Protein AF-A0AAD7H4D3-F1 (afdb_monomer_lite)

pLDDT: mean 75.21, std 23.38, range [33.66, 97.88]

Radius of gyration: 41.39 Å; chains: 1; bounding box: 72×100×117 Å

Foldseek 3Di:
DDDDDDDDDDDDDDDDDDDDDPDDDDPDPDPDDDDDDDDDDDDDDDDDDDDDDDDDDPDDDDDDDPPLVPPPPDDDDDDDDDDDDDDDDDDDDDDDDDDDDDDDDDDDDDPPPPDDPDPDPPDDPPDDPPPDDDDDDDDDDDPVVVVVVVVVVVVVVVVVVVVVVVVVVVVVVVVVVVVVVVVVVVVVVVVVVVVVVLQCLQCDDVVVVRPHAVHPVSVVCVQCPPPPDPVSNVVVVVCCVVCVVVVVVVVCVVPVVVVVCCCVPPVCVVVVVLQVQLLVQLLVVLFDDPPQALVNLLVPDDLVVLLVVSCVSRVPLLVVLVPVVDDPDDDPDPPPPDVVVVSSSVSSQVSLLSSCVVDVRSASQQLNVLVVCVSVVNDQVVQVVCVVVSRHPHNVVNVVSVD

Organism: NCBI:txid1033252

Structure (mmCIF, N/CA/C/O backbone):
data_AF-A0AAD7H4D3-F1
#
_entry.id   AF-A0AAD7H4D3-F1
#
loop_
_atom_site.group_PDB
_atom_site.id
_atom_site.type_symbol
_atom_site.label_atom_id
_atom_site.label_alt_id
_atom_site.label_comp_id
_atom_site.label_asym_id
_atom_site.label_entity_id
_atom_site.label_seq_id
_atom_site.pdbx_PDB_ins_code
_atom_site.Cartn_x
_atom_site.Cartn_y
_atom_site.Cartn_z
_atom_site.occupancy
_atom_site.B_iso_or_equiv
_atom_site.auth_seq_id
_atom_site.auth_comp_id
_atom_site.auth_asym_id
_atom_site.auth_atom_id
_atom_site.pdbx_PDB_model_num
ATOM 1 N N . MET A 1 1 ? 4.619 -59.952 -0.141 1.00 46.09 1 MET A N 1
ATOM 2 C CA . MET A 1 1 ? 5.752 -59.261 -0.796 1.00 46.09 1 MET A CA 1
ATOM 3 C C . MET A 1 1 ? 6.532 -58.512 0.276 1.00 46.09 1 MET A C 1
ATOM 5 O O . MET A 1 1 ? 5.890 -57.776 1.016 1.00 46.09 1 MET A O 1
ATOM 9 N N . PRO A 1 2 ? 7.845 -58.740 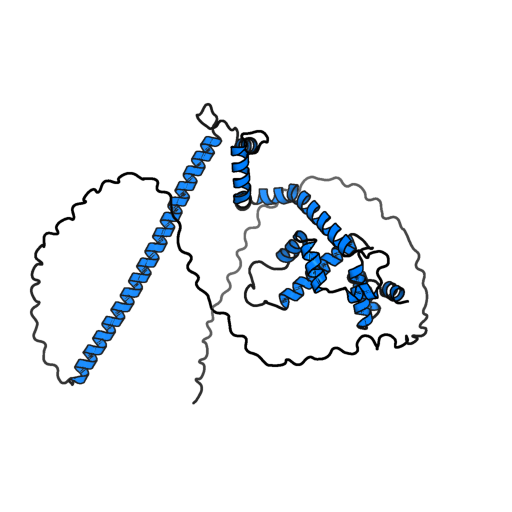0.446 1.00 44.97 2 PRO A N 1
ATOM 10 C CA . PRO A 1 2 ? 8.606 -58.115 1.522 1.00 44.97 2 PRO A CA 1
ATOM 11 C C . PRO A 1 2 ? 9.066 -56.703 1.130 1.00 44.97 2 PRO A C 1
ATOM 13 O O . PRO A 1 2 ? 9.511 -56.474 0.006 1.00 44.97 2 PRO A O 1
ATOM 16 N N . PHE A 1 3 ? 8.949 -55.763 2.068 1.00 40.12 3 PHE A N 1
ATOM 17 C CA . PHE A 1 3 ? 9.392 -54.375 1.921 1.00 40.12 3 PHE A CA 1
ATOM 18 C C . PHE A 1 3 ? 10.928 -54.279 1.824 1.00 40.12 3 PHE A C 1
ATOM 20 O O . PHE A 1 3 ? 11.631 -55.008 2.530 1.00 40.12 3 PHE A O 1
ATOM 27 N N . PRO A 1 4 ? 11.477 -53.375 0.991 1.00 53.22 4 PRO A N 1
ATOM 28 C CA . PRO A 1 4 ? 12.919 -53.212 0.870 1.00 53.22 4 PRO A CA 1
ATOM 29 C C . PRO A 1 4 ? 13.503 -52.495 2.097 1.00 53.22 4 PRO A C 1
ATOM 31 O O . PRO A 1 4 ? 13.023 -51.445 2.526 1.00 53.22 4 PRO A O 1
ATOM 34 N N . LYS A 1 5 ? 14.575 -53.077 2.645 1.00 51.31 5 LYS A N 1
ATOM 35 C CA . LYS A 1 5 ? 15.383 -52.513 3.734 1.00 51.31 5 LYS A CA 1
ATOM 36 C C . LYS A 1 5 ? 16.030 -51.197 3.281 1.00 51.31 5 LYS A C 1
ATOM 38 O O . LYS A 1 5 ? 16.724 -51.168 2.265 1.00 51.31 5 LYS A O 1
ATOM 43 N N . LYS A 1 6 ? 15.820 -50.122 4.047 1.00 51.72 6 LYS A N 1
ATOM 44 C CA . LYS A 1 6 ? 16.525 -48.841 3.881 1.00 51.72 6 LYS A CA 1
ATOM 45 C C . LYS A 1 6 ? 18.009 -49.027 4.224 1.00 51.72 6 LYS A C 1
ATOM 47 O O . LYS A 1 6 ? 18.329 -49.654 5.232 1.00 51.72 6 LYS A O 1
ATOM 52 N N . ARG A 1 7 ? 18.896 -48.507 3.369 1.00 51.78 7 ARG A N 1
ATOM 53 C CA . ARG A 1 7 ? 20.345 -48.442 3.622 1.00 51.78 7 ARG A CA 1
ATOM 54 C C . ARG A 1 7 ? 20.646 -47.352 4.665 1.00 51.78 7 ARG A C 1
ATOM 56 O O . ARG A 1 7 ? 19.935 -46.345 4.657 1.00 51.78 7 ARG A O 1
ATOM 63 N N . PRO A 1 8 ? 21.666 -47.525 5.522 1.00 48.47 8 PRO A N 1
ATOM 64 C CA . PRO A 1 8 ? 22.152 -46.455 6.385 1.00 48.47 8 PRO A CA 1
ATOM 65 C C . PRO A 1 8 ? 22.800 -45.362 5.527 1.00 48.47 8 PRO A C 1
ATOM 67 O O . PRO A 1 8 ? 23.484 -45.671 4.553 1.00 48.47 8 PRO A O 1
ATOM 70 N N . LEU A 1 9 ? 22.529 -44.105 5.870 1.00 55.72 9 LEU A N 1
ATOM 71 C CA . LEU A 1 9 ? 23.234 -42.939 5.346 1.00 55.72 9 LEU A CA 1
ATOM 72 C C . LEU A 1 9 ? 24.591 -42.856 6.043 1.00 55.72 9 LEU A C 1
ATOM 74 O O . LEU A 1 9 ? 24.642 -42.820 7.273 1.00 55.72 9 LEU A O 1
ATOM 78 N N . ASP A 1 10 ? 25.652 -42.855 5.241 1.00 48.09 10 ASP A N 1
ATOM 79 C CA . ASP A 1 10 ? 27.015 -42.612 5.691 1.00 4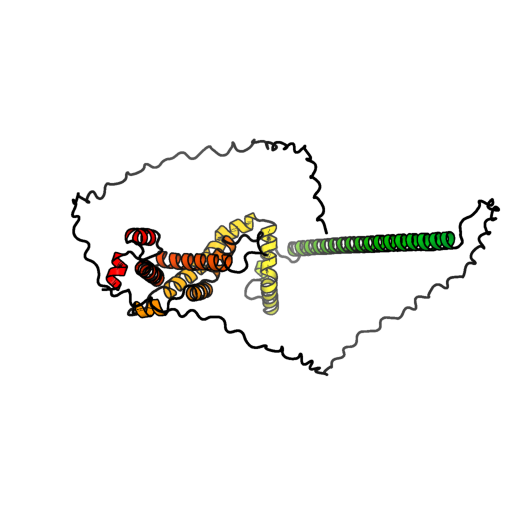8.09 10 ASP A CA 1
ATOM 80 C C . ASP A 1 10 ? 27.133 -41.199 6.276 1.00 48.09 10 ASP A C 1
ATOM 82 O O . ASP A 1 10 ? 26.600 -40.218 5.752 1.00 48.09 10 ASP A O 1
ATOM 86 N N . SER A 1 11 ? 27.799 -41.142 7.423 1.00 50.59 11 SER A N 1
ATOM 87 C CA . SER A 1 11 ? 28.120 -39.951 8.188 1.00 50.59 11 SER A CA 1
ATOM 88 C C . SER A 1 11 ? 29.309 -39.227 7.558 1.00 50.59 11 SER A C 1
ATOM 90 O O . SER A 1 11 ? 30.454 -39.595 7.821 1.00 50.59 11 SER A O 1
ATOM 92 N N . ASP A 1 12 ? 29.044 -38.187 6.772 1.00 46.34 12 ASP A N 1
ATOM 93 C CA . ASP A 1 12 ? 30.072 -37.228 6.369 1.00 46.34 12 ASP A CA 1
ATOM 94 C C . ASP A 1 12 ? 30.328 -36.241 7.516 1.00 46.34 12 ASP A C 1
ATOM 96 O O . ASP A 1 12 ? 29.601 -35.270 7.746 1.00 46.34 12 ASP A O 1
ATOM 100 N N . SER A 1 13 ? 31.383 -36.548 8.267 1.00 53.31 13 SER A N 1
ATOM 101 C CA . SER A 1 13 ? 32.166 -35.599 9.046 1.00 53.31 13 SER A CA 1
ATOM 102 C C . SER A 1 13 ? 32.952 -34.695 8.096 1.00 53.31 13 SER A C 1
ATOM 104 O O . SER A 1 13 ? 33.700 -35.218 7.279 1.00 53.31 13 SER A O 1
ATOM 106 N N . ASP A 1 14 ? 32.764 -33.375 8.201 1.00 48.94 14 ASP A N 1
ATOM 107 C CA . ASP A 1 14 ? 33.804 -32.326 8.088 1.00 48.94 14 ASP A CA 1
ATOM 108 C C . ASP A 1 14 ? 33.167 -30.942 7.858 1.00 48.94 14 ASP A C 1
ATOM 110 O O . ASP A 1 14 ? 33.430 -30.241 6.880 1.00 48.94 14 ASP A O 1
ATOM 114 N N . TYR A 1 15 ? 32.318 -30.507 8.796 1.00 55.72 15 TYR A N 1
ATOM 115 C CA . TYR A 1 15 ? 31.935 -29.099 8.897 1.00 55.72 15 TYR A CA 1
ATOM 116 C C . TYR A 1 15 ? 32.803 -28.414 9.958 1.00 55.72 15 TYR A C 1
ATOM 118 O O . TYR A 1 15 ? 32.543 -28.511 11.156 1.00 55.72 15 TYR A O 1
ATOM 126 N N . GLN A 1 16 ? 33.857 -27.731 9.511 1.00 49.66 16 GLN A N 1
ATOM 127 C CA . GLN A 1 16 ? 34.628 -26.785 10.320 1.00 49.66 16 GLN A CA 1
ATOM 128 C C . GLN A 1 16 ? 34.019 -25.384 10.136 1.00 49.66 16 GLN A C 1
ATOM 130 O O . GLN A 1 16 ? 34.103 -24.833 9.035 1.00 49.66 16 GLN A O 1
ATOM 135 N N . PRO A 1 17 ? 33.399 -24.776 11.164 1.00 51.69 17 PRO A N 1
ATOM 136 C CA . PRO A 1 17 ? 32.899 -23.415 11.053 1.00 51.69 17 PRO A CA 1
ATOM 137 C C . PRO A 1 17 ? 34.076 -22.433 11.012 1.00 51.69 17 PRO A C 1
ATOM 139 O O . PRO A 1 17 ? 34.855 -22.322 11.958 1.00 51.69 17 PRO A O 1
ATOM 142 N N . THR A 1 18 ? 34.199 -21.689 9.915 1.00 55.62 18 THR A N 1
ATOM 143 C CA . THR A 1 18 ? 35.117 -20.550 9.825 1.00 55.62 18 THR A CA 1
ATOM 144 C C . THR A 1 18 ? 34.707 -19.463 10.827 1.00 55.62 18 THR A C 1
ATOM 146 O O . THR A 1 18 ? 33.533 -19.080 10.837 1.00 55.62 18 THR A O 1
ATOM 149 N N . PRO A 1 19 ? 35.633 -18.918 11.637 1.00 54.69 19 PRO A N 1
ATOM 150 C CA . PRO A 1 19 ? 35.315 -17.845 12.569 1.00 54.69 19 PRO A CA 1
ATOM 151 C C . PRO A 1 19 ? 34.975 -16.543 11.821 1.00 54.69 19 PRO A C 1
ATOM 153 O O . PRO A 1 19 ? 35.540 -16.273 10.755 1.00 54.69 19 PRO A O 1
ATOM 156 N N . PRO A 1 20 ? 34.073 -15.707 12.365 1.00 50.69 20 PRO A N 1
ATOM 157 C CA . PRO A 1 20 ? 33.709 -14.442 11.745 1.00 50.69 20 PRO A CA 1
ATOM 158 C C . PRO A 1 20 ? 34.911 -13.494 11.719 1.00 50.69 20 PRO A C 1
ATOM 160 O O . PRO A 1 20 ? 35.592 -13.276 12.724 1.00 50.69 20 PRO A O 1
ATOM 163 N N . LYS A 1 21 ? 35.159 -12.909 10.544 1.00 46.22 21 LYS A N 1
ATOM 164 C CA . LYS A 1 21 ? 36.154 -11.855 10.344 1.00 46.22 21 LYS A CA 1
ATOM 165 C C . LYS A 1 21 ? 35.784 -10.656 11.225 1.00 46.22 21 LYS A C 1
ATOM 167 O O . LYS A 1 21 ? 34.771 -10.006 10.983 1.00 46.22 21 LYS A O 1
ATOM 172 N N . ARG A 1 22 ? 36.613 -10.365 12.235 1.00 38.56 22 ARG A N 1
ATOM 173 C CA . ARG A 1 22 ? 36.614 -9.080 12.949 1.00 38.56 22 ARG A CA 1
ATOM 174 C C . ARG A 1 22 ? 36.920 -7.984 11.930 1.00 38.56 22 ARG A C 1
ATOM 176 O O . ARG A 1 22 ? 38.059 -7.853 11.491 1.00 38.56 22 ARG A O 1
ATOM 183 N N . LEU A 1 23 ? 35.898 -7.234 11.532 1.00 46.16 23 LEU A N 1
ATOM 184 C CA . LEU A 1 23 ? 36.094 -5.957 10.861 1.00 46.16 23 LEU A CA 1
ATOM 185 C C . LEU A 1 23 ? 36.635 -4.962 11.887 1.00 46.16 23 LEU A C 1
ATOM 187 O O . LEU A 1 23 ? 36.142 -4.874 13.013 1.00 46.16 23 LEU A O 1
ATOM 191 N N . HIS A 1 24 ? 37.706 -4.291 11.478 1.00 37.09 24 HIS A N 1
ATOM 192 C CA . HIS A 1 24 ? 38.416 -3.267 12.222 1.00 37.09 24 HIS A CA 1
ATOM 193 C C . HIS A 1 24 ? 37.449 -2.202 12.744 1.00 37.09 24 HIS A C 1
ATOM 195 O O . HIS A 1 24 ? 36.672 -1.620 11.991 1.00 37.09 24 HIS A O 1
ATOM 201 N N . ARG A 1 25 ? 37.520 -1.974 14.054 1.00 38.81 25 ARG A N 1
ATOM 202 C CA . ARG A 1 25 ? 36.856 -0.894 14.775 1.00 38.81 25 ARG A CA 1
ATOM 203 C C . ARG A 1 25 ? 37.896 0.206 14.970 1.00 38.81 25 ARG A C 1
ATOM 205 O O . ARG A 1 25 ? 38.496 0.295 16.030 1.00 38.81 25 ARG A O 1
ATOM 212 N N . GLU A 1 26 ? 38.142 0.976 13.922 1.00 43.22 26 GLU A N 1
ATOM 213 C CA . GLU A 1 26 ? 38.882 2.239 13.978 1.00 43.22 26 GLU A CA 1
ATOM 214 C C . GLU A 1 26 ? 38.090 3.266 13.162 1.00 43.22 26 GLU A C 1
ATOM 216 O O . GLU A 1 26 ? 37.576 2.930 12.096 1.00 43.22 26 GLU A O 1
ATOM 221 N N . ALA A 1 27 ? 37.990 4.487 13.697 1.00 42.88 27 ALA A N 1
ATOM 222 C CA . ALA A 1 27 ? 37.221 5.643 13.215 1.00 42.88 27 ALA A CA 1
ATOM 223 C C . ALA A 1 27 ? 35.751 5.761 13.680 1.00 42.88 27 ALA A C 1
ATOM 225 O O . ALA A 1 27 ? 34.852 5.914 12.862 1.00 42.88 27 ALA A O 1
ATOM 226 N N . VAL A 1 28 ? 35.516 5.774 15.002 1.00 37.88 28 VAL A N 1
ATOM 227 C CA . VAL A 1 28 ? 34.446 6.592 15.630 1.00 37.88 28 VAL A CA 1
ATOM 228 C C . VAL A 1 28 ? 34.942 7.093 16.997 1.00 37.88 28 VAL A C 1
ATOM 230 O O . VAL A 1 28 ? 34.403 6.748 18.042 1.00 37.88 28 VAL A O 1
ATOM 233 N N . GLU A 1 29 ? 36.017 7.872 16.994 1.00 39.00 29 GLU A N 1
ATOM 234 C CA . GLU A 1 29 ? 36.420 8.725 18.118 1.00 39.00 29 GLU A CA 1
ATOM 235 C C . GLU A 1 29 ? 36.886 10.040 17.497 1.00 39.00 29 GLU A C 1
ATOM 237 O O . GLU A 1 29 ? 38.048 10.146 17.145 1.00 39.00 29 GLU A O 1
ATOM 242 N N . ASP A 1 30 ? 35.950 10.957 17.217 1.00 38.84 30 ASP A N 1
ATOM 243 C CA . ASP A 1 30 ? 36.239 12.389 16.985 1.00 38.84 30 ASP A CA 1
ATOM 244 C C . ASP A 1 30 ? 34.961 13.243 16.829 1.00 38.84 30 ASP A C 1
ATOM 246 O O . ASP A 1 30 ? 34.906 14.186 16.049 1.00 38.84 30 ASP A O 1
ATOM 250 N N . ILE A 1 31 ? 33.895 12.945 17.585 1.00 38.69 31 ILE A N 1
ATOM 251 C CA . ILE A 1 31 ? 32.776 13.890 17.783 1.00 38.69 31 ILE A CA 1
ATOM 252 C C . ILE A 1 31 ? 32.264 13.740 19.219 1.00 38.69 31 ILE A C 1
ATOM 254 O O . ILE A 1 31 ? 31.187 13.203 19.462 1.00 38.69 31 ILE A O 1
ATOM 258 N N . LEU A 1 32 ? 33.066 14.156 20.202 1.00 36.72 32 LEU A N 1
ATOM 259 C CA . LEU A 1 32 ? 32.571 14.319 21.571 1.00 36.72 32 LEU A CA 1
ATOM 260 C C . LEU A 1 32 ? 33.391 15.339 22.368 1.00 36.72 32 LEU A C 1
ATOM 262 O O . LEU A 1 32 ? 33.972 15.019 23.398 1.00 36.72 32 LEU A O 1
ATOM 266 N N . VAL A 1 33 ? 33.428 16.592 21.906 1.00 43.38 33 VAL A N 1
ATOM 267 C CA . VAL A 1 33 ? 33.818 17.731 22.750 1.00 43.38 33 VAL A CA 1
ATOM 268 C C . VAL A 1 33 ? 32.947 18.939 22.391 1.00 43.38 33 VAL A C 1
ATOM 270 O O . VAL A 1 33 ? 32.822 19.288 21.224 1.00 43.38 33 VAL A O 1
ATOM 273 N N . HIS A 1 34 ? 32.389 19.567 23.430 1.00 38.09 34 HIS A N 1
ATOM 274 C CA . HIS A 1 34 ? 31.548 20.775 23.463 1.00 38.09 34 HIS A CA 1
ATOM 275 C C . HIS A 1 34 ? 30.030 20.594 23.316 1.00 38.09 34 HIS A C 1
ATOM 277 O O . HIS A 1 34 ? 29.457 20.830 22.266 1.00 38.09 34 HIS A O 1
ATOM 283 N N . THR A 1 35 ? 29.358 20.345 24.445 1.00 34.66 35 THR A N 1
ATOM 284 C CA . THR A 1 35 ? 28.399 21.314 25.019 1.00 34.66 35 THR A CA 1
ATOM 285 C C . THR A 1 35 ? 28.274 21.073 26.527 1.00 34.66 35 THR A C 1
ATOM 287 O O . THR A 1 35 ? 27.748 20.070 26.994 1.00 34.66 35 THR A O 1
ATOM 290 N N . SER A 1 36 ? 28.837 22.004 27.296 1.00 34.41 36 SER A N 1
ATOM 291 C CA . SER A 1 36 ? 28.706 22.117 28.746 1.00 34.41 36 SER A CA 1
ATOM 292 C C . SER A 1 36 ? 27.819 23.323 29.025 1.00 34.41 36 SER A C 1
ATOM 294 O O . SER A 1 36 ? 28.241 24.448 28.767 1.00 34.41 36 SER A O 1
ATOM 296 N N . SER A 1 37 ? 26.606 23.084 29.521 1.00 33.66 37 SER A N 1
ATOM 297 C CA . SER A 1 37 ? 25.875 23.986 30.421 1.00 33.66 37 SER A CA 1
ATOM 298 C C . SER A 1 37 ? 24.579 23.310 30.879 1.00 33.66 37 SER A C 1
ATOM 300 O O . SER A 1 37 ? 23.637 23.106 30.119 1.00 33.66 37 SER A O 1
ATOM 302 N N . ALA A 1 38 ? 24.550 22.927 32.152 1.00 39.22 38 ALA A N 1
ATOM 303 C CA . ALA A 1 38 ? 23.364 22.424 32.829 1.00 39.22 38 ALA A CA 1
ATOM 304 C C . ALA A 1 38 ? 22.433 23.583 33.224 1.00 39.22 38 ALA A C 1
ATOM 306 O O . ALA A 1 38 ? 22.924 24.588 33.745 1.00 39.22 38 ALA A O 1
ATOM 307 N N . PRO A 1 39 ? 21.105 23.422 33.102 1.00 42.97 39 PRO A N 1
ATOM 308 C CA . PRO A 1 39 ? 20.164 24.112 33.959 1.00 42.97 39 PRO A CA 1
ATOM 309 C C . PRO A 1 39 ? 19.631 23.173 35.047 1.00 42.97 39 PRO A C 1
ATOM 311 O O . PRO A 1 39 ? 19.246 22.025 34.830 1.00 42.97 39 PRO A O 1
ATOM 314 N N . THR A 1 40 ? 19.653 23.725 36.247 1.00 39.44 40 THR A N 1
ATOM 315 C CA . THR A 1 40 ? 19.208 23.210 37.533 1.00 39.44 40 THR A CA 1
ATOM 316 C C . THR A 1 40 ? 17.749 22.743 37.495 1.00 39.44 40 THR A C 1
ATOM 318 O O . THR A 1 40 ? 16.857 23.486 37.093 1.00 39.44 40 THR A O 1
ATOM 321 N N . SER A 1 41 ? 17.511 21.517 37.960 1.00 36.50 41 SER A N 1
ATOM 322 C CA . SER A 1 41 ? 16.185 20.942 38.211 1.00 36.50 41 SER A CA 1
ATOM 323 C C . SER A 1 41 ? 15.490 21.634 39.398 1.00 36.50 41 SER A C 1
ATOM 325 O O . SER A 1 41 ? 16.111 21.751 40.460 1.00 36.50 41 SER A O 1
ATOM 327 N N . PRO A 1 42 ? 14.217 22.060 39.277 1.00 45.34 42 PRO A N 1
ATOM 328 C CA . PRO A 1 42 ? 13.342 22.264 40.421 1.00 45.34 42 PRO A CA 1
ATOM 329 C C . PRO A 1 42 ? 12.641 20.941 40.775 1.00 45.34 42 PRO A C 1
ATOM 331 O O . PRO A 1 42 ? 12.081 20.258 39.918 1.00 45.34 42 PRO A O 1
ATOM 334 N N . GLY A 1 43 ? 12.721 20.575 42.055 1.00 42.25 43 GLY A N 1
ATOM 335 C CA . GLY A 1 43 ? 12.296 19.279 42.578 1.00 42.25 43 GLY A CA 1
ATOM 336 C C . GLY A 1 43 ? 10.793 18.982 42.472 1.00 42.25 43 GLY A C 1
ATOM 337 O O . GLY A 1 43 ? 9.978 19.890 42.300 1.00 42.25 43 GLY A O 1
ATOM 338 N N . PRO A 1 44 ? 10.407 17.701 42.614 1.00 48.41 44 PRO A N 1
ATOM 339 C CA . PRO A 1 44 ? 9.010 17.309 42.643 1.00 48.41 44 PRO A CA 1
ATOM 340 C C . PRO A 1 44 ? 8.382 17.710 43.980 1.00 48.41 44 PRO A C 1
ATOM 342 O O . PRO A 1 44 ? 8.760 17.232 45.051 1.00 48.41 44 PRO A O 1
ATOM 345 N N . GLY A 1 45 ? 7.410 18.615 43.887 1.00 36.28 45 GLY A N 1
ATOM 346 C CA . GLY A 1 45 ? 6.481 18.926 44.957 1.00 36.28 45 GLY A CA 1
ATOM 347 C C . GLY A 1 45 ? 5.651 17.700 45.324 1.00 36.28 45 GLY A C 1
ATOM 348 O O . GLY A 1 45 ? 5.059 17.045 44.468 1.00 36.28 45 GLY A O 1
ATOM 349 N N . SER A 1 46 ? 5.639 17.430 46.624 1.00 44.00 46 SER A N 1
ATOM 350 C CA . SER A 1 46 ? 4.698 16.571 47.330 1.00 44.00 46 SER A CA 1
ATOM 351 C C . SER A 1 46 ? 3.253 16.941 46.985 1.00 44.00 46 SER A C 1
ATOM 353 O O . SER A 1 46 ? 2.868 18.105 47.107 1.00 44.00 46 SER A O 1
ATOM 355 N N . LEU A 1 47 ? 2.461 15.951 46.568 1.00 38.47 47 LEU A N 1
ATOM 356 C CA . LEU A 1 47 ? 1.006 16.032 46.508 1.00 38.47 47 LEU A CA 1
ATOM 357 C C . LEU A 1 47 ? 0.416 14.625 46.689 1.00 38.47 47 LEU A C 1
ATOM 359 O O . LEU A 1 47 ? 0.548 13.764 45.823 1.00 38.47 47 LEU A O 1
ATOM 363 N N . ASN A 1 48 ? -0.279 14.481 47.820 1.00 37.56 48 ASN A N 1
ATOM 364 C CA . ASN A 1 48 ? -1.277 13.469 48.178 1.00 37.56 48 ASN A CA 1
ATOM 365 C C . ASN A 1 48 ? -0.792 12.173 48.846 1.00 37.56 48 ASN A C 1
ATOM 367 O O . ASN A 1 48 ? -0.947 11.070 48.327 1.00 37.56 48 ASN A O 1
ATOM 371 N N . ASP A 1 49 ? -0.370 12.343 50.101 1.00 39.47 49 ASP A N 1
ATOM 372 C CA . ASP A 1 49 ? -0.904 11.555 51.217 1.00 39.47 49 ASP A CA 1
ATOM 373 C C . ASP A 1 49 ? -2.435 11.701 51.274 1.00 39.47 49 ASP A C 1
ATOM 375 O O . ASP A 1 49 ? -2.929 12.803 51.512 1.00 39.47 49 ASP A O 1
ATOM 379 N N . ALA A 1 50 ? -3.175 10.612 51.042 1.00 44.41 50 ALA A N 1
ATOM 380 C CA . ALA A 1 50 ? -4.492 10.327 51.635 1.00 44.41 50 ALA A CA 1
ATOM 381 C C . ALA A 1 50 ? -5.089 9.041 51.034 1.00 44.41 50 ALA A C 1
ATOM 383 O O . ALA A 1 50 ? -6.028 9.103 50.250 1.00 44.41 50 ALA A O 1
ATOM 384 N N . PHE A 1 51 ? -4.591 7.870 51.431 1.00 37.56 51 PHE A N 1
ATOM 385 C CA . PHE A 1 51 ? -5.442 6.681 51.542 1.00 37.56 51 PHE A CA 1
ATOM 386 C C . PHE A 1 51 ? -5.041 5.935 52.808 1.00 37.56 51 PHE A C 1
ATOM 388 O O . PHE A 1 51 ? -4.113 5.131 52.840 1.00 37.56 51 PHE A O 1
ATOM 395 N N . SER A 1 52 ? -5.732 6.326 53.874 1.00 40.44 52 SER A N 1
ATOM 396 C CA . SER A 1 52 ? -5.730 5.656 55.160 1.00 40.44 52 SER A CA 1
ATOM 397 C C . SER A 1 52 ? -6.392 4.292 55.001 1.00 40.44 52 SER A C 1
ATOM 399 O O . SER A 1 52 ? -7.517 4.198 54.516 1.00 40.44 52 SER A O 1
ATOM 401 N N . ASP A 1 53 ? -5.634 3.270 55.379 1.00 43.62 53 ASP A N 1
ATOM 402 C CA . ASP A 1 53 ? -6.021 2.168 56.259 1.00 43.62 53 ASP A CA 1
ATOM 403 C C . ASP A 1 53 ? -7.535 2.006 56.505 1.00 43.62 53 ASP A C 1
ATOM 405 O O . ASP A 1 53 ? -8.174 2.832 57.162 1.00 43.62 53 ASP A O 1
ATOM 409 N N . GLY A 1 54 ? -8.084 0.925 55.952 1.00 39.12 54 GLY A N 1
ATOM 410 C CA . GLY A 1 54 ? -9.474 0.505 56.073 1.00 39.12 54 GLY A CA 1
ATOM 411 C C . GLY A 1 54 ? -9.530 -1.016 56.054 1.00 39.12 54 GLY A C 1
ATOM 412 O O . GLY A 1 54 ? -9.552 -1.635 54.993 1.00 39.12 54 GLY A O 1
ATOM 413 N N . SER A 1 55 ? -9.477 -1.560 57.262 1.00 40.53 55 SER A N 1
ATOM 414 C CA . SER A 1 55 ? -9.619 -2.948 57.687 1.00 40.53 55 SER A CA 1
ATOM 415 C C . SER A 1 55 ? -10.724 -3.748 56.993 1.00 40.53 55 SER A C 1
ATOM 417 O O . SER A 1 55 ? -11.835 -3.257 56.810 1.00 40.53 55 SER A O 1
ATOM 419 N N . ASP A 1 56 ? -10.380 -5.003 56.699 1.00 48.16 56 ASP A N 1
ATOM 420 C CA . ASP A 1 56 ? -11.172 -6.228 56.848 1.00 48.16 56 ASP A CA 1
ATOM 421 C C . ASP A 1 56 ? -12.671 -6.063 57.146 1.00 48.16 56 ASP A C 1
ATOM 423 O O . ASP A 1 56 ? -13.059 -5.844 58.288 1.00 48.16 56 ASP A O 1
ATOM 427 N N . ASP A 1 57 ? -13.495 -6.318 56.128 1.00 43.06 57 ASP A N 1
ATOM 428 C CA . ASP A 1 57 ? -14.832 -6.894 56.286 1.00 43.06 57 ASP A CA 1
ATOM 429 C C . ASP A 1 57 ? -15.037 -7.927 55.164 1.00 43.06 57 ASP A C 1
ATOM 431 O O . ASP A 1 57 ? -15.514 -7.651 54.059 1.00 43.06 57 ASP A O 1
ATOM 435 N N . GLU A 1 58 ? -14.593 -9.150 55.457 1.00 49.81 58 GLU A N 1
ATOM 436 C CA . GLU A 1 58 ? -15.108 -10.385 54.869 1.00 49.81 58 GLU A CA 1
ATOM 437 C C . GLU A 1 58 ? -16.584 -10.497 55.265 1.00 49.81 58 GLU A C 1
ATOM 439 O O . GLU A 1 58 ? -16.908 -10.991 56.344 1.00 49.81 58 GLU A O 1
ATOM 444 N N . ASP A 1 59 ? -17.489 -10.021 54.407 1.00 41.56 59 ASP A N 1
ATOM 445 C CA . ASP A 1 59 ? -18.911 -10.249 54.624 1.00 41.56 59 ASP A CA 1
ATOM 446 C C . ASP A 1 59 ? -19.670 -10.594 53.332 1.00 41.56 59 ASP A C 1
ATOM 448 O O . ASP A 1 59 ? -19.911 -9.780 52.439 1.00 41.56 59 ASP A O 1
ATOM 452 N N . SER A 1 60 ? -20.098 -11.857 53.293 1.00 40.75 60 SER A N 1
ATOM 453 C CA . SER A 1 60 ? -21.346 -12.312 52.683 1.00 40.75 60 SER A CA 1
ATOM 454 C C . SER A 1 60 ? -21.498 -12.179 51.157 1.00 40.75 60 SER A C 1
ATOM 456 O O . SER A 1 60 ? -22.269 -11.371 50.632 1.00 40.75 60 SER A O 1
ATOM 458 N N . LEU A 1 61 ? -20.892 -13.133 50.438 1.00 39.03 61 LEU A N 1
ATOM 459 C CA . LEU A 1 61 ? -21.331 -13.557 49.102 1.00 39.03 61 LEU A CA 1
ATOM 460 C C . LEU A 1 61 ? -22.792 -14.040 49.153 1.00 39.03 61 LEU A C 1
ATOM 462 O O . LEU A 1 61 ? -23.082 -15.195 49.465 1.00 39.03 61 LEU A O 1
ATOM 466 N N . ARG A 1 62 ? -23.732 -13.154 48.821 1.00 41.75 62 ARG A N 1
ATOM 467 C CA . ARG A 1 62 ? -25.104 -13.547 48.478 1.00 41.75 62 ARG A CA 1
ATOM 468 C C . ARG A 1 62 ? -25.117 -14.106 47.050 1.00 41.75 62 ARG A C 1
ATOM 470 O O . ARG A 1 62 ? -24.581 -13.446 46.158 1.00 41.75 62 ARG A O 1
ATOM 477 N N . PRO A 1 63 ? -25.741 -15.267 46.791 1.00 42.59 63 PRO A N 1
ATOM 478 C CA . PRO A 1 63 ? -25.912 -15.755 45.430 1.00 42.59 63 PRO A CA 1
ATOM 479 C C . PRO A 1 63 ? -26.862 -14.819 44.670 1.00 42.59 63 PRO A C 1
ATOM 481 O O . PRO A 1 63 ? -27.996 -14.581 45.091 1.00 42.59 63 PRO A O 1
ATOM 484 N N . LEU A 1 64 ? -26.372 -14.253 43.564 1.00 40.12 64 LEU A N 1
ATOM 485 C CA . LEU A 1 64 ? -27.196 -13.554 42.578 1.00 40.12 64 LEU A CA 1
ATOM 486 C C . LEU A 1 64 ? -28.244 -14.530 42.007 1.00 40.12 64 LEU A C 1
ATOM 488 O O . LEU A 1 64 ? -27.921 -15.699 41.787 1.00 40.12 64 LEU A O 1
ATOM 492 N N . PRO A 1 65 ? -29.488 -14.084 41.767 1.00 41.56 65 PRO A N 1
ATOM 493 C CA . PRO A 1 65 ? -30.534 -14.941 41.232 1.00 41.56 65 PRO A CA 1
ATOM 494 C C . PRO A 1 65 ? -30.249 -15.364 39.782 1.00 41.56 65 PRO A C 1
ATOM 496 O O . PRO A 1 65 ? -29.729 -14.597 38.975 1.00 41.56 65 PRO A O 1
ATOM 499 N N . ASP A 1 66 ? -30.667 -16.598 39.505 1.00 42.38 66 ASP A N 1
ATOM 500 C CA . ASP A 1 66 ? -30.566 -17.485 38.332 1.00 42.38 66 ASP A CA 1
ATOM 501 C C . ASP A 1 66 ? -31.095 -16.927 36.978 1.00 42.38 66 ASP A C 1
ATOM 503 O O . ASP A 1 66 ? -31.732 -17.622 36.187 1.00 42.38 66 ASP A O 1
ATOM 507 N N . LEU A 1 67 ? -30.892 -15.637 36.693 1.00 40.38 67 LEU A N 1
ATOM 508 C CA . LEU A 1 67 ? -31.513 -14.943 35.554 1.00 40.38 67 LEU A CA 1
ATOM 509 C C . LEU A 1 67 ? -30.713 -15.028 34.240 1.00 40.38 67 LEU A C 1
ATOM 511 O O . LEU A 1 67 ? -31.263 -14.729 33.183 1.00 40.38 67 LEU A O 1
ATOM 515 N N . LEU A 1 68 ? -29.455 -15.483 34.271 1.00 41.84 68 LEU A N 1
ATOM 516 C CA . LEU A 1 68 ? -28.600 -15.596 33.074 1.00 41.84 68 LEU A CA 1
ATOM 517 C C . LEU A 1 68 ? -28.548 -17.006 32.465 1.00 41.84 68 LEU A C 1
ATOM 519 O O . LEU A 1 68 ? -28.129 -17.175 31.322 1.00 41.84 68 LEU A O 1
ATOM 523 N N . THR A 1 69 ? -29.083 -18.011 33.153 1.00 46.41 69 THR A N 1
ATOM 524 C CA . THR A 1 69 ? -29.111 -19.415 32.706 1.00 46.41 69 THR A CA 1
ATOM 525 C C . THR A 1 69 ? -30.149 -19.678 31.603 1.00 46.41 69 THR A C 1
ATOM 527 O O . THR A 1 69 ? -30.227 -20.782 31.072 1.00 46.41 69 THR A O 1
ATOM 530 N N . ARG A 1 70 ? -30.938 -18.664 31.208 1.00 43.28 70 ARG A N 1
ATOM 531 C CA . ARG A 1 70 ? -31.978 -18.772 30.166 1.00 43.28 70 ARG A CA 1
ATOM 532 C C . ARG A 1 70 ? -31.585 -18.251 28.780 1.00 43.28 70 ARG A C 1
ATOM 534 O O . ARG A 1 70 ? -32.344 -18.483 27.846 1.00 43.28 70 ARG A O 1
ATOM 541 N N . ILE A 1 71 ? -30.439 -17.583 28.625 1.00 44.62 71 ILE A N 1
ATOM 542 C CA . ILE A 1 71 ? -30.055 -16.948 27.345 1.00 44.62 71 ILE A CA 1
ATOM 543 C C . ILE A 1 71 ? -29.074 -17.810 26.521 1.00 44.62 71 ILE A C 1
ATOM 545 O O . ILE A 1 71 ? -28.970 -17.632 25.314 1.00 44.62 71 ILE A O 1
ATOM 549 N N . VAL A 1 72 ? -28.433 -18.831 27.107 1.00 42.03 72 VAL A N 1
ATOM 550 C CA . VAL A 1 72 ? -27.417 -19.668 26.418 1.00 42.03 72 VAL A CA 1
ATOM 551 C C . VAL A 1 72 ? -27.902 -21.110 26.178 1.00 42.03 72 VAL A C 1
ATOM 553 O O . VAL A 1 72 ? -27.143 -22.071 26.238 1.00 42.03 72 VAL A O 1
ATOM 556 N N . GLY A 1 73 ? -29.198 -21.294 25.916 1.00 34.88 73 GLY A N 1
ATOM 557 C CA . GLY A 1 73 ? -29.812 -22.620 25.814 1.00 34.88 73 GLY A CA 1
ATOM 558 C C . GLY A 1 73 ? -30.555 -22.875 24.510 1.00 34.88 73 GLY A C 1
ATOM 559 O O . GLY A 1 73 ? -31.768 -22.992 24.574 1.00 34.88 73 GLY A O 1
ATOM 560 N N . SER A 1 74 ? -29.846 -22.975 23.373 1.00 36.25 74 SER A N 1
ATOM 561 C CA . SER A 1 74 ? -30.147 -23.877 22.233 1.00 36.25 74 SER A CA 1
ATOM 562 C C . SER A 1 74 ? -29.492 -23.391 20.929 1.00 36.25 74 SER A C 1
ATOM 564 O O . SER A 1 74 ? -30.123 -22.701 20.129 1.00 36.25 74 SER A O 1
ATOM 566 N N . LEU A 1 75 ? -28.245 -23.789 20.669 1.00 37.09 75 LEU A N 1
ATOM 567 C CA . LEU A 1 75 ? -27.734 -23.863 19.296 1.00 37.09 75 LEU A CA 1
ATOM 568 C C . LEU A 1 75 ? -28.047 -25.271 18.761 1.00 37.09 75 LEU A C 1
ATOM 570 O O . LEU A 1 75 ? -27.510 -26.240 19.303 1.00 37.09 75 LEU A O 1
ATOM 574 N N . PRO A 1 76 ? -28.912 -25.433 17.745 1.00 39.75 76 PRO A N 1
ATOM 575 C CA . PRO A 1 76 ? -29.105 -26.727 17.114 1.00 39.75 76 PRO A CA 1
ATOM 576 C C . PRO A 1 76 ? -27.864 -27.093 16.292 1.00 39.75 76 PRO A C 1
ATOM 578 O O . PRO A 1 76 ? -27.464 -26.384 15.369 1.00 39.75 76 PRO A O 1
ATOM 581 N N . THR A 1 77 ? -27.269 -28.238 16.615 1.00 38.25 77 THR A N 1
ATOM 582 C CA . THR A 1 77 ? -26.335 -28.956 15.746 1.00 38.25 77 THR A CA 1
ATOM 583 C C . THR A 1 77 ? -27.067 -29.377 14.474 1.00 38.25 77 THR A C 1
ATOM 585 O O . THR A 1 77 ? -27.804 -30.362 14.473 1.00 38.25 77 THR A O 1
ATOM 588 N N . HIS A 1 78 ? -26.884 -28.623 13.392 1.00 36.06 78 HIS A N 1
ATOM 589 C CA . HIS A 1 78 ? -27.267 -29.062 12.055 1.00 36.06 78 HIS A CA 1
ATOM 590 C C . HIS A 1 78 ? -26.229 -30.062 11.531 1.00 36.06 78 HIS A C 1
ATOM 592 O O . HIS A 1 78 ? -25.086 -29.704 11.250 1.00 36.06 78 HIS A O 1
ATOM 598 N N . GLU A 1 79 ? -26.643 -31.322 11.397 1.00 37.47 79 GLU A N 1
ATOM 599 C CA . GLU A 1 79 ? -25.936 -32.319 10.595 1.00 37.47 79 GLU A CA 1
ATOM 600 C C . GLU A 1 79 ? -25.946 -31.933 9.102 1.00 37.47 79 GLU A C 1
ATOM 602 O O . GLU A 1 79 ? -26.917 -31.339 8.616 1.00 37.47 79 GLU A O 1
ATOM 607 N N . PRO A 1 80 ? -24.891 -32.279 8.341 1.00 41.84 80 PRO A N 1
ATOM 608 C CA . PRO A 1 80 ? -24.824 -31.980 6.922 1.00 41.84 80 PRO A CA 1
ATOM 609 C C . PRO A 1 80 ? -25.654 -32.985 6.113 1.00 41.84 80 PRO A C 1
ATOM 611 O O . PRO A 1 80 ? -25.252 -34.127 5.883 1.00 41.84 80 PRO A O 1
ATOM 614 N N . SER A 1 81 ? -26.797 -32.523 5.609 1.00 37.97 81 SER A N 1
ATOM 615 C CA . SER A 1 81 ? -27.557 -33.216 4.571 1.00 37.97 81 SER A CA 1
ATOM 616 C C . SER A 1 81 ? -26.733 -33.314 3.287 1.00 37.97 81 SER A C 1
ATOM 618 O O . SER A 1 81 ? -26.450 -32.329 2.606 1.00 37.97 81 SER A O 1
ATOM 620 N N . THR A 1 82 ? -26.374 -34.543 2.939 1.00 41.69 82 THR A N 1
ATOM 621 C CA . THR A 1 82 ? -25.932 -34.941 1.606 1.00 41.69 82 THR A CA 1
ATOM 622 C C . THR A 1 82 ? -27.132 -34.934 0.660 1.00 41.69 82 THR A C 1
ATOM 624 O O . THR A 1 82 ? -28.106 -35.630 0.918 1.00 41.69 82 THR A O 1
ATOM 627 N N . SER A 1 83 ? -27.073 -34.161 -0.432 1.00 36.03 83 SER A N 1
ATOM 628 C CA . SER A 1 83 ? -27.681 -34.466 -1.745 1.00 36.03 83 SER A CA 1
ATOM 629 C C . SER A 1 83 ? -27.827 -33.197 -2.591 1.00 36.03 83 SER A C 1
ATOM 631 O O . SER A 1 83 ? -28.563 -32.286 -2.228 1.00 36.03 83 SER A O 1
ATOM 633 N N . ALA A 1 84 ? -27.139 -33.171 -3.734 1.00 34.91 84 ALA A N 1
ATOM 634 C CA . ALA A 1 84 ? -27.719 -32.978 -5.070 1.00 34.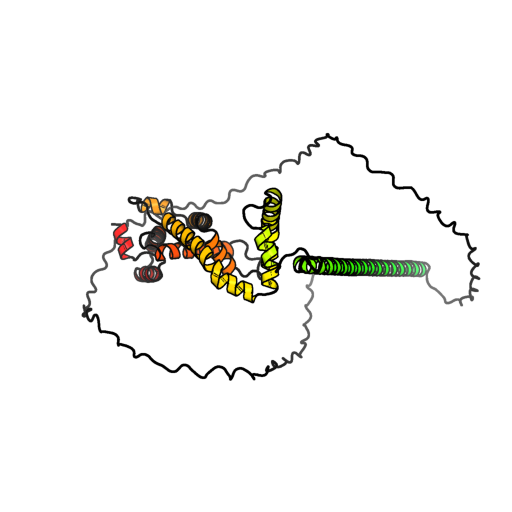91 84 ALA A CA 1
ATOM 635 C C . ALA A 1 84 ? -26.699 -32.314 -6.005 1.00 34.91 84 ALA A C 1
ATOM 637 O O . ALA A 1 84 ? -26.247 -31.188 -5.809 1.00 34.91 84 ALA A O 1
ATOM 638 N N . ALA A 1 85 ? -26.340 -33.065 -7.042 1.00 43.22 85 ALA A N 1
ATOM 639 C CA . ALA A 1 85 ? -25.482 -32.653 -8.135 1.00 43.22 85 ALA A CA 1
ATOM 640 C C . ALA A 1 85 ? -26.040 -31.419 -8.862 1.00 43.22 85 ALA A C 1
ATOM 642 O O . ALA A 1 85 ? -27.201 -31.410 -9.269 1.00 43.22 85 ALA A O 1
ATOM 643 N N . CYS A 1 86 ? -25.185 -30.420 -9.095 1.00 34.38 86 CYS A N 1
ATOM 644 C CA . CYS A 1 86 ? -25.475 -29.308 -9.992 1.00 34.38 86 CYS A CA 1
ATOM 645 C C . CYS A 1 86 ? -24.475 -29.316 -11.156 1.00 34.38 86 CYS A C 1
ATOM 647 O O . CYS A 1 86 ? -23.267 -29.142 -10.996 1.00 34.38 86 CYS A O 1
ATOM 649 N N . THR A 1 87 ? -25.015 -29.603 -12.332 1.00 50.62 87 THR A N 1
ATOM 650 C CA . THR A 1 87 ? -24.374 -29.648 -13.646 1.00 50.62 87 THR A CA 1
ATOM 651 C C . THR A 1 87 ? -23.835 -28.263 -14.043 1.00 50.62 87 THR A C 1
ATOM 653 O O . THR A 1 87 ? -24.540 -27.273 -13.847 1.00 50.62 87 THR A O 1
ATOM 656 N N . PRO A 1 88 ? -22.642 -28.134 -14.655 1.00 57.44 88 PRO A N 1
ATOM 657 C CA . PRO A 1 88 ? -22.153 -26.834 -15.111 1.00 57.44 88 PRO A CA 1
ATOM 658 C C . PRO A 1 88 ? -22.881 -26.368 -16.386 1.00 57.44 88 PRO A C 1
ATOM 660 O O . PRO A 1 88 ? -23.114 -27.179 -17.292 1.00 57.44 88 PRO A O 1
ATOM 663 N N . PRO A 1 89 ? -23.201 -25.067 -16.524 1.00 49.31 89 PRO A N 1
ATOM 664 C CA . PRO A 1 89 ? -23.787 -24.552 -17.744 1.00 49.31 89 PRO A CA 1
ATOM 665 C C . PRO A 1 89 ? -22.769 -24.518 -18.890 1.00 49.31 89 PRO A C 1
ATOM 667 O O . PRO A 1 89 ? -21.595 -24.165 -18.778 1.00 49.31 89 PRO A O 1
ATOM 670 N N . ARG A 1 90 ? -23.307 -24.930 -20.029 1.00 41.12 90 ARG A N 1
ATOM 671 C CA . ARG A 1 90 ? -22.717 -25.124 -21.345 1.00 41.12 90 ARG A CA 1
ATOM 672 C C . ARG A 1 90 ? -22.212 -23.795 -21.924 1.00 41.12 90 ARG A C 1
ATOM 674 O O . ARG A 1 90 ? -22.981 -22.859 -22.110 1.00 41.12 90 ARG A O 1
ATOM 681 N N . ARG A 1 91 ? -20.923 -23.748 -22.279 1.00 40.88 91 ARG A N 1
ATOM 682 C CA . ARG A 1 91 ? -20.268 -22.674 -23.051 1.00 40.88 91 ARG A CA 1
ATOM 683 C C . ARG A 1 91 ? -20.987 -22.457 -24.393 1.00 40.88 91 ARG A C 1
ATOM 685 O O . ARG A 1 91 ? -20.769 -23.210 -25.344 1.00 40.88 91 ARG A O 1
ATOM 692 N N . SER A 1 92 ? -21.801 -21.413 -24.500 1.00 41.38 92 SER A N 1
ATOM 693 C CA . SER A 1 92 ? -22.295 -20.905 -25.780 1.00 41.38 92 SER A CA 1
ATOM 694 C C . SER A 1 92 ? -21.238 -19.999 -26.411 1.00 41.38 92 SER A C 1
ATOM 696 O O . SER A 1 92 ? -21.063 -18.843 -26.036 1.00 41.38 92 SER A O 1
ATOM 698 N N . ARG A 1 93 ? -20.517 -20.546 -27.395 1.00 46.28 93 ARG A N 1
ATOM 699 C CA . ARG A 1 93 ? -19.803 -19.766 -28.412 1.00 46.28 93 ARG A CA 1
ATOM 700 C C . ARG A 1 93 ? -20.844 -19.028 -29.257 1.00 46.28 93 ARG A C 1
ATOM 702 O O . ARG A 1 93 ? -21.465 -19.652 -30.112 1.00 46.28 93 ARG A O 1
ATOM 709 N N . GLN A 1 94 ? -20.996 -17.724 -29.064 1.00 42.75 94 GLN A N 1
ATOM 710 C CA . GLN A 1 94 ? -21.583 -16.859 -30.083 1.00 42.75 94 GLN A CA 1
ATOM 711 C C . GLN A 1 94 ? -20.455 -16.142 -30.824 1.00 42.75 94 GLN A C 1
ATOM 713 O O . GLN A 1 94 ? -19.736 -15.309 -30.281 1.00 42.75 94 GLN A O 1
ATOM 718 N N . ARG A 1 95 ? -20.281 -16.563 -32.080 1.00 42.91 95 ARG A N 1
ATOM 719 C CA . ARG A 1 95 ? -19.647 -15.786 -33.142 1.00 42.91 95 ARG A CA 1
ATOM 720 C C . ARG A 1 95 ? -20.534 -14.567 -33.393 1.00 42.91 95 ARG A C 1
ATOM 722 O O . ARG A 1 95 ? -21.680 -14.754 -33.788 1.00 42.91 95 ARG A O 1
ATOM 729 N N . ALA A 1 96 ? -19.991 -13.369 -33.235 1.00 36.78 96 ALA A N 1
ATOM 730 C CA . ALA A 1 96 ? -20.497 -12.191 -33.923 1.00 36.78 96 ALA A CA 1
ATOM 731 C C . ALA A 1 96 ? -19.529 -11.882 -35.068 1.00 36.78 96 ALA A C 1
ATOM 733 O O . ALA A 1 96 ? -18.314 -11.802 -34.876 1.00 36.78 96 ALA A O 1
ATOM 734 N N . ALA A 1 97 ? -20.090 -11.847 -36.270 1.00 39.53 97 ALA A N 1
ATOM 735 C CA . ALA A 1 97 ? -19.440 -11.423 -37.491 1.00 39.53 97 ALA A CA 1
ATOM 736 C C . ALA A 1 97 ? -19.497 -9.893 -37.619 1.00 39.53 97 ALA A C 1
ATOM 738 O O . ALA A 1 97 ? -20.311 -9.255 -36.959 1.00 39.53 97 ALA A O 1
ATOM 739 N N . SER A 1 98 ? -18.657 -9.397 -38.534 1.00 40.28 98 SER A N 1
ATOM 740 C CA . SER A 1 98 ? -18.753 -8.134 -39.281 1.00 40.28 98 SER A CA 1
ATOM 741 C C . SER A 1 98 ? -18.752 -6.826 -38.489 1.00 40.28 98 SER A C 1
ATOM 743 O O . SER A 1 98 ? -19.736 -6.484 -37.855 1.00 40.28 98 SER A O 1
ATOM 745 N N . GLU A 1 99 ? -17.696 -6.029 -38.662 1.00 34.53 99 GLU A N 1
ATOM 746 C CA . GLU A 1 99 ? -17.743 -4.860 -39.557 1.00 34.53 99 GLU A CA 1
ATOM 747 C C . GLU A 1 99 ? -16.349 -4.215 -39.685 1.00 34.53 99 GLU A C 1
ATOM 749 O O . GLU A 1 99 ? -15.683 -3.879 -38.711 1.00 34.53 99 GLU A O 1
ATOM 754 N N . SER A 1 100 ? -15.882 -4.102 -40.929 1.00 41.09 100 SER A N 1
ATOM 755 C CA . SER A 1 100 ? -14.875 -3.130 -41.389 1.00 41.09 100 SER A CA 1
ATOM 756 C C . SER A 1 100 ? -15.660 -1.950 -41.983 1.00 41.09 100 SER A C 1
ATOM 758 O O . SER A 1 100 ? -16.742 -2.222 -42.510 1.00 41.09 100 SER A O 1
ATOM 760 N N . PRO A 1 101 ? -15.178 -0.686 -41.980 1.00 50.94 101 PRO A N 1
ATOM 761 C CA . PRO A 1 101 ? -14.080 -0.300 -42.883 1.00 50.94 101 PRO A CA 1
ATOM 762 C C . PRO A 1 101 ? -13.211 0.898 -42.425 1.00 50.94 101 PRO A C 1
ATOM 764 O O . PRO A 1 101 ? -13.682 1.806 -41.756 1.00 50.94 101 PRO A O 1
ATOM 767 N N . ALA A 1 102 ? -11.958 0.955 -42.886 1.00 37.66 102 ALA A N 1
ATOM 768 C CA . ALA A 1 102 ? -11.318 2.187 -43.376 1.00 37.66 102 ALA A CA 1
ATOM 769 C C . ALA A 1 102 ? -9.919 1.853 -43.911 1.00 37.66 102 ALA A C 1
ATOM 771 O O . ALA A 1 102 ? -9.012 1.479 -43.171 1.00 37.66 102 ALA A O 1
ATOM 772 N N . GLN A 1 103 ? -9.779 1.964 -45.228 1.00 44.66 103 GLN A N 1
ATOM 773 C CA . GLN A 1 103 ? -8.527 1.855 -45.963 1.00 44.66 103 GLN A CA 1
ATOM 774 C C . GLN A 1 103 ? -7.797 3.202 -45.916 1.00 44.66 103 GLN A C 1
ATOM 776 O O . GLN A 1 103 ? -8.387 4.228 -46.246 1.00 44.66 103 GLN A O 1
ATOM 781 N N . ILE A 1 104 ? -6.508 3.187 -45.577 1.00 45.84 104 ILE A N 1
ATOM 782 C CA . ILE A 1 104 ? -5.558 4.256 -45.913 1.00 45.84 104 ILE A CA 1
ATOM 783 C C . ILE A 1 104 ? -4.364 3.582 -46.609 1.00 45.84 104 ILE A C 1
ATOM 785 O O . ILE A 1 104 ? -3.885 2.554 -46.118 1.00 45.84 104 ILE A O 1
ATOM 789 N N . PRO A 1 105 ? -3.909 4.096 -47.766 1.00 55.06 105 PRO A N 1
ATOM 790 C CA . PRO A 1 105 ? -2.894 3.448 -48.584 1.00 55.06 105 PRO A CA 1
ATOM 791 C C . PRO A 1 105 ? -1.493 3.737 -48.040 1.00 55.06 105 PRO A C 1
ATOM 793 O O . PRO A 1 105 ? -1.169 4.877 -47.716 1.00 55.06 105 PRO A O 1
ATOM 796 N N . SER A 1 106 ? -0.646 2.708 -47.988 1.00 39.28 106 SER A N 1
ATOM 797 C CA . SER A 1 106 ? 0.789 2.858 -47.731 1.00 39.28 106 SER A CA 1
ATOM 798 C C . SER A 1 106 ? 1.579 2.460 -48.985 1.00 39.28 106 SER A C 1
ATOM 800 O O . SER A 1 106 ? 1.156 1.540 -49.694 1.00 39.28 106 SER A O 1
ATOM 802 N N . PRO A 1 107 ? 2.671 3.175 -49.310 1.00 53.81 107 PRO A N 1
ATOM 803 C CA . PRO A 1 107 ? 3.256 3.181 -50.642 1.00 53.81 107 PRO A CA 1
ATOM 804 C C . PRO A 1 107 ? 4.186 1.996 -50.910 1.00 53.81 107 PRO A C 1
ATOM 806 O O . PRO A 1 107 ? 4.743 1.368 -50.011 1.00 53.81 107 PRO A O 1
ATOM 809 N N . ALA A 1 108 ? 4.336 1.741 -52.207 1.00 50.53 108 ALA A N 1
ATOM 810 C CA . ALA A 1 108 ? 5.134 0.709 -52.841 1.00 50.53 108 ALA A CA 1
ATOM 811 C C . ALA A 1 108 ? 6.536 0.536 -52.233 1.00 50.53 108 ALA A C 1
ATOM 813 O O . ALA A 1 108 ? 7.405 1.395 -52.377 1.00 50.53 108 ALA A O 1
ATOM 814 N N . THR A 1 109 ? 6.783 -0.636 -51.649 1.00 45.41 109 THR A N 1
ATOM 815 C CA . THR A 1 109 ? 8.131 -1.178 -51.494 1.00 45.41 109 THR A CA 1
ATOM 816 C C . THR A 1 109 ? 8.462 -2.030 -52.712 1.00 45.41 109 THR A C 1
ATOM 818 O O . THR A 1 109 ? 7.823 -3.032 -53.029 1.00 45.41 109 THR A O 1
ATOM 821 N N . SER A 1 110 ? 9.472 -1.553 -53.425 1.00 45.06 110 SER A N 1
ATOM 822 C CA . SER A 1 110 ? 10.144 -2.166 -54.555 1.00 45.06 110 SER A CA 1
ATOM 823 C C . SER A 1 110 ? 10.588 -3.597 -54.245 1.00 45.06 110 SER A C 1
ATOM 825 O O . SER A 1 110 ? 11.442 -3.855 -53.400 1.00 45.06 110 SER A O 1
ATOM 827 N N . THR A 1 111 ? 10.040 -4.545 -54.998 1.00 44.44 111 THR A N 1
ATOM 828 C CA . THR A 1 111 ? 10.574 -5.899 -55.136 1.00 44.44 111 THR A CA 1
ATOM 829 C C . THR A 1 111 ? 11.906 -5.838 -55.879 1.00 44.44 111 THR A C 1
ATOM 831 O O . THR A 1 111 ? 11.948 -5.884 -57.109 1.00 44.44 111 THR A O 1
ATOM 834 N N . ILE A 1 112 ? 13.003 -5.728 -55.133 1.00 52.72 112 ILE A N 1
ATOM 835 C CA . ILE A 1 112 ? 14.331 -6.078 -55.633 1.00 52.72 112 ILE A CA 1
ATOM 836 C C . ILE A 1 112 ? 14.381 -7.606 -55.666 1.00 52.72 112 ILE A C 1
ATOM 838 O O . ILE A 1 112 ? 14.427 -8.269 -54.632 1.00 52.72 112 ILE A O 1
ATOM 842 N N . PHE A 1 113 ? 14.301 -8.158 -56.876 1.00 45.53 113 PHE A N 1
ATOM 843 C CA . PHE A 1 113 ? 14.604 -9.555 -57.165 1.00 45.53 113 PHE A CA 1
ATOM 844 C C . PHE A 1 113 ? 16.061 -9.825 -56.776 1.00 45.53 113 PHE A C 1
ATOM 846 O O . PHE A 1 113 ? 16.988 -9.563 -57.542 1.00 45.53 113 PHE A O 1
ATOM 853 N N . GLU A 1 114 ? 16.267 -10.341 -55.570 1.00 43.75 114 GLU A N 1
ATOM 854 C CA . GLU A 1 114 ? 17.556 -10.864 -55.150 1.00 43.75 114 GLU A CA 1
ATOM 855 C C . GLU A 1 114 ? 17.756 -12.215 -55.850 1.00 43.75 114 GLU A C 1
ATOM 857 O O . GLU A 1 114 ? 17.122 -13.228 -55.536 1.00 43.75 114 GLU A O 1
ATOM 862 N N . ALA A 1 115 ? 18.573 -12.185 -56.903 1.00 49.84 115 ALA A N 1
ATOM 863 C CA . ALA A 1 115 ? 18.923 -13.339 -57.709 1.00 49.84 115 ALA A CA 1
ATOM 864 C C . ALA A 1 115 ? 19.483 -14.448 -56.811 1.00 49.84 115 ALA A C 1
ATOM 866 O O . ALA A 1 115 ? 20.533 -14.317 -56.182 1.00 49.84 115 ALA A O 1
ATOM 867 N N . THR A 1 116 ? 18.771 -15.569 -56.767 1.00 53.62 116 THR A N 1
ATOM 868 C CA . THR A 1 116 ? 19.210 -16.779 -56.082 1.00 53.62 116 THR A CA 1
ATOM 869 C C . THR A 1 116 ? 20.498 -17.260 -56.760 1.00 53.62 116 THR A C 1
ATOM 871 O O . THR A 1 116 ? 20.474 -17.516 -57.968 1.00 53.62 116 THR A O 1
ATOM 874 N N . PRO A 1 117 ? 21.631 -17.406 -56.049 1.00 60.03 117 PRO A N 1
ATOM 875 C CA . PRO A 1 117 ? 22.843 -17.903 -56.674 1.00 60.03 117 PRO A CA 1
ATOM 876 C C . PRO A 1 117 ? 22.617 -19.358 -57.087 1.00 60.03 117 PRO A C 1
ATOM 878 O O . PRO A 1 117 ? 22.438 -20.253 -56.254 1.00 60.03 117 PRO A O 1
ATOM 881 N N . VAL A 1 118 ? 22.613 -19.584 -58.402 1.00 55.88 118 VAL A N 1
ATOM 882 C CA . VAL A 1 118 ? 22.637 -20.906 -59.024 1.00 55.88 118 VAL A CA 1
ATOM 883 C C . VAL A 1 118 ? 23.855 -21.642 -58.476 1.00 55.88 118 VAL A C 1
ATOM 885 O O . VAL A 1 118 ? 24.994 -21.379 -58.855 1.00 55.88 118 VAL A O 1
ATOM 888 N N . ARG A 1 119 ? 23.617 -22.570 -57.545 1.00 48.28 119 ARG A N 1
ATOM 889 C CA . ARG A 1 119 ? 24.628 -23.525 -57.096 1.00 48.28 119 ARG A CA 1
ATOM 890 C C . ARG A 1 119 ? 25.026 -24.376 -58.293 1.00 48.28 119 ARG A C 1
ATOM 892 O O . ARG A 1 119 ? 24.329 -25.325 -58.654 1.00 48.28 119 ARG A O 1
ATOM 899 N N . THR A 1 120 ? 26.173 -24.055 -58.877 1.00 53.91 120 THR A N 1
ATOM 900 C CA . THR A 1 120 ? 26.925 -24.976 -59.718 1.00 53.91 120 THR A CA 1
ATOM 901 C C . THR A 1 120 ? 27.085 -26.280 -58.936 1.00 53.91 120 THR A C 1
ATOM 903 O O . THR A 1 120 ? 27.675 -26.329 -57.854 1.00 53.91 120 THR A O 1
ATOM 906 N N . ARG A 1 121 ? 26.466 -27.353 -59.442 1.00 48.72 121 ARG A N 1
ATOM 907 C CA . ARG A 1 121 ? 26.665 -28.721 -58.956 1.00 48.72 121 ARG A CA 1
ATOM 908 C C . ARG A 1 121 ? 28.119 -29.103 -59.238 1.00 48.72 121 ARG A C 1
ATOM 910 O O . ARG A 1 121 ? 28.412 -29.752 -60.235 1.00 48.72 121 ARG A O 1
ATOM 917 N N . GLY A 1 122 ? 29.024 -28.686 -58.357 1.00 50.09 122 GLY A N 1
ATOM 918 C CA . GLY A 1 122 ? 30.370 -29.229 -58.273 1.00 50.09 122 GLY A CA 1
ATOM 919 C C . GLY A 1 122 ? 30.251 -30.725 -58.016 1.00 50.09 122 GLY A C 1
ATOM 920 O O . GLY A 1 122 ? 29.719 -31.148 -56.986 1.00 50.09 122 GLY A O 1
ATOM 921 N N . GLY A 1 123 ? 30.662 -31.519 -59.003 1.00 53.97 123 GLY A N 1
ATOM 922 C CA . GLY A 1 123 ? 30.673 -32.970 -58.923 1.00 53.97 123 GLY A CA 1
ATOM 923 C C . GLY A 1 123 ? 31.392 -33.406 -57.654 1.00 53.97 123 GLY A C 1
ATOM 924 O O . GLY A 1 123 ? 32.545 -33.047 -57.424 1.00 53.97 123 GLY A O 1
ATOM 925 N N . ARG A 1 124 ? 30.696 -34.171 -56.808 1.00 54.34 124 ARG A N 1
ATOM 926 C CA . ARG A 1 124 ? 31.328 -34.810 -55.658 1.00 54.34 124 ARG A CA 1
ATOM 927 C C . ARG A 1 124 ? 32.464 -35.692 -56.187 1.00 54.34 124 ARG A C 1
ATOM 929 O O . ARG A 1 124 ? 32.177 -36.572 -57.004 1.00 54.34 124 ARG A O 1
ATOM 936 N N . PRO A 1 125 ? 33.715 -35.514 -55.735 1.00 55.81 125 PRO A N 1
ATOM 937 C CA . PRO A 1 125 ? 34.761 -36.476 -56.034 1.00 55.81 125 PRO A CA 1
ATOM 938 C C . PRO A 1 125 ? 34.294 -37.842 -55.523 1.00 55.81 125 PRO A C 1
ATOM 940 O O . PRO A 1 125 ? 33.904 -37.984 -54.362 1.00 55.81 125 PRO A O 1
ATOM 943 N N . ARG A 1 126 ? 34.260 -38.840 -56.416 1.00 56.56 126 ARG A N 1
ATOM 944 C CA . ARG A 1 126 ? 34.001 -40.238 -56.053 1.00 56.56 126 ARG A CA 1
ATOM 945 C C . ARG A 1 126 ? 35.044 -40.632 -55.010 1.00 56.56 126 ARG A C 1
ATOM 947 O O . ARG A 1 126 ? 36.203 -40.860 -55.349 1.00 56.56 126 ARG A O 1
ATOM 954 N N . ALA A 1 127 ? 34.632 -40.684 -53.746 1.00 53.66 127 ALA A N 1
ATOM 955 C CA . ALA A 1 127 ? 35.447 -41.232 -52.679 1.00 53.66 127 ALA A CA 1
ATOM 956 C C . ALA A 1 127 ? 35.819 -42.666 -53.074 1.00 53.66 127 ALA A C 1
ATOM 958 O O . ALA A 1 127 ? 34.942 -43.505 -53.299 1.00 53.66 127 ALA A O 1
ATOM 959 N N . LYS A 1 128 ? 37.123 -42.911 -53.230 1.00 62.22 128 LYS A N 1
ATOM 960 C CA . LYS A 1 128 ? 37.678 -44.237 -53.493 1.00 62.22 128 LYS A CA 1
ATOM 961 C C . LYS A 1 128 ? 37.174 -45.165 -52.392 1.00 62.22 128 LYS A C 1
ATOM 963 O O . LYS A 1 128 ? 37.353 -44.874 -51.211 1.00 62.22 128 LYS A O 1
ATOM 968 N N . GLN A 1 129 ? 36.489 -46.237 -52.783 1.00 57.03 129 GLN A N 1
ATOM 969 C CA . GLN A 1 129 ? 36.018 -47.228 -51.828 1.00 57.03 129 GLN A CA 1
ATOM 970 C C . GLN A 1 129 ? 37.235 -47.805 -51.093 1.00 57.03 129 GLN A C 1
ATOM 972 O O . GLN A 1 129 ? 38.170 -48.254 -51.760 1.00 57.03 129 GLN A O 1
ATOM 977 N N . PRO A 1 130 ? 37.265 -47.778 -49.751 1.00 61.19 130 PRO A N 1
ATOM 978 C CA . PRO A 1 130 ? 38.331 -48.430 -49.013 1.00 61.19 130 PRO A CA 1
ATOM 979 C C . PRO A 1 130 ? 38.290 -49.931 -49.315 1.00 61.19 130 PRO A C 1
ATOM 981 O O . PRO A 1 130 ? 37.245 -50.577 -49.187 1.00 61.19 130 PRO A O 1
ATOM 984 N N . LEU A 1 131 ? 39.435 -50.462 -49.748 1.00 59.06 131 LEU A N 1
ATOM 985 C CA . LEU A 1 131 ? 39.675 -51.887 -49.944 1.00 59.06 131 LEU A CA 1
ATOM 986 C C . LEU A 1 131 ? 39.305 -52.632 -48.658 1.00 59.06 131 LEU A C 1
ATOM 988 O O . LEU A 1 131 ? 39.896 -52.429 -47.598 1.00 59.06 131 LEU A O 1
ATOM 992 N N . ARG A 1 132 ? 38.275 -53.476 -48.751 1.00 48.59 132 ARG A N 1
ATOM 993 C CA . ARG A 1 132 ? 37.860 -54.360 -47.665 1.00 48.59 132 ARG A CA 1
ATOM 994 C C . ARG A 1 132 ? 38.924 -55.437 -47.494 1.00 48.59 132 ARG A C 1
ATOM 996 O O . ARG A 1 132 ? 38.960 -56.390 -48.265 1.00 48.59 132 ARG A O 1
ATOM 1003 N N . HIS A 1 1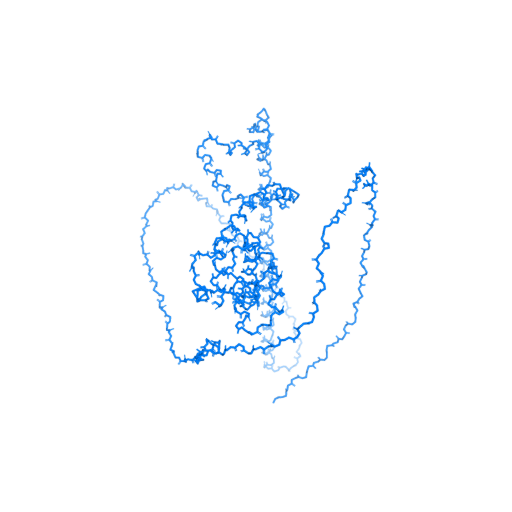33 ? 39.757 -55.302 -46.469 1.00 53.47 133 HIS A N 1
ATOM 1004 C CA . HIS A 1 133 ? 40.565 -56.415 -45.985 1.00 53.47 133 HIS A CA 1
ATOM 1005 C C . HIS A 1 133 ? 39.641 -57.576 -45.589 1.00 53.47 133 HIS A C 1
ATOM 1007 O O . HIS A 1 133 ? 38.676 -57.393 -44.838 1.00 53.47 133 HIS A O 1
ATOM 1013 N N . SER A 1 134 ? 39.915 -58.759 -46.145 1.00 49.09 134 SER A N 1
ATOM 1014 C CA . SER A 1 134 ? 39.202 -60.003 -45.867 1.00 49.09 134 SER A CA 1
ATOM 1015 C C . SER A 1 134 ? 39.321 -60.327 -44.384 1.00 49.09 134 SER A C 1
ATOM 1017 O O . SER A 1 134 ? 40.392 -60.662 -43.879 1.00 49.09 134 SER A O 1
ATOM 1019 N N . ARG A 1 135 ? 38.203 -60.182 -43.680 1.00 46.50 135 ARG A N 1
ATOM 1020 C CA . ARG A 1 135 ? 38.089 -60.476 -42.259 1.00 46.50 135 ARG A CA 1
ATOM 1021 C C . ARG A 1 135 ? 38.241 -61.981 -42.068 1.00 46.50 135 ARG A C 1
ATOM 1023 O O . ARG A 1 135 ? 37.457 -62.756 -42.613 1.00 46.50 135 ARG A O 1
ATOM 1030 N N . THR A 1 136 ? 39.260 -62.359 -41.312 1.00 49.16 136 THR A N 1
ATOM 1031 C CA . THR A 1 136 ? 39.499 -63.720 -40.848 1.00 49.16 136 THR A CA 1
ATOM 1032 C C . THR A 1 136 ? 38.260 -64.269 -40.141 1.00 49.16 136 THR A C 1
ATOM 1034 O O . THR A 1 136 ? 37.543 -63.575 -39.412 1.00 49.16 136 THR A O 1
ATOM 1037 N N . PHE A 1 137 ? 37.978 -65.523 -40.468 1.00 52.78 137 PHE A N 1
ATOM 1038 C CA . PHE A 1 137 ? 36.770 -66.266 -40.158 1.00 52.78 137 PHE A CA 1
ATOM 1039 C C . PHE A 1 137 ? 36.836 -66.734 -38.699 1.00 52.78 137 PHE A C 1
ATOM 1041 O O . PHE A 1 137 ? 37.300 -67.831 -38.418 1.00 52.78 137 PHE A O 1
ATOM 1048 N N . ASN A 1 138 ? 36.398 -65.886 -37.766 1.00 49.75 138 ASN A N 1
ATOM 1049 C CA . ASN A 1 138 ? 36.105 -66.338 -36.407 1.00 49.75 138 ASN A CA 1
ATOM 1050 C C . ASN A 1 138 ? 34.656 -66.827 -36.309 1.00 49.75 138 ASN A C 1
ATOM 1052 O O . ASN A 1 138 ? 33.712 -66.205 -36.805 1.00 49.75 138 ASN A O 1
ATOM 1056 N N . SER A 1 139 ? 34.560 -67.999 -35.702 1.00 56.16 139 SER A N 1
ATOM 1057 C CA . SER A 1 139 ? 33.491 -68.981 -35.686 1.00 56.16 139 SER A CA 1
ATOM 1058 C C . SER A 1 139 ? 32.225 -68.584 -34.909 1.00 56.16 139 SER A C 1
ATOM 1060 O O . SER A 1 139 ? 32.232 -67.717 -34.040 1.00 56.16 139 SER A O 1
ATOM 1062 N N . SER A 1 140 ? 31.130 -69.259 -35.291 1.00 62.91 140 SER A N 1
ATOM 1063 C CA . SER A 1 140 ? 29.917 -69.597 -34.520 1.00 62.91 140 SER A CA 1
ATOM 1064 C C . SER A 1 140 ? 29.274 -68.522 -33.629 1.00 62.91 140 SER A C 1
ATOM 1066 O O . SER A 1 140 ? 29.209 -68.670 -32.413 1.00 62.91 140 SER A O 1
ATOM 1068 N N . LEU A 1 141 ? 28.687 -67.499 -34.252 1.00 63.88 141 LEU A N 1
ATOM 1069 C CA . LEU A 1 141 ? 27.536 -66.796 -33.671 1.00 63.88 141 LEU A CA 1
ATOM 1070 C C . LEU A 1 141 ? 26.289 -67.236 -34.431 1.00 63.88 141 LEU A C 1
ATOM 1072 O O . LEU A 1 141 ? 26.299 -67.249 -35.668 1.00 63.88 141 LEU A O 1
ATOM 1076 N N . THR A 1 142 ? 25.240 -67.586 -33.697 1.00 79.75 142 THR A N 1
ATOM 1077 C CA . THR A 1 142 ? 23.937 -67.958 -34.261 1.00 79.75 142 THR A CA 1
ATOM 1078 C C . THR A 1 142 ? 23.314 -66.769 -35.008 1.00 79.75 142 THR A C 1
ATOM 1080 O O . THR A 1 142 ? 23.675 -65.608 -34.784 1.00 79.75 142 THR A O 1
ATOM 1083 N N . SER A 1 143 ? 22.398 -67.029 -35.949 1.00 80.81 143 SER A N 1
ATOM 1084 C CA . SER A 1 143 ? 21.735 -65.955 -36.712 1.00 80.81 143 SER A CA 1
ATOM 1085 C C . SER A 1 143 ? 21.014 -64.962 -35.789 1.00 80.81 143 SER A C 1
ATOM 1087 O O . SER A 1 143 ? 21.101 -63.753 -35.997 1.00 80.81 143 SER A O 1
ATOM 1089 N N . GLU A 1 144 ? 20.397 -65.464 -34.717 1.00 85.25 144 GLU A N 1
ATOM 1090 C CA . GLU A 1 144 ? 19.691 -64.657 -33.718 1.00 85.25 144 GLU A CA 1
ATOM 1091 C C . GLU A 1 144 ? 20.624 -63.708 -32.954 1.00 85.25 144 GLU A C 1
ATOM 1093 O O . GLU A 1 144 ? 20.305 -62.534 -32.772 1.00 85.25 144 GLU A O 1
ATOM 1098 N N . GLU A 1 145 ? 21.828 -64.146 -32.573 1.00 85.38 145 GLU A N 1
ATOM 1099 C CA . GLU A 1 145 ? 22.806 -63.272 -31.910 1.00 85.38 145 GLU A CA 1
ATOM 1100 C C . GLU A 1 145 ? 23.291 -62.138 -32.820 1.00 85.38 145 GLU A C 1
ATOM 1102 O O . GLU A 1 145 ? 23.588 -61.035 -32.348 1.00 85.38 145 GLU A O 1
ATOM 1107 N N . ARG A 1 146 ? 23.364 -62.370 -34.138 1.00 84.06 146 ARG A N 1
ATOM 1108 C CA . ARG A 1 146 ? 23.717 -61.319 -35.105 1.00 84.06 146 ARG A CA 1
ATOM 1109 C C . ARG A 1 146 ? 22.611 -60.279 -35.222 1.00 84.06 146 ARG A C 1
ATOM 1111 O O . ARG A 1 146 ? 22.925 -59.087 -35.268 1.00 84.06 146 ARG A O 1
ATOM 1118 N N . ASP A 1 147 ? 21.354 -60.704 -35.238 1.00 87.62 147 ASP A N 1
ATOM 1119 C CA . ASP A 1 147 ? 20.216 -59.788 -35.300 1.00 87.62 147 ASP A CA 1
ATOM 1120 C C . ASP A 1 147 ? 20.027 -59.028 -33.985 1.00 87.62 147 ASP A C 1
ATOM 1122 O O . ASP A 1 147 ? 19.842 -57.810 -34.020 1.00 87.62 147 ASP A O 1
ATOM 1126 N N . ASN A 1 148 ? 20.252 -59.675 -32.838 1.00 88.62 148 ASN A N 1
ATOM 1127 C CA . ASN A 1 148 ? 20.284 -59.017 -31.529 1.00 88.62 148 ASN A CA 1
ATOM 1128 C C . ASN A 1 148 ? 21.436 -58.007 -31.402 1.00 88.62 148 ASN A C 1
ATOM 1130 O O . ASN A 1 148 ? 21.259 -56.912 -30.863 1.00 88.62 148 ASN A O 1
ATOM 1134 N N . ARG A 1 149 ? 22.622 -58.301 -31.951 1.00 86.81 149 ARG A N 1
ATOM 1135 C CA . ARG A 1 149 ? 23.729 -57.325 -32.007 1.00 86.81 149 ARG A CA 1
ATOM 1136 C C . ARG A 1 149 ? 23.419 -56.153 -32.936 1.00 86.81 149 ARG A C 1
ATOM 1138 O O . ARG A 1 149 ? 23.790 -55.020 -32.644 1.00 86.81 149 ARG A O 1
ATOM 1145 N N . ARG A 1 150 ? 22.729 -56.393 -34.053 1.00 89.44 150 ARG A N 1
ATOM 1146 C CA . ARG A 1 150 ? 22.316 -55.329 -34.982 1.00 89.44 150 ARG A CA 1
ATOM 1147 C C . ARG A 1 150 ? 21.218 -54.453 -34.388 1.00 89.44 150 ARG A C 1
ATOM 1149 O O . ARG A 1 150 ? 21.288 -53.235 -34.547 1.00 89.44 150 ARG A O 1
ATOM 1156 N N . SER A 1 151 ? 20.229 -55.037 -33.715 1.00 88.75 151 SER A N 1
ATOM 1157 C CA . SER A 1 151 ? 19.135 -54.301 -33.077 1.00 88.75 151 SER A CA 1
ATOM 1158 C C . SER A 1 151 ? 19.638 -53.475 -31.890 1.00 88.75 151 SER A C 1
ATOM 1160 O O . SER A 1 151 ? 19.338 -52.284 -31.824 1.00 88.75 151 SER A O 1
ATOM 1162 N N . SER A 1 152 ? 20.495 -54.041 -31.033 1.00 89.38 152 SER A N 1
ATOM 1163 C CA . SER A 1 152 ? 21.130 -53.315 -29.921 1.00 89.38 152 SER A CA 1
ATOM 1164 C C . SER A 1 152 ? 22.066 -52.202 -30.401 1.00 89.38 152 SER A C 1
ATOM 1166 O O . SER A 1 152 ? 21.984 -51.086 -29.891 1.00 89.38 152 SER A O 1
ATOM 1168 N N . ALA A 1 153 ? 22.876 -52.432 -31.442 1.00 91.50 153 ALA A N 1
ATOM 1169 C CA . ALA A 1 153 ? 23.697 -51.377 -32.040 1.00 91.50 153 ALA A CA 1
ATOM 1170 C C . ALA A 1 153 ? 22.836 -50.246 -32.632 1.00 91.50 153 ALA A C 1
ATOM 1172 O O . ALA A 1 153 ? 23.128 -49.068 -32.423 1.00 91.50 153 ALA A O 1
ATOM 1173 N N . ARG A 1 154 ? 21.734 -50.576 -33.321 1.00 92.94 154 ARG A N 1
ATOM 1174 C CA . ARG A 1 154 ? 20.783 -49.572 -33.829 1.00 92.94 154 ARG A CA 1
ATOM 1175 C C . ARG A 1 154 ? 20.136 -48.789 -32.690 1.00 92.94 154 ARG A C 1
ATOM 1177 O O . ARG A 1 154 ? 20.121 -47.564 -32.755 1.00 92.94 154 ARG A O 1
ATOM 1184 N N . ALA A 1 155 ? 19.680 -49.463 -31.636 1.00 92.00 155 ALA A N 1
ATOM 1185 C CA . ALA A 1 155 ? 19.089 -48.820 -30.466 1.00 92.00 155 ALA A CA 1
ATOM 1186 C C . ALA A 1 155 ? 20.081 -47.874 -29.768 1.00 92.00 155 ALA A C 1
ATOM 1188 O O . ALA A 1 155 ? 19.727 -46.737 -29.467 1.00 92.00 155 ALA A O 1
ATOM 1189 N N . GLN A 1 156 ? 21.343 -48.285 -29.601 1.00 92.62 156 GLN A N 1
ATOM 1190 C CA . GLN A 1 156 ? 22.394 -47.433 -29.035 1.00 92.62 156 GLN A CA 1
ATOM 1191 C C . GLN A 1 156 ? 22.695 -46.221 -29.921 1.00 92.62 156 GLN A C 1
ATOM 1193 O O . GLN A 1 156 ? 22.784 -45.100 -29.423 1.00 92.62 156 GLN A O 1
ATOM 1198 N N . THR A 1 157 ? 22.798 -46.404 -31.242 1.00 93.12 157 THR A N 1
ATOM 1199 C CA . THR A 1 157 ? 22.987 -45.263 -32.153 1.00 93.12 157 THR A CA 1
ATOM 1200 C C . THR A 1 157 ? 21.793 -44.310 -32.125 1.00 93.12 157 THR A C 1
ATOM 1202 O O . THR A 1 157 ? 21.993 -43.101 -32.062 1.00 93.12 157 THR A O 1
ATOM 1205 N N . ALA A 1 158 ? 20.560 -44.824 -32.080 1.00 93.69 158 ALA A N 1
ATOM 1206 C CA . ALA A 1 158 ? 19.355 -44.009 -31.971 1.00 93.69 158 ALA A CA 1
ATOM 1207 C C . ALA A 1 158 ? 19.332 -43.218 -30.653 1.00 93.69 158 ALA A C 1
ATOM 1209 O O . ALA A 1 158 ? 19.155 -42.000 -30.686 1.00 93.69 158 ALA A O 1
ATOM 1210 N N . ALA A 1 159 ? 19.618 -43.868 -29.521 1.00 94.94 159 ALA A N 1
ATOM 1211 C CA . ALA A 1 159 ? 19.715 -43.219 -28.216 1.00 94.94 159 ALA A CA 1
ATOM 1212 C C . ALA A 1 159 ? 20.787 -42.116 -28.207 1.00 94.94 159 ALA A C 1
ATOM 1214 O O . ALA A 1 159 ? 20.500 -40.986 -27.820 1.00 94.94 159 ALA A O 1
ATOM 1215 N N . ASN A 1 160 ? 21.983 -42.393 -28.733 1.00 95.06 160 ASN A N 1
ATOM 1216 C CA . ASN A 1 160 ? 23.068 -41.412 -28.820 1.00 95.06 160 ASN A CA 1
ATOM 1217 C C . ASN A 1 160 ? 22.730 -40.242 -29.757 1.00 95.06 160 ASN A C 1
ATOM 1219 O O . ASN A 1 160 ? 23.085 -39.094 -29.494 1.00 95.06 160 ASN A O 1
ATOM 1223 N N . THR A 1 161 ? 22.016 -40.495 -30.857 1.00 94.31 161 THR A N 1
ATOM 1224 C CA . THR A 1 161 ? 21.555 -39.406 -31.730 1.00 94.31 161 THR A CA 1
ATOM 1225 C C . THR A 1 161 ? 20.463 -38.567 -31.072 1.00 94.31 161 THR A C 1
ATOM 1227 O O . THR A 1 161 ? 20.465 -37.351 -31.247 1.00 94.31 161 THR A O 1
ATOM 1230 N N . ALA A 1 162 ? 19.569 -39.173 -30.286 1.00 94.25 162 ALA A N 1
ATOM 1231 C CA . ALA A 1 162 ? 18.531 -38.460 -29.549 1.00 94.25 162 ALA A CA 1
ATOM 1232 C C . ALA A 1 162 ? 19.128 -37.585 -28.436 1.00 94.25 162 ALA A C 1
ATOM 1234 O O . ALA A 1 162 ? 18.767 -36.414 -28.328 1.00 94.25 162 ALA A O 1
ATOM 1235 N N . THR A 1 163 ? 20.097 -38.099 -27.670 1.00 95.56 163 THR A N 1
ATOM 1236 C CA . THR A 1 163 ? 20.789 -37.317 -26.632 1.00 95.56 163 THR A CA 1
ATOM 1237 C C . THR A 1 163 ? 21.592 -36.168 -27.234 1.00 95.56 163 THR A C 1
ATOM 1239 O O . THR A 1 163 ? 21.504 -35.046 -26.742 1.00 95.56 163 THR A O 1
ATOM 1242 N N . ASN A 1 164 ? 22.297 -36.393 -28.347 1.00 95.19 164 ASN A N 1
ATOM 1243 C CA . ASN A 1 164 ? 23.015 -35.329 -29.050 1.00 95.19 164 ASN A CA 1
ATOM 1244 C C . ASN A 1 164 ? 22.072 -34.279 -29.653 1.00 95.19 164 ASN A C 1
ATOM 1246 O O . ASN A 1 164 ? 22.404 -33.096 -29.656 1.00 95.19 164 ASN A O 1
ATOM 1250 N N . ARG A 1 165 ? 20.893 -34.678 -30.149 1.00 95.06 165 ARG A N 1
ATOM 1251 C CA . ARG A 1 165 ? 19.867 -33.734 -30.621 1.00 95.06 165 ARG A CA 1
ATOM 1252 C C . ARG A 1 165 ? 19.316 -32.889 -29.482 1.00 95.06 165 ARG A C 1
ATOM 1254 O O . ARG A 1 165 ? 19.192 -31.685 -29.662 1.00 95.06 165 ARG A O 1
ATOM 1261 N N . LYS A 1 166 ? 19.037 -33.499 -28.326 1.00 95.94 166 LYS A N 1
ATOM 1262 C CA . LYS A 1 166 ? 18.576 -32.776 -27.138 1.00 95.94 166 LYS A CA 1
ATOM 1263 C C . LYS A 1 166 ? 19.628 -31.775 -26.658 1.00 95.94 166 LYS A C 1
ATOM 1265 O O . LYS A 1 166 ? 19.329 -30.596 -26.594 1.00 95.94 166 LYS A O 1
ATOM 1270 N N . LYS A 1 167 ? 20.881 -32.210 -26.472 1.00 96.31 167 LYS A N 1
ATOM 1271 C CA . LYS A 1 167 ? 21.989 -31.317 -26.085 1.00 96.31 167 LYS A CA 1
ATOM 1272 C C . LYS A 1 167 ? 22.164 -30.143 -27.051 1.00 96.31 167 LYS A C 1
ATOM 1274 O O . LYS A 1 167 ? 22.295 -29.015 -26.604 1.00 96.31 167 LYS A O 1
ATOM 1279 N N . LYS A 1 168 ? 22.106 -30.390 -28.367 1.00 96.50 168 LYS A N 1
ATOM 1280 C CA . LYS A 1 168 ? 22.181 -29.321 -29.380 1.00 96.50 168 LYS A CA 1
ATOM 1281 C C . LYS A 1 168 ? 20.978 -28.379 -29.350 1.00 96.50 168 LYS A C 1
ATOM 1283 O O . LYS A 1 168 ? 21.139 -27.199 -29.640 1.00 96.50 168 LYS A O 1
ATOM 1288 N N . ALA A 1 169 ? 19.781 -28.887 -29.057 1.00 97.06 169 ALA A N 1
ATOM 1289 C CA . ALA A 1 169 ? 18.595 -28.053 -28.899 1.00 97.06 169 ALA A CA 1
ATOM 1290 C C . ALA A 1 169 ? 18.721 -27.169 -27.652 1.00 97.06 169 ALA A C 1
ATOM 1292 O O . ALA A 1 169 ? 18.526 -25.963 -27.764 1.00 97.06 169 ALA A O 1
ATOM 1293 N N . ASP A 1 170 ? 19.135 -27.749 -26.525 1.00 96.44 170 ASP A N 1
ATOM 1294 C CA . ASP A 1 170 ? 19.347 -27.041 -25.261 1.00 96.44 170 ASP A CA 1
ATOM 1295 C C . ASP A 1 170 ? 20.437 -25.958 -25.419 1.00 96.44 170 ASP A C 1
ATOM 1297 O O . ASP A 1 170 ? 20.220 -24.798 -25.071 1.00 96.44 170 ASP A O 1
ATOM 1301 N N . GLU A 1 171 ? 21.566 -26.284 -26.057 1.00 97.44 171 GLU A N 1
ATOM 1302 C CA . GLU A 1 171 ? 22.648 -25.337 -26.373 1.00 97.44 171 GLU A CA 1
ATOM 1303 C C . GLU A 1 171 ? 22.174 -24.198 -27.291 1.00 97.44 171 GLU A C 1
ATOM 1305 O O . GLU A 1 171 ? 22.476 -23.029 -27.054 1.00 97.44 171 GLU A O 1
ATOM 1310 N N . LEU A 1 172 ? 21.373 -24.510 -28.315 1.00 97.12 172 LEU A N 1
ATOM 1311 C CA . LEU A 1 172 ? 20.807 -23.499 -29.208 1.00 97.12 172 LEU A CA 1
ATOM 1312 C C . LEU A 1 172 ? 19.800 -22.597 -28.483 1.00 97.12 172 LEU A C 1
ATOM 1314 O O . LEU A 1 172 ? 19.740 -21.404 -28.778 1.00 97.12 172 LEU A O 1
ATOM 1318 N N . THR A 1 173 ? 19.019 -23.133 -27.541 1.00 96.62 173 THR A N 1
ATOM 1319 C CA . THR A 1 173 ? 18.117 -22.319 -26.715 1.00 96.62 173 THR A CA 1
ATOM 1320 C C . THR A 1 173 ? 18.876 -21.427 -25.740 1.00 96.62 173 THR A C 1
ATOM 1322 O O . THR A 1 173 ? 18.540 -20.251 -25.641 1.00 96.62 173 THR A O 1
ATOM 1325 N N . ALA A 1 174 ? 19.937 -21.935 -25.106 1.00 97.12 174 ALA A N 1
ATOM 1326 C CA . ALA A 1 174 ? 20.794 -21.151 -24.221 1.00 97.12 174 ALA A CA 1
ATOM 1327 C C . ALA A 1 174 ? 21.471 -20.003 -24.983 1.00 97.12 174 ALA A C 1
ATOM 1329 O O . ALA A 1 174 ? 21.383 -18.852 -24.568 1.00 97.12 174 ALA A O 1
ATOM 1330 N N . LYS A 1 175 ? 22.026 -20.287 -26.169 1.00 97.31 175 LYS A N 1
ATOM 1331 C CA . LYS A 1 175 ? 22.648 -19.267 -27.023 1.00 97.31 175 LYS A CA 1
ATOM 1332 C C . LYS A 1 175 ? 21.662 -18.184 -27.474 1.00 97.31 175 LYS A C 1
ATOM 1334 O O . LYS A 1 175 ? 22.017 -17.013 -27.534 1.00 97.31 175 LYS A O 1
ATOM 1339 N N . LYS A 1 176 ? 20.418 -18.558 -27.793 1.00 97.25 176 LYS A N 1
ATOM 1340 C CA . LYS A 1 176 ? 19.368 -17.586 -28.146 1.00 97.25 176 LYS A CA 1
ATOM 1341 C C . LYS A 1 176 ? 18.960 -16.709 -26.965 1.00 97.25 176 LYS A C 1
ATOM 1343 O O . LYS A 1 176 ? 18.651 -15.542 -27.180 1.00 97.25 176 LYS A O 1
ATOM 1348 N N . LEU A 1 177 ? 18.929 -17.269 -25.757 1.00 97.31 177 LEU A N 1
ATOM 1349 C CA . LEU A 1 177 ? 18.616 -16.524 -24.540 1.00 97.31 177 LEU A CA 1
ATOM 1350 C C . LEU A 1 177 ? 19.724 -15.512 -24.225 1.00 97.31 177 LEU A C 1
ATOM 1352 O O . LEU A 1 177 ? 19.430 -14.334 -24.062 1.00 97.31 177 LEU A O 1
ATOM 1356 N N . GLU A 1 178 ? 20.986 -15.939 -24.277 1.00 97.44 178 GLU A N 1
ATOM 1357 C CA . GLU A 1 178 ? 22.149 -15.064 -24.089 1.00 97.44 178 GLU A CA 1
ATOM 1358 C C . GLU A 1 178 ? 22.195 -13.933 -25.133 1.00 97.44 178 GLU A C 1
ATOM 1360 O O . GLU A 1 178 ? 22.382 -12.765 -24.793 1.00 97.44 178 GLU A O 1
ATOM 1365 N N . GLU A 1 179 ? 21.948 -14.241 -26.413 1.00 97.62 179 GLU A N 1
ATOM 1366 C CA . GLU A 1 179 ? 21.896 -13.223 -27.468 1.00 97.62 179 GLU A CA 1
ATOM 1367 C C . GLU A 1 179 ? 20.736 -12.230 -27.263 1.00 97.62 179 GLU A C 1
ATOM 1369 O O . GLU A 1 179 ? 20.891 -11.033 -27.517 1.00 97.62 179 GLU A O 1
ATOM 1374 N N . ALA A 1 180 ? 19.576 -12.696 -26.790 1.00 97.56 180 ALA A N 1
ATOM 1375 C CA . ALA A 1 180 ? 18.439 -11.832 -26.484 1.00 97.56 180 ALA A CA 1
ATOM 1376 C C . ALA A 1 180 ? 18.723 -10.907 -25.288 1.00 97.56 180 ALA A C 1
ATOM 1378 O O . ALA A 1 180 ? 18.403 -9.719 -25.350 1.00 97.56 180 ALA A O 1
ATOM 1379 N N . GLU A 1 181 ? 19.367 -11.417 -24.237 1.00 96.88 181 GLU A N 1
ATOM 1380 C CA . GLU A 1 181 ? 19.789 -10.628 -23.076 1.00 96.88 181 GLU A CA 1
ATOM 1381 C C . GLU A 1 181 ? 20.844 -9.584 -23.456 1.00 96.88 181 GLU A C 1
ATOM 1383 O O . GLU A 1 181 ? 20.699 -8.410 -23.109 1.00 96.88 181 GLU A O 1
ATOM 1388 N N . ALA A 1 182 ? 21.848 -9.965 -24.252 1.00 97.62 182 ALA A N 1
ATOM 1389 C CA . ALA A 1 182 ? 22.870 -9.045 -24.747 1.00 97.62 182 ALA A CA 1
ATOM 1390 C C . ALA A 1 182 ? 22.263 -7.919 -25.602 1.00 97.62 182 ALA A C 1
ATOM 1392 O O . ALA A 1 182 ? 22.602 -6.746 -25.424 1.00 97.62 182 ALA A O 1
ATOM 1393 N N . ARG A 1 183 ? 21.312 -8.245 -26.490 1.00 97.00 183 ARG A N 1
ATOM 1394 C CA . ARG A 1 183 ? 20.578 -7.243 -27.283 1.00 97.00 183 ARG A CA 1
ATOM 1395 C C . ARG A 1 183 ? 19.737 -6.320 -26.400 1.00 97.00 183 ARG A C 1
ATOM 1397 O O . ARG A 1 183 ? 19.753 -5.111 -26.617 1.00 97.00 183 ARG A O 1
ATOM 1404 N N . ALA A 1 184 ? 19.050 -6.858 -25.391 1.00 97.06 184 ALA A N 1
ATOM 1405 C CA . ALA A 1 184 ? 18.255 -6.061 -24.458 1.00 97.06 184 ALA A CA 1
ATOM 1406 C C . ALA A 1 184 ? 19.127 -5.111 -23.617 1.00 97.06 184 ALA A C 1
ATOM 1408 O O . ALA A 1 184 ? 18.746 -3.962 -23.391 1.00 97.06 184 ALA A O 1
ATOM 1409 N N . LEU A 1 185 ? 20.312 -5.555 -23.184 1.00 96.50 185 LEU A N 1
ATOM 1410 C CA . LEU A 1 185 ? 21.283 -4.713 -22.479 1.00 96.50 185 LEU A CA 1
ATOM 1411 C C . LEU A 1 185 ? 21.847 -3.612 -23.385 1.00 96.50 185 LEU A C 1
ATOM 1413 O O . LEU A 1 185 ? 21.883 -2.453 -22.971 1.00 96.50 185 LEU A O 1
ATOM 1417 N N . ALA A 1 186 ? 22.215 -3.938 -24.627 1.00 97.31 186 ALA A N 1
ATOM 1418 C CA . ALA A 1 186 ? 22.694 -2.956 -25.600 1.00 97.31 186 ALA A CA 1
ATOM 1419 C C . ALA A 1 186 ? 21.620 -1.906 -25.938 1.00 97.31 186 ALA A C 1
ATOM 1421 O O . ALA A 1 186 ? 21.908 -0.711 -26.016 1.00 97.31 186 ALA A O 1
ATOM 1422 N N . GLU A 1 187 ? 20.360 -2.324 -26.081 1.00 97.38 187 GLU A N 1
ATOM 1423 C CA . GLU A 1 187 ? 19.246 -1.402 -26.305 1.00 97.38 187 GLU A CA 1
ATOM 1424 C C . GLU A 1 187 ? 19.014 -0.484 -25.096 1.00 97.38 187 GLU A C 1
ATOM 1426 O O . GLU A 1 187 ? 18.829 0.723 -25.267 1.00 97.38 187 GLU A O 1
ATOM 1431 N N . LYS A 1 188 ? 19.071 -1.022 -23.869 1.00 95.00 188 LYS A N 1
ATOM 1432 C CA . LYS A 1 188 ? 18.989 -0.222 -22.636 1.00 95.00 188 LYS A CA 1
ATOM 1433 C C . LYS A 1 188 ? 20.136 0.787 -22.537 1.00 95.00 188 LYS A C 1
ATOM 1435 O O . LYS A 1 188 ? 19.882 1.938 -22.191 1.00 95.00 188 LYS A O 1
ATOM 1440 N N . ALA A 1 189 ? 21.362 0.391 -22.881 1.00 96.31 189 ALA A N 1
ATOM 1441 C CA . ALA A 1 189 ? 22.519 1.286 -22.900 1.00 96.31 189 ALA A CA 1
ATOM 1442 C C . ALA A 1 189 ? 22.326 2.436 -23.901 1.00 96.31 189 ALA A C 1
ATOM 1444 O O . ALA A 1 189 ? 22.470 3.598 -23.531 1.00 96.31 189 ALA A O 1
ATOM 1445 N N . ARG A 1 190 ? 21.868 2.134 -25.123 1.00 97.38 190 ARG A N 1
ATOM 1446 C CA . ARG A 1 190 ? 21.563 3.154 -26.138 1.00 97.38 190 ARG A CA 1
ATOM 1447 C C . ARG A 1 190 ? 20.449 4.107 -25.696 1.00 97.38 190 ARG A C 1
ATOM 1449 O O . ARG A 1 190 ? 20.509 5.301 -25.972 1.00 97.38 190 ARG A O 1
ATOM 1456 N N . LYS A 1 191 ? 19.405 3.598 -25.033 1.00 96.56 191 LYS A N 1
ATOM 1457 C CA . LYS A 1 191 ? 18.335 4.443 -24.471 1.00 96.56 191 LYS A CA 1
ATOM 1458 C C . LYS A 1 191 ? 18.865 5.352 -23.362 1.00 96.56 191 LYS A C 1
ATOM 1460 O O . LYS A 1 191 ? 18.464 6.508 -23.303 1.00 96.56 191 LYS A O 1
ATOM 1465 N N . ARG A 1 192 ? 19.775 4.850 -22.522 1.00 94.50 192 ARG A N 1
ATOM 1466 C CA . ARG A 1 192 ? 20.419 5.623 -21.453 1.00 94.50 192 ARG A CA 1
ATOM 1467 C C . ARG A 1 192 ? 21.301 6.745 -22.000 1.00 94.50 192 ARG A C 1
ATOM 1469 O O . ARG A 1 192 ? 21.217 7.850 -21.485 1.00 94.50 192 ARG A O 1
ATOM 1476 N N . GLU A 1 193 ? 22.095 6.475 -23.032 1.00 97.06 193 GLU A N 1
ATOM 1477 C CA . GLU A 1 193 ? 22.933 7.481 -23.702 1.00 97.06 193 GLU A CA 1
ATOM 1478 C C . GLU A 1 193 ? 22.077 8.609 -24.290 1.00 97.06 193 GLU A C 1
ATOM 1480 O O . GLU A 1 193 ? 22.257 9.767 -23.935 1.00 97.06 193 GLU A O 1
ATOM 1485 N N . LYS A 1 194 ? 21.034 8.265 -25.057 1.00 97.12 194 LYS A N 1
ATOM 1486 C CA . LYS A 1 194 ? 20.081 9.257 -25.581 1.00 97.12 194 LYS A CA 1
ATOM 1487 C C . LYS A 1 194 ? 19.385 10.064 -24.485 1.00 97.12 194 LYS A C 1
ATOM 1489 O O . LYS A 1 194 ? 19.133 11.248 -24.664 1.00 97.12 194 LYS A O 1
ATOM 1494 N N . ALA A 1 195 ? 19.024 9.426 -23.371 1.00 94.50 195 ALA A N 1
ATOM 1495 C CA . ALA A 1 195 ? 18.418 10.127 -22.243 1.00 94.50 195 ALA A CA 1
ATOM 1496 C C . ALA A 1 195 ? 19.408 11.104 -21.588 1.00 94.50 195 ALA A C 1
ATOM 1498 O O . ALA A 1 195 ? 18.997 12.190 -21.197 1.00 94.50 195 ALA A O 1
ATOM 1499 N N . ALA A 1 196 ? 20.694 10.747 -21.507 1.00 94.94 196 ALA A N 1
ATOM 1500 C CA . ALA A 1 196 ? 21.740 11.637 -21.012 1.00 94.94 196 ALA A CA 1
ATOM 1501 C C . ALA A 1 196 ? 21.952 12.837 -21.947 1.00 94.94 196 ALA A C 1
ATOM 1503 O O . ALA A 1 196 ? 21.951 13.961 -21.465 1.00 94.94 196 ALA A O 1
ATOM 1504 N N . GLU A 1 197 ? 22.015 12.618 -23.265 1.00 96.44 197 GLU A N 1
ATOM 1505 C CA . GLU A 1 197 ? 22.101 13.702 -24.257 1.00 96.44 197 GLU A CA 1
ATOM 1506 C C . GLU A 1 197 ? 20.898 14.657 -24.181 1.00 96.44 197 GLU A C 1
ATOM 1508 O O . GLU A 1 197 ? 21.042 15.868 -24.331 1.00 96.44 197 GLU A O 1
ATOM 1513 N N . LEU A 1 198 ? 19.687 14.127 -23.970 1.00 95.75 198 LEU A N 1
ATOM 1514 C CA . LEU A 1 198 ? 18.489 14.954 -23.804 1.00 95.75 198 LEU A CA 1
ATOM 1515 C C . LEU A 1 198 ? 18.523 15.751 -22.502 1.00 95.75 198 LEU A C 1
ATOM 1517 O O . LEU A 1 198 ? 18.160 16.922 -22.512 1.00 95.75 198 LEU A O 1
ATOM 1521 N N . LEU A 1 199 ? 18.955 15.135 -21.400 1.00 94.50 199 LEU A N 1
ATOM 1522 C CA . LEU A 1 199 ? 19.112 15.831 -20.125 1.00 94.50 199 LEU A CA 1
ATOM 1523 C C . LEU A 1 199 ? 20.151 16.946 -20.229 1.00 94.50 199 LEU A C 1
ATOM 1525 O O . LEU A 1 199 ? 19.870 18.052 -19.786 1.00 94.50 199 LEU A O 1
ATOM 1529 N N . GLU A 1 200 ? 21.291 16.675 -20.867 1.00 94.94 200 GLU A N 1
ATOM 1530 C CA . GLU A 1 200 ? 22.329 17.671 -21.129 1.00 94.94 200 GLU A CA 1
ATOM 1531 C C . GLU A 1 200 ? 21.740 18.856 -21.894 1.00 94.94 200 GLU A C 1
ATOM 1533 O O . GLU A 1 200 ? 21.750 19.966 -21.373 1.00 94.94 200 GLU A O 1
ATOM 1538 N N . LYS A 1 201 ? 21.076 18.606 -23.031 1.00 96.06 201 LYS A N 1
ATOM 1539 C CA . LYS A 1 201 ? 20.405 19.650 -23.826 1.00 96.06 201 LYS A CA 1
ATOM 1540 C C . LYS A 1 201 ? 19.374 20.461 -23.046 1.00 96.06 201 LYS A C 1
ATOM 1542 O O . LYS A 1 201 ? 19.231 21.651 -23.311 1.00 96.06 201 LYS A O 1
ATOM 1547 N N . ILE A 1 202 ? 18.632 19.831 -22.132 1.00 95.62 202 ILE A N 1
ATOM 1548 C CA . ILE A 1 202 ? 17.659 20.533 -21.284 1.00 95.62 202 ILE A CA 1
ATOM 1549 C C . ILE A 1 202 ? 18.381 21.483 -20.324 1.00 95.62 202 ILE A C 1
ATOM 1551 O O . ILE A 1 202 ? 17.917 22.599 -20.135 1.00 95.62 202 ILE A O 1
ATOM 1555 N N . THR A 1 203 ? 19.506 21.053 -19.748 1.00 93.75 203 THR A N 1
ATOM 1556 C CA . THR A 1 203 ? 20.276 21.827 -18.759 1.00 93.75 203 THR A CA 1
ATOM 1557 C C . THR A 1 203 ? 21.288 22.811 -19.352 1.00 93.75 203 THR A C 1
ATOM 1559 O O . THR A 1 203 ? 21.850 23.618 -18.618 1.00 93.75 203 THR A O 1
ATOM 1562 N N . THR A 1 204 ? 21.569 22.736 -20.653 1.00 95.38 204 THR A N 1
ATOM 1563 C CA . THR A 1 204 ? 22.471 23.666 -21.341 1.00 95.38 204 THR A CA 1
ATOM 1564 C C . THR A 1 204 ? 21.771 25.008 -21.590 1.00 95.38 204 THR A C 1
ATOM 1566 O O . THR A 1 204 ? 20.588 25.055 -21.943 1.00 95.38 204 THR A O 1
ATOM 1569 N N . ALA A 1 205 ? 22.511 26.108 -21.424 1.00 95.06 205 ALA A N 1
ATOM 1570 C CA . ALA A 1 205 ? 22.015 27.458 -21.673 1.00 95.06 205 ALA A CA 1
ATOM 1571 C C . ALA A 1 205 ? 21.618 27.660 -23.148 1.00 95.06 205 ALA A C 1
ATOM 1573 O O . ALA A 1 205 ? 22.141 27.001 -24.048 1.00 95.06 205 ALA A O 1
ATOM 1574 N N . GLU A 1 206 ? 20.701 28.595 -23.405 1.00 95.88 206 GLU A N 1
ATOM 1575 C CA . GLU A 1 206 ? 20.217 28.887 -24.763 1.00 95.88 206 GLU A CA 1
ATOM 1576 C C . GLU A 1 206 ? 21.341 29.407 -25.678 1.00 95.88 206 GLU A C 1
ATOM 1578 O O . GLU A 1 206 ? 21.401 29.043 -26.852 1.00 95.88 206 GLU A O 1
ATOM 1583 N N . GLU A 1 207 ? 22.286 30.180 -25.127 1.00 96.12 207 GLU A N 1
ATOM 1584 C CA . GLU A 1 207 ? 23.458 30.705 -25.850 1.00 96.12 207 GLU A CA 1
ATOM 1585 C C . GLU A 1 207 ? 24.353 29.590 -26.419 1.00 96.12 207 GLU A C 1
ATOM 1587 O O . GLU A 1 207 ? 24.923 29.736 -27.501 1.00 96.12 207 GLU A O 1
ATOM 1592 N N . ASP A 1 208 ? 24.401 28.447 -25.732 1.00 95.88 208 ASP A N 1
ATOM 1593 C CA . ASP A 1 208 ? 25.163 27.257 -26.120 1.00 95.88 208 ASP A CA 1
ATOM 1594 C C . ASP A 1 208 ? 24.327 26.272 -26.967 1.00 95.88 208 ASP A C 1
ATOM 1596 O O . ASP A 1 208 ? 24.746 25.143 -27.237 1.00 95.88 208 ASP A O 1
ATOM 1600 N N . GLY A 1 209 ? 23.127 26.677 -27.400 1.00 94.69 209 GLY A N 1
ATOM 1601 C CA . GLY A 1 209 ? 22.216 25.853 -28.199 1.00 94.69 209 GLY A CA 1
ATOM 1602 C C . GLY A 1 209 ? 21.399 24.838 -27.391 1.00 94.69 209 GLY A C 1
ATOM 1603 O O . GLY A 1 209 ? 20.873 23.879 -27.967 1.00 94.69 209 GLY A O 1
ATOM 1604 N N . GLY A 1 210 ? 21.305 25.019 -26.072 1.00 95.12 210 GLY A N 1
ATOM 1605 C CA . GLY A 1 210 ? 20.424 24.254 -25.195 1.00 95.12 210 GLY A CA 1
ATOM 1606 C C . GLY A 1 210 ? 18.982 24.769 -25.174 1.00 95.12 210 GLY A C 1
ATOM 1607 O O . GLY A 1 210 ? 18.602 25.660 -25.930 1.00 95.12 210 GLY A O 1
ATOM 1608 N N . ALA A 1 211 ? 18.154 24.187 -24.306 1.00 94.31 211 ALA A N 1
ATOM 1609 C CA . ALA A 1 211 ? 16.741 24.552 -24.174 1.00 94.31 211 ALA A CA 1
ATOM 1610 C C . ALA A 1 211 ? 16.493 25.783 -23.279 1.00 94.31 211 ALA A C 1
ATOM 1612 O O . ALA A 1 211 ? 15.346 26.203 -23.146 1.00 94.31 211 ALA A O 1
ATOM 1613 N N . GLY A 1 212 ? 17.543 26.343 -22.666 1.00 93.44 212 GLY A N 1
ATOM 1614 C CA . GLY A 1 212 ? 17.462 27.580 -21.886 1.00 93.44 212 GLY A CA 1
ATOM 1615 C C . GLY A 1 212 ? 16.993 27.417 -20.438 1.00 93.44 212 GLY A C 1
ATOM 1616 O O . GLY A 1 212 ? 16.805 28.423 -19.760 1.00 93.44 212 GLY A O 1
ATOM 1617 N N . PHE A 1 213 ? 16.831 26.187 -19.936 1.00 96.62 213 PHE A N 1
ATOM 1618 C CA . PHE A 1 213 ? 16.492 25.953 -18.528 1.00 96.62 213 PHE A CA 1
ATOM 1619 C C . PHE A 1 213 ? 17.750 25.958 -17.662 1.00 96.62 213 PHE A C 1
ATOM 1621 O O . PHE A 1 213 ? 18.751 25.323 -17.991 1.00 96.62 213 PHE A O 1
ATOM 1628 N N . SER A 1 214 ? 17.683 26.635 -16.516 1.00 94.25 214 SER A N 1
ATOM 1629 C CA . SER A 1 214 ? 18.815 26.747 -15.582 1.00 94.25 214 SER A CA 1
ATOM 1630 C C . SER A 1 214 ? 19.138 25.426 -14.877 1.00 94.25 214 SER A C 1
ATOM 1632 O O . SER A 1 214 ? 20.269 25.177 -14.458 1.00 94.25 214 SER A O 1
ATOM 1634 N N . SER A 1 215 ? 18.131 24.567 -14.725 1.00 95.44 215 SER A N 1
ATOM 1635 C CA . SER A 1 215 ? 18.248 23.253 -14.109 1.00 95.44 215 SER A CA 1
ATOM 1636 C C . SER A 1 215 ? 17.118 22.334 -14.567 1.00 95.44 215 SER A C 1
ATOM 1638 O O . SER A 1 215 ? 16.106 22.769 -15.117 1.00 95.44 215 SER A O 1
ATOM 1640 N N . LEU A 1 216 ? 17.251 21.036 -14.285 1.00 93.62 216 LEU A N 1
ATOM 1641 C CA . LEU A 1 216 ? 16.159 20.089 -14.513 1.00 93.62 216 LEU A CA 1
ATOM 1642 C C . LEU A 1 216 ? 14.924 20.418 -13.654 1.00 93.62 216 LEU A C 1
ATOM 1644 O O . LEU A 1 216 ? 13.801 20.171 -14.085 1.00 93.62 216 LEU A O 1
ATOM 1648 N N . MET A 1 217 ? 15.123 20.982 -12.458 1.00 93.81 217 MET A N 1
ATOM 1649 C CA . MET A 1 217 ? 14.020 21.408 -11.593 1.00 93.81 217 MET A CA 1
ATOM 1650 C C . MET A 1 217 ? 13.267 22.591 -12.191 1.00 93.81 217 MET A C 1
ATOM 1652 O O . MET A 1 217 ? 12.049 22.537 -12.259 1.00 93.81 217 MET A O 1
ATOM 1656 N N . ASP A 1 218 ? 13.980 23.584 -12.719 1.00 95.38 218 ASP A N 1
ATOM 1657 C CA . ASP A 1 218 ? 13.402 24.740 -13.418 1.00 95.38 218 ASP A CA 1
ATOM 1658 C C . ASP A 1 218 ? 12.559 24.310 -14.634 1.00 95.38 218 ASP A C 1
ATOM 1660 O O . ASP A 1 218 ? 11.432 24.767 -14.837 1.00 95.38 218 ASP A O 1
ATOM 1664 N N . PHE A 1 219 ? 13.039 23.313 -15.386 1.00 95.62 219 PHE A N 1
ATOM 1665 C CA . PHE A 1 219 ? 12.247 22.672 -16.437 1.00 95.62 219 PHE A CA 1
ATOM 1666 C C . PHE A 1 219 ? 10.951 22.040 -15.897 1.00 95.62 219 PHE A C 1
ATOM 1668 O O . PHE A 1 219 ? 9.873 22.252 -16.461 1.00 95.62 219 PHE A O 1
ATOM 1675 N N . PHE A 1 220 ? 11.029 21.267 -14.807 1.00 94.19 220 PHE A N 1
ATOM 1676 C CA . PHE A 1 220 ? 9.851 20.635 -14.206 1.00 94.19 220 PHE A CA 1
ATOM 1677 C C . PHE A 1 220 ? 8.877 21.650 -13.601 1.00 94.19 220 PHE A C 1
ATOM 1679 O O . PHE A 1 220 ? 7.667 21.490 -13.753 1.00 94.19 220 PHE A O 1
ATOM 1686 N N . GLU A 1 221 ? 9.367 22.699 -12.951 1.00 94.69 221 GLU A N 1
ATOM 1687 C CA . GLU A 1 221 ? 8.546 23.785 -12.418 1.00 94.69 221 GLU A CA 1
ATOM 1688 C C . GLU A 1 221 ? 7.833 24.512 -13.555 1.00 94.69 221 GLU A C 1
ATOM 1690 O O . GLU A 1 221 ? 6.615 24.659 -13.514 1.00 94.69 221 GLU A O 1
ATOM 1695 N N . THR A 1 222 ? 8.543 24.839 -14.634 1.00 95.12 222 THR A N 1
ATOM 1696 C CA . THR A 1 222 ? 7.959 25.510 -15.801 1.00 95.12 222 THR A CA 1
ATOM 1697 C C . THR A 1 222 ? 6.890 24.655 -16.486 1.00 95.12 222 THR A C 1
ATOM 1699 O O . THR A 1 222 ? 5.821 25.158 -16.832 1.00 95.12 222 THR A O 1
ATOM 1702 N N . ILE A 1 223 ? 7.131 23.351 -16.667 1.00 94.88 223 ILE A N 1
ATOM 1703 C CA . ILE A 1 223 ? 6.177 22.467 -17.357 1.00 94.88 223 ILE A CA 1
ATOM 1704 C C . ILE A 1 223 ? 4.962 22.097 -16.486 1.00 94.88 223 ILE A C 1
ATOM 1706 O O . ILE A 1 223 ? 3.927 21.676 -17.010 1.00 94.88 223 ILE A O 1
ATOM 1710 N N . THR A 1 224 ? 5.078 22.235 -15.163 1.00 94.12 224 THR A N 1
ATOM 1711 C CA . THR A 1 224 ? 3.987 21.974 -14.209 1.00 94.12 224 THR A CA 1
ATOM 1712 C C . THR A 1 224 ? 3.306 23.244 -13.701 1.00 94.12 224 THR A C 1
ATOM 1714 O O . THR A 1 224 ? 2.251 23.145 -13.068 1.00 94.12 224 THR A O 1
ATOM 1717 N N . ALA A 1 225 ? 3.850 24.423 -14.012 1.00 94.56 225 ALA A N 1
ATOM 1718 C CA . ALA A 1 225 ? 3.293 25.702 -13.608 1.00 94.56 225 ALA A CA 1
ATOM 1719 C C . ALA A 1 225 ? 1.857 25.893 -14.137 1.00 94.56 225 ALA A C 1
ATOM 1721 O O . ALA A 1 225 ? 1.547 25.558 -15.290 1.00 94.56 225 ALA A O 1
ATOM 1722 N N . PRO A 1 226 ? 0.951 26.458 -13.319 1.00 92.44 226 PRO A N 1
ATOM 1723 C CA . PRO A 1 226 ? -0.386 26.801 -13.778 1.00 92.44 226 PRO A CA 1
ATOM 1724 C C . PRO A 1 226 ? -0.323 27.926 -14.827 1.00 92.44 226 PRO A C 1
ATOM 1726 O O . PRO A 1 226 ? 0.424 28.887 -14.669 1.00 92.44 226 PRO A O 1
ATOM 1729 N N . GLY A 1 227 ? -1.144 27.837 -15.880 1.00 88.56 227 GLY A N 1
ATOM 1730 C CA . GLY A 1 227 ? -1.302 28.908 -16.880 1.00 88.56 227 GLY A CA 1
ATOM 1731 C C . GLY A 1 227 ? -0.553 28.727 -18.207 1.00 88.56 227 GLY A C 1
ATOM 1732 O O . GLY A 1 227 ? -0.602 29.624 -19.044 1.00 88.56 227 GLY A O 1
ATOM 1733 N N . GLY A 1 228 ? 0.103 27.583 -18.427 1.00 90.38 228 GLY A N 1
ATOM 1734 C CA . GLY A 1 228 ? 0.678 27.218 -19.727 1.00 90.38 228 GLY A CA 1
ATOM 1735 C C . GLY A 1 228 ? -0.349 26.721 -20.755 1.00 90.38 228 GLY A C 1
ATOM 1736 O O . GLY A 1 228 ? -1.562 26.766 -20.538 1.00 90.38 228 GLY A O 1
ATOM 1737 N N . ASP A 1 229 ? 0.147 26.193 -21.878 1.00 94.50 229 ASP A N 1
ATOM 1738 C CA . ASP A 1 229 ? -0.685 25.497 -22.864 1.00 94.50 229 ASP A CA 1
ATOM 1739 C C . ASP A 1 229 ? -1.476 24.359 -22.191 1.00 94.50 229 ASP A C 1
ATOM 1741 O O . ASP A 1 229 ? -0.911 23.426 -21.609 1.00 94.50 229 ASP A O 1
ATOM 1745 N N . ALA A 1 230 ? -2.805 24.437 -22.280 1.00 93.62 230 ALA A N 1
ATOM 1746 C CA . ALA A 1 230 ? -3.711 23.475 -21.666 1.00 93.62 230 ALA A CA 1
ATOM 1747 C C . ALA A 1 230 ? -3.458 22.048 -22.172 1.00 93.62 230 ALA A C 1
ATOM 1749 O O . ALA A 1 230 ? -3.601 21.086 -21.411 1.00 93.62 230 ALA A O 1
ATOM 1750 N N . GLN A 1 231 ? -3.048 21.894 -23.436 1.00 95.38 231 GLN A N 1
ATOM 1751 C CA . GLN A 1 231 ? -2.744 20.583 -23.996 1.00 95.38 231 GLN A CA 1
ATOM 1752 C C . GLN A 1 231 ? -1.442 20.012 -23.423 1.00 95.38 231 GLN A C 1
ATOM 1754 O O . GLN A 1 231 ? -1.421 18.848 -23.008 1.00 95.38 231 GLN A O 1
ATOM 1759 N N . ALA A 1 232 ? -0.378 20.814 -23.345 1.00 92.12 232 ALA A N 1
ATOM 1760 C CA . ALA A 1 232 ? 0.866 20.422 -22.687 1.00 92.12 232 ALA A CA 1
ATOM 1761 C C . ALA A 1 232 ? 0.633 20.036 -21.215 1.00 92.12 232 ALA A C 1
ATOM 1763 O O . ALA A 1 232 ? 1.017 18.941 -20.797 1.00 92.12 232 ALA A O 1
ATOM 1764 N N . SER A 1 233 ? -0.093 20.865 -20.459 1.00 93.56 233 SER A N 1
ATOM 1765 C CA . SER A 1 233 ? -0.419 20.603 -19.050 1.00 93.56 233 SER A CA 1
ATOM 1766 C C . SER A 1 233 ? -1.217 19.302 -18.861 1.00 93.56 233 SER A C 1
ATOM 1768 O O . SER A 1 233 ? -0.905 18.479 -17.991 1.00 93.56 233 SER A O 1
ATOM 1770 N N . ALA A 1 234 ? -2.203 19.039 -19.727 1.00 94.44 234 ALA A N 1
ATOM 1771 C CA . ALA A 1 234 ? -2.966 17.792 -19.700 1.00 94.44 234 ALA A CA 1
ATOM 1772 C C . ALA A 1 234 ? -2.087 16.562 -19.990 1.00 94.44 234 ALA A C 1
ATOM 1774 O O . ALA A 1 234 ? -2.250 15.520 -19.346 1.00 94.44 234 ALA A O 1
ATOM 1775 N N . ASN A 1 235 ? -1.142 16.672 -20.929 1.00 95.81 235 ASN A N 1
ATOM 1776 C CA . ASN A 1 235 ? -0.204 15.596 -21.254 1.00 95.81 235 ASN A CA 1
ATOM 1777 C C . ASN A 1 235 ? 0.743 15.294 -20.089 1.00 95.81 235 ASN A C 1
ATOM 1779 O O . ASN A 1 235 ? 0.899 14.129 -19.724 1.00 95.81 235 ASN A O 1
ATOM 1783 N N . VAL A 1 236 ? 1.308 16.327 -19.460 1.00 95.31 236 VAL A N 1
ATOM 1784 C CA . VAL A 1 236 ? 2.173 16.199 -18.275 1.00 95.31 236 VAL A CA 1
ATOM 1785 C C . VAL A 1 236 ? 1.406 15.561 -17.125 1.00 95.31 236 VAL A C 1
ATOM 1787 O O . VAL A 1 236 ? 1.868 14.591 -16.531 1.00 95.31 236 VAL A O 1
ATOM 1790 N N . THR A 1 237 ? 0.180 16.018 -16.872 1.00 94.94 237 THR A N 1
ATOM 1791 C CA . THR A 1 237 ? -0.683 15.443 -15.833 1.00 94.94 237 THR A CA 1
ATOM 1792 C C . THR A 1 237 ? -0.956 13.959 -16.084 1.00 94.94 237 THR A C 1
ATOM 1794 O O . THR A 1 237 ? -0.860 13.145 -15.166 1.00 94.94 237 THR A O 1
ATOM 1797 N N . ARG A 1 238 ? -1.282 13.564 -17.323 1.00 96.69 238 ARG A N 1
ATOM 1798 C CA . ARG A 1 238 ? -1.487 12.146 -17.681 1.00 96.69 238 ARG A CA 1
ATOM 1799 C C . ARG A 1 238 ? -0.208 11.328 -17.523 1.00 96.69 238 ARG A C 1
ATOM 1801 O O . ARG A 1 238 ? -0.268 10.198 -17.033 1.00 96.69 238 ARG A O 1
ATOM 1808 N N . PHE A 1 239 ? 0.930 11.897 -17.912 1.00 95.81 239 PHE A N 1
ATOM 1809 C CA . PHE A 1 239 ? 2.235 11.271 -17.758 1.00 95.81 239 PHE A CA 1
ATOM 1810 C C . PHE A 1 239 ? 2.568 11.027 -16.282 1.00 95.81 239 PHE A C 1
ATOM 1812 O O . PHE A 1 239 ? 2.869 9.889 -15.927 1.00 95.81 239 PHE A O 1
ATOM 1819 N N . LEU A 1 240 ? 2.427 12.039 -15.419 1.00 95.56 240 LEU A N 1
ATOM 1820 C CA . LEU A 1 240 ? 2.666 11.931 -13.977 1.00 95.56 240 LEU A CA 1
ATOM 1821 C C . LEU A 1 240 ? 1.678 10.978 -13.296 1.00 95.56 240 LEU A C 1
ATOM 1823 O O . LEU A 1 240 ? 2.081 10.188 -12.452 1.00 95.56 240 LEU A O 1
ATOM 1827 N N . LYS A 1 241 ? 0.404 10.958 -13.705 1.00 95.06 241 LYS A N 1
ATOM 1828 C CA . LYS A 1 241 ? -0.564 9.966 -13.200 1.00 95.06 241 LYS A CA 1
ATOM 1829 C C . LYS A 1 241 ? -0.175 8.527 -13.544 1.00 95.06 241 LYS A C 1
ATOM 1831 O O . LYS A 1 241 ? -0.423 7.631 -12.748 1.00 95.06 241 LYS A O 1
ATOM 1836 N N . SER A 1 242 ? 0.409 8.308 -14.721 1.00 96.75 242 SER A N 1
ATOM 1837 C CA . SER A 1 242 ? 0.739 6.960 -15.206 1.00 96.75 242 SER A CA 1
ATOM 1838 C C . SER A 1 242 ? 2.122 6.483 -14.750 1.00 96.75 242 SER A C 1
ATOM 1840 O O . SER A 1 242 ? 2.312 5.289 -14.548 1.00 96.75 242 SER A O 1
ATOM 1842 N N . ASN A 1 243 ? 3.084 7.400 -14.596 1.00 95.75 243 ASN A N 1
ATOM 1843 C CA . ASN A 1 243 ? 4.498 7.076 -14.370 1.00 95.75 243 ASN A CA 1
ATOM 1844 C C . ASN A 1 243 ? 5.087 7.713 -13.102 1.00 95.75 243 ASN A C 1
ATOM 1846 O O . ASN A 1 243 ? 6.210 7.385 -12.736 1.00 95.75 243 ASN A O 1
ATOM 1850 N N . GLY A 1 244 ? 4.367 8.610 -12.424 1.00 94.25 244 GLY A N 1
ATOM 1851 C CA . GLY A 1 244 ? 4.887 9.369 -11.283 1.00 94.25 244 GLY A CA 1
ATOM 1852 C C . GLY A 1 244 ? 5.383 8.478 -10.148 1.00 94.25 244 GLY A C 1
ATOM 1853 O O . GLY A 1 244 ? 6.465 8.723 -9.627 1.00 94.25 244 GLY A O 1
ATOM 1854 N N . LEU A 1 245 ? 4.659 7.396 -9.836 1.00 93.19 245 LEU A N 1
ATOM 1855 C CA . LEU A 1 245 ? 5.092 6.429 -8.822 1.00 93.19 245 LEU A CA 1
ATOM 1856 C C . LEU A 1 245 ? 6.442 5.794 -9.185 1.00 93.19 245 LEU A C 1
ATOM 1858 O O . LEU A 1 245 ? 7.350 5.808 -8.368 1.00 93.19 245 LEU A O 1
ATOM 1862 N N . GLN A 1 246 ? 6.607 5.327 -10.427 1.00 95.12 246 GLN A N 1
ATOM 1863 C CA . GLN A 1 246 ? 7.860 4.713 -10.885 1.00 95.12 246 GLN A CA 1
ATOM 1864 C C . GLN A 1 246 ? 9.029 5.705 -10.875 1.00 95.12 246 GLN A C 1
ATOM 1866 O O . GLN A 1 246 ? 10.164 5.321 -10.599 1.00 95.12 246 GLN A O 1
ATOM 1871 N N . ILE A 1 247 ? 8.764 6.980 -11.182 1.00 94.25 247 ILE A N 1
ATOM 1872 C CA . ILE A 1 247 ? 9.770 8.047 -11.113 1.00 94.25 247 ILE A CA 1
ATOM 1873 C C . ILE A 1 247 ? 10.227 8.227 -9.664 1.00 94.25 247 ILE A C 1
ATOM 1875 O O . ILE A 1 247 ? 11.428 8.197 -9.408 1.00 94.25 247 ILE A O 1
ATOM 1879 N N . VAL A 1 248 ? 9.286 8.361 -8.726 1.00 93.38 248 VAL A N 1
ATOM 1880 C CA . VAL A 1 248 ? 9.584 8.519 -7.295 1.00 93.38 248 VAL A CA 1
ATOM 1881 C C . VAL A 1 248 ? 10.318 7.294 -6.744 1.00 93.38 248 VAL A C 1
ATOM 1883 O O . VAL A 1 248 ? 11.356 7.456 -6.111 1.00 93.38 248 VAL A O 1
ATOM 1886 N N . GLU A 1 249 ? 9.855 6.080 -7.052 1.00 93.94 249 GLU A N 1
ATOM 1887 C CA . GLU A 1 249 ? 10.528 4.826 -6.678 1.00 93.94 249 GLU A CA 1
ATOM 1888 C C . GLU A 1 249 ? 11.969 4.792 -7.196 1.00 93.94 249 GLU A C 1
ATOM 1890 O O . GLU A 1 249 ? 12.897 4.567 -6.428 1.00 93.94 249 GLU A O 1
ATOM 1895 N N . THR A 1 250 ? 12.187 5.114 -8.476 1.00 94.94 250 THR A N 1
ATOM 1896 C CA . THR A 1 250 ? 13.535 5.130 -9.068 1.00 94.94 250 THR A CA 1
ATOM 1897 C C . THR A 1 250 ? 14.441 6.178 -8.412 1.00 94.94 250 THR A C 1
ATOM 1899 O O . THR A 1 250 ? 15.647 5.955 -8.274 1.00 94.94 250 THR A O 1
ATOM 1902 N N . ILE A 1 251 ? 13.890 7.334 -8.022 1.00 94.44 251 ILE A N 1
ATOM 1903 C CA . ILE A 1 251 ? 14.630 8.379 -7.304 1.00 94.44 251 ILE A CA 1
ATOM 1904 C C . ILE A 1 251 ? 15.029 7.873 -5.915 1.00 94.44 251 ILE A C 1
ATOM 1906 O O . ILE A 1 251 ? 16.204 7.968 -5.559 1.00 94.44 251 ILE A O 1
ATOM 1910 N N . PHE A 1 252 ? 14.092 7.298 -5.160 1.00 94.50 252 PHE A N 1
ATOM 1911 C CA . PHE A 1 252 ? 14.340 6.794 -3.808 1.00 94.50 252 PHE A CA 1
ATOM 1912 C C . PHE A 1 252 ? 15.276 5.583 -3.790 1.00 94.50 252 PHE A C 1
ATOM 1914 O O . PHE A 1 252 ? 16.171 5.529 -2.951 1.00 94.50 252 PHE A O 1
ATOM 1921 N N . ASP A 1 253 ? 15.162 4.670 -4.755 1.00 94.62 253 ASP A N 1
ATOM 1922 C CA . ASP A 1 253 ? 16.088 3.543 -4.913 1.00 94.62 253 ASP A CA 1
ATOM 1923 C C . ASP A 1 253 ? 17.521 4.021 -5.173 1.00 94.62 253 ASP A C 1
ATOM 1925 O O . ASP A 1 253 ? 18.495 3.397 -4.744 1.00 94.62 253 ASP A O 1
ATOM 1929 N N . ARG A 1 254 ? 17.667 5.137 -5.896 1.00 95.19 254 ARG A N 1
ATOM 1930 C CA . ARG A 1 254 ? 18.974 5.690 -6.252 1.00 95.19 254 ARG A CA 1
ATOM 1931 C C . ARG A 1 254 ? 19.575 6.554 -5.150 1.00 95.19 254 ARG A C 1
ATOM 1933 O O . ARG A 1 254 ? 20.794 6.544 -4.990 1.00 95.19 254 ARG A O 1
ATOM 1940 N N . VAL A 1 255 ? 18.751 7.307 -4.426 1.00 95.50 255 VAL A N 1
ATOM 1941 C CA . VAL A 1 255 ? 19.178 8.180 -3.327 1.00 95.50 255 VAL A CA 1
ATOM 1942 C C . VAL A 1 255 ? 18.249 7.976 -2.120 1.00 95.50 255 VAL A C 1
ATOM 1944 O O . VAL A 1 255 ? 17.352 8.788 -1.884 1.00 95.50 255 VAL A O 1
ATOM 1947 N N . PRO A 1 256 ? 18.467 6.917 -1.315 1.00 93.31 256 PRO A N 1
ATOM 1948 C CA . PRO A 1 256 ? 17.576 6.571 -0.203 1.00 93.31 256 PRO A CA 1
ATOM 1949 C C . PRO A 1 256 ? 17.447 7.662 0.865 1.00 93.31 256 PRO A C 1
ATOM 1951 O O . PRO A 1 256 ? 16.400 7.780 1.496 1.00 93.31 256 PRO A O 1
ATOM 1954 N N . ALA A 1 257 ? 18.490 8.480 1.041 1.00 94.69 257 ALA A N 1
ATOM 1955 C CA . ALA A 1 257 ? 18.492 9.600 1.980 1.00 94.69 257 ALA A CA 1
ATOM 1956 C C . ALA A 1 257 ? 17.385 10.624 1.671 1.00 94.69 257 ALA A C 1
ATOM 1958 O O . ALA A 1 257 ? 16.699 11.062 2.586 1.00 94.69 257 ALA A O 1
ATOM 1959 N N . ILE A 1 258 ? 17.144 10.918 0.385 1.00 91.38 258 ILE A N 1
ATOM 1960 C CA . ILE A 1 258 ? 16.066 11.829 -0.037 1.00 91.38 258 ILE A CA 1
ATOM 1961 C C . ILE A 1 258 ? 14.705 11.241 0.326 1.00 91.38 258 ILE A C 1
ATOM 1963 O O . ILE A 1 258 ? 13.813 11.972 0.736 1.00 91.38 258 ILE A O 1
ATOM 1967 N N . GLY A 1 259 ? 14.539 9.921 0.195 1.00 88.69 259 GLY A N 1
ATOM 1968 C CA . GLY A 1 259 ? 13.327 9.247 0.648 1.00 88.69 259 GLY A CA 1
ATOM 1969 C C . GLY A 1 259 ? 13.108 9.464 2.142 1.00 88.69 259 GLY A C 1
ATOM 1970 O O . GLY A 1 259 ? 12.031 9.886 2.538 1.00 88.69 259 GLY A O 1
ATOM 1971 N N . GLN A 1 260 ? 14.134 9.240 2.965 1.00 88.50 260 GLN A N 1
ATOM 1972 C CA . GLN A 1 260 ? 14.044 9.417 4.418 1.00 88.50 260 GLN A CA 1
ATOM 1973 C C . GLN A 1 260 ? 13.718 10.860 4.822 1.00 88.50 260 GLN A C 1
ATOM 1975 O O . GLN A 1 260 ? 12.814 11.048 5.629 1.00 88.50 260 GLN A O 1
ATOM 1980 N N . GLU A 1 261 ? 14.387 11.860 4.238 1.00 90.19 261 GLU A N 1
ATOM 1981 C CA . GLU A 1 261 ? 14.063 13.279 4.464 1.00 90.19 261 GLU A CA 1
ATOM 1982 C C . GLU A 1 261 ? 12.646 13.615 4.000 1.00 90.19 261 GLU A C 1
ATOM 1984 O O . GLU A 1 261 ? 11.876 14.210 4.745 1.00 90.19 261 GLU A O 1
ATOM 1989 N N . TYR A 1 262 ? 12.258 13.183 2.796 1.00 88.00 262 TYR A N 1
ATOM 1990 C CA . TYR A 1 262 ? 10.915 13.426 2.273 1.00 88.00 262 TYR A CA 1
ATOM 1991 C C . TYR A 1 262 ? 9.836 12.814 3.172 1.00 88.00 262 TYR A C 1
ATOM 1993 O O . TYR A 1 262 ? 8.802 13.444 3.419 1.00 88.00 262 TYR A O 1
ATOM 2001 N N . PHE A 1 263 ? 10.073 11.591 3.657 1.00 85.94 263 PHE A N 1
ATOM 2002 C CA . PHE A 1 263 ? 9.157 10.915 4.561 1.00 85.94 263 PHE A CA 1
ATOM 2003 C C . PHE A 1 263 ? 9.067 11.643 5.907 1.00 85.94 263 PHE A C 1
ATOM 2005 O O . PHE A 1 263 ? 7.959 11.932 6.342 1.00 85.94 263 PHE A O 1
ATOM 2012 N N . ALA A 1 264 ? 10.205 12.025 6.490 1.00 84.69 264 ALA A N 1
ATOM 2013 C CA . ALA A 1 264 ? 10.260 12.709 7.779 1.00 84.69 264 ALA A CA 1
ATOM 2014 C C . ALA A 1 264 ? 9.698 14.142 7.758 1.00 84.69 264 ALA A C 1
ATOM 2016 O O . ALA A 1 264 ? 9.123 14.587 8.743 1.00 84.69 264 ALA A O 1
ATOM 2017 N N . GLU A 1 265 ? 9.881 14.893 6.668 1.00 86.31 265 GLU A N 1
ATOM 2018 C CA . GLU A 1 265 ? 9.495 16.311 6.637 1.00 86.31 265 GLU A CA 1
ATOM 2019 C C . GLU A 1 265 ? 8.096 16.557 6.073 1.00 86.31 265 GLU A C 1
ATOM 2021 O O . GLU A 1 265 ? 7.402 17.455 6.535 1.00 86.31 265 GLU A O 1
ATOM 2026 N N . LYS A 1 266 ? 7.687 15.822 5.029 1.00 80.56 266 LYS A N 1
ATOM 2027 C CA . LYS A 1 266 ? 6.492 16.181 4.235 1.00 80.56 266 LYS A CA 1
ATOM 2028 C C . LYS A 1 266 ? 5.452 15.086 4.142 1.00 80.56 266 LYS A C 1
ATOM 2030 O O . LYS A 1 266 ? 4.265 15.372 3.976 1.00 80.56 266 LYS A O 1
ATOM 2035 N N . PHE A 1 267 ? 5.878 13.829 4.167 1.00 80.31 267 PHE A N 1
ATOM 2036 C CA . PHE A 1 267 ? 4.924 12.729 4.149 1.00 80.31 267 PHE A CA 1
ATOM 2037 C C . PHE A 1 267 ? 4.200 12.605 5.485 1.00 80.31 267 PHE A C 1
ATOM 2039 O O . PHE A 1 267 ? 3.005 12.308 5.476 1.00 80.31 267 PHE A O 1
ATOM 2046 N N . ASP A 1 268 ? 4.900 12.885 6.586 1.00 81.94 268 ASP A N 1
ATOM 2047 C CA . ASP A 1 268 ? 4.344 12.817 7.933 1.00 81.94 268 ASP A CA 1
ATOM 2048 C C . ASP A 1 268 ? 3.111 13.715 8.084 1.00 81.94 268 ASP A C 1
ATOM 2050 O O . ASP A 1 268 ? 2.084 13.215 8.524 1.00 81.94 268 ASP A O 1
ATOM 2054 N N . GLU A 1 269 ? 3.121 14.961 7.594 1.00 89.00 269 GLU A N 1
ATOM 2055 C CA . GLU A 1 269 ? 1.958 15.862 7.706 1.00 89.00 269 GLU A CA 1
ATOM 2056 C C . GLU A 1 269 ? 0.711 15.307 6.998 1.00 89.00 269 GLU A C 1
ATOM 2058 O O . GLU A 1 269 ? -0.372 15.210 7.576 1.00 89.00 269 GLU A O 1
ATOM 2063 N N . ARG A 1 270 ? 0.849 14.885 5.735 1.00 89.31 270 ARG A N 1
ATOM 2064 C CA . ARG A 1 270 ? -0.297 14.385 4.962 1.00 89.31 270 ARG A CA 1
ATOM 2065 C C . ARG A 1 270 ? -0.777 13.027 5.466 1.00 89.31 270 ARG A C 1
ATOM 2067 O O . ARG A 1 270 ? -1.980 12.763 5.458 1.00 89.31 270 ARG A O 1
ATOM 2074 N N . LEU A 1 271 ? 0.145 12.138 5.839 1.00 91.50 271 LEU A N 1
ATOM 2075 C CA . LEU A 1 271 ? -0.222 10.853 6.423 1.00 91.50 271 LEU A CA 1
ATOM 2076 C C . LEU A 1 271 ? -0.916 11.071 7.768 1.00 91.50 271 LEU A C 1
ATOM 2078 O O . LEU A 1 271 ? -1.932 10.429 8.025 1.00 91.50 271 LEU A O 1
ATOM 2082 N N . GLU A 1 272 ? -0.418 11.991 8.590 1.00 92.56 272 GLU A N 1
ATOM 2083 C CA . GLU A 1 272 ? -1.030 12.363 9.858 1.00 92.56 272 GLU A CA 1
ATOM 2084 C C . GLU A 1 272 ? -2.456 12.874 9.648 1.00 92.56 272 GLU A C 1
ATOM 2086 O O . GLU A 1 272 ? -3.367 12.370 10.299 1.00 92.56 272 GLU A O 1
ATOM 2091 N N . GLU A 1 273 ? -2.696 13.784 8.699 1.00 94.69 273 GLU A N 1
ATOM 2092 C CA . GLU A 1 273 ? -4.049 14.258 8.377 1.00 94.69 273 GLU A CA 1
ATOM 2093 C C . GLU A 1 273 ? -4.995 13.107 8.010 1.00 94.69 273 GLU A C 1
ATOM 2095 O O . GLU A 1 273 ? -6.117 13.033 8.521 1.00 94.69 273 GLU A O 1
ATOM 2100 N N . VAL A 1 274 ? -4.545 12.179 7.158 1.00 95.75 274 VAL A N 1
ATOM 2101 C CA . VAL A 1 274 ? -5.337 11.002 6.765 1.00 95.75 274 VAL A CA 1
ATOM 2102 C C . VAL A 1 274 ? -5.611 10.108 7.974 1.00 95.75 274 VAL A C 1
ATOM 2104 O O . VAL A 1 274 ? -6.756 9.725 8.200 1.00 95.75 274 VAL A O 1
ATOM 2107 N N . LEU A 1 275 ? -4.601 9.811 8.794 1.00 95.75 275 LEU A N 1
ATOM 2108 C CA . LEU A 1 275 ? -4.759 8.975 9.987 1.00 95.75 275 LEU A CA 1
ATOM 2109 C C . LEU A 1 275 ? -5.627 9.647 11.058 1.00 95.75 275 LEU A C 1
ATOM 2111 O O . LEU A 1 275 ? -6.381 8.968 11.756 1.00 95.75 275 LEU A O 1
ATOM 2115 N N . GLN A 1 276 ? -5.577 10.973 11.184 1.00 95.31 276 GLN A N 1
ATOM 2116 C CA . GLN A 1 276 ? -6.459 11.727 12.069 1.00 95.31 276 GLN A CA 1
ATOM 2117 C C . GLN A 1 276 ? -7.914 11.678 11.585 1.00 95.31 276 GLN A C 1
ATOM 2119 O O . GLN A 1 276 ? -8.814 11.515 12.415 1.00 95.31 276 GLN A O 1
ATOM 2124 N N . GLN A 1 277 ? -8.148 11.793 10.273 1.00 97.12 277 GLN A N 1
ATOM 2125 C CA . GLN A 1 277 ? -9.476 11.669 9.664 1.00 97.12 277 GLN A CA 1
ATOM 2126 C C . GLN A 1 277 ? -10.038 10.255 9.832 1.00 97.12 277 GLN A C 1
ATOM 2128 O O . GLN A 1 277 ? -11.148 10.101 10.340 1.00 97.12 277 GLN A O 1
ATOM 2133 N N . GLU A 1 278 ? -9.256 9.229 9.493 1.00 97.44 278 GLU A N 1
ATOM 2134 C CA . GLU A 1 278 ? -9.634 7.826 9.681 1.00 97.44 278 GLU A CA 1
ATOM 2135 C C . GLU A 1 278 ? -9.877 7.515 11.166 1.00 97.44 278 GLU A C 1
ATOM 2137 O O . GLU A 1 278 ? -10.888 6.915 11.522 1.00 97.44 278 GLU A O 1
ATOM 2142 N N . GLY A 1 279 ? -9.020 8.004 12.068 1.00 96.00 279 GLY A N 1
ATOM 2143 C CA . GLY A 1 279 ? -9.194 7.849 13.512 1.00 96.00 279 GLY A CA 1
ATOM 2144 C C . GLY A 1 279 ? -10.466 8.517 14.045 1.00 96.00 279 GLY A C 1
ATOM 2145 O O . GLY A 1 279 ? -11.131 7.963 14.922 1.00 96.00 279 GLY A O 1
ATOM 2146 N N . LYS A 1 280 ? -10.839 9.689 13.513 1.00 96.06 280 LYS A N 1
ATOM 2147 C CA . LYS A 1 280 ? -12.111 10.350 13.839 1.00 96.06 280 LYS A CA 1
ATOM 2148 C C . LYS A 1 280 ? -13.301 9.538 13.329 1.00 96.06 280 LYS A C 1
ATOM 2150 O O . LYS A 1 280 ? -14.272 9.372 14.058 1.00 96.06 280 LYS A O 1
ATOM 2155 N N . ALA A 1 281 ? -13.215 9.002 12.119 1.00 97.00 281 ALA A N 1
ATOM 2156 C CA . ALA A 1 281 ? -14.292 8.215 11.542 1.00 97.00 281 ALA A CA 1
ATOM 2157 C C . ALA A 1 281 ? -14.471 6.864 12.271 1.00 97.00 281 ALA A C 1
ATOM 2159 O O . ALA A 1 281 ? -15.600 6.463 12.546 1.00 97.00 281 ALA A O 1
ATOM 2160 N N . ILE A 1 282 ? -13.380 6.216 12.706 1.00 96.12 282 ILE A N 1
ATOM 2161 C CA . ILE A 1 282 ? -13.437 5.054 13.613 1.00 96.12 282 ILE A CA 1
ATOM 2162 C C . ILE A 1 282 ? -14.121 5.432 14.935 1.00 96.12 282 ILE A C 1
ATOM 2164 O O . ILE A 1 282 ? -14.957 4.687 15.444 1.00 96.12 282 ILE A O 1
ATOM 2168 N N . GLN A 1 283 ? -13.753 6.577 15.517 1.00 94.94 283 GLN A N 1
ATOM 2169 C CA . GLN A 1 283 ? -14.363 7.059 16.754 1.00 94.94 283 GLN A CA 1
ATOM 2170 C C . GLN A 1 283 ? -15.872 7.259 16.582 1.00 94.94 283 GLN A C 1
ATOM 2172 O O . GLN A 1 283 ? -16.630 6.828 17.445 1.00 94.94 283 GLN A O 1
ATOM 2177 N N . GLU A 1 284 ? -16.310 7.888 15.492 1.00 94.75 284 GLU A N 1
ATOM 2178 C CA . GLU A 1 284 ? -17.729 8.078 15.175 1.00 94.75 284 GLU A CA 1
ATOM 2179 C C . GLU A 1 284 ? -18.449 6.730 15.021 1.00 94.75 284 GLU A C 1
ATOM 2181 O O . GLU A 1 284 ? -19.476 6.530 15.664 1.00 94.75 284 GLU A O 1
ATOM 2186 N N . LEU A 1 285 ? -17.860 5.776 14.289 1.00 94.81 285 LEU A N 1
ATOM 2187 C CA . LEU A 1 285 ? -18.389 4.417 14.120 1.00 94.81 285 LEU A CA 1
ATOM 2188 C C . LEU A 1 285 ? -18.582 3.678 15.459 1.00 94.81 285 LEU A C 1
ATOM 2190 O O . LEU A 1 285 ? -19.562 2.961 15.645 1.00 94.81 285 LEU A O 1
ATOM 2194 N N . LEU A 1 286 ? -17.645 3.837 16.399 1.00 93.94 286 LEU A N 1
ATOM 2195 C CA . LEU A 1 286 ? -17.652 3.143 17.694 1.00 93.94 286 LEU A CA 1
ATOM 2196 C C . LEU A 1 286 ? -18.323 3.934 18.828 1.00 93.94 286 LEU A C 1
ATOM 2198 O O . LEU A 1 286 ? -18.405 3.446 19.962 1.00 93.94 286 LEU A O 1
ATOM 2202 N N . THR A 1 287 ? -18.809 5.143 18.546 1.00 92.06 287 THR A N 1
ATOM 2203 C CA . THR A 1 287 ? -19.563 5.955 19.503 1.00 92.06 287 THR A CA 1
ATOM 2204 C C . THR A 1 287 ? -21.026 5.543 19.496 1.00 92.06 287 THR A C 1
ATOM 2206 O O . THR A 1 287 ? -21.668 5.450 18.456 1.00 92.06 287 THR A O 1
ATOM 2209 N N . ARG A 1 288 ? -21.583 5.313 20.686 1.00 85.62 288 ARG A N 1
ATOM 2210 C CA . ARG A 1 288 ? -22.998 4.971 20.850 1.00 85.62 288 ARG A CA 1
ATOM 2211 C C . ARG A 1 288 ? -23.891 6.162 20.544 1.00 85.62 288 ARG A C 1
ATOM 2213 O O . ARG A 1 288 ? -23.709 7.236 21.124 1.00 85.62 288 ARG A O 1
ATOM 2220 N N . GLU A 1 289 ? -24.938 5.940 19.757 1.00 89.19 289 GLU A N 1
ATOM 2221 C CA . GLU A 1 289 ? -26.042 6.890 19.694 1.00 89.19 289 GLU A CA 1
ATOM 2222 C C . GLU A 1 289 ? -26.742 6.967 21.054 1.00 89.19 289 GLU A C 1
ATOM 2224 O O . GLU A 1 289 ? -26.991 5.957 21.729 1.00 89.19 289 GLU A O 1
ATOM 2229 N N . ARG A 1 290 ? -27.059 8.190 21.490 1.00 86.75 290 ARG A N 1
ATOM 2230 C CA . ARG A 1 290 ? -27.712 8.413 22.782 1.00 86.75 290 ARG A CA 1
ATOM 2231 C C . ARG A 1 290 ? -29.067 7.708 22.796 1.00 86.75 290 ARG A C 1
ATOM 2233 O O . ARG A 1 290 ? -29.954 8.069 22.034 1.00 86.75 290 ARG A O 1
ATOM 2240 N N . GLY A 1 291 ? -29.232 6.754 23.709 1.00 88.31 291 GLY A N 1
ATOM 2241 C CA . GLY A 1 291 ? -30.495 6.037 23.905 1.00 88.31 291 GLY A CA 1
ATOM 2242 C C . GLY A 1 291 ? -30.551 4.625 23.318 1.00 88.31 291 GLY A C 1
ATOM 2243 O O . GLY A 1 291 ? -31.481 3.906 23.671 1.00 88.31 291 GLY A O 1
ATOM 2244 N N . THR A 1 292 ? -29.556 4.202 22.523 1.00 89.88 292 THR A N 1
ATOM 2245 C CA . THR A 1 292 ? -29.419 2.797 22.068 1.00 89.88 292 THR A CA 1
ATOM 2246 C C . THR A 1 292 ? -29.504 1.875 23.276 1.00 89.88 292 THR A C 1
ATOM 2248 O O . THR A 1 292 ? -28.855 2.186 24.273 1.00 89.88 292 THR A O 1
ATOM 2251 N N . ARG A 1 293 ? -30.261 0.778 23.263 1.00 92.06 293 ARG A N 1
ATOM 2252 C CA . ARG A 1 293 ? -30.300 -0.164 24.400 1.00 92.06 293 ARG A CA 1
ATOM 2253 C C . ARG A 1 293 ? -29.101 -1.114 24.357 1.00 92.06 293 ARG A C 1
ATOM 2255 O O . ARG A 1 293 ? -28.528 -1.368 23.309 1.00 92.06 293 ARG A O 1
ATOM 2262 N N . ILE A 1 294 ? -28.708 -1.663 25.507 1.00 90.31 294 ILE A N 1
ATOM 2263 C CA . ILE A 1 294 ? -27.588 -2.627 25.568 1.00 90.31 294 ILE A CA 1
ATOM 2264 C C . ILE A 1 294 ? -27.917 -3.923 24.821 1.00 90.31 294 ILE A C 1
ATOM 2266 O O . ILE A 1 294 ? -27.035 -4.505 24.206 1.00 90.31 294 ILE A O 1
ATOM 2270 N N . LEU A 1 295 ? -29.179 -4.360 24.862 1.00 91.62 295 LEU A N 1
ATOM 2271 C CA . LEU A 1 295 ? -29.627 -5.551 24.136 1.00 91.62 295 LEU A CA 1
ATOM 2272 C C . LEU A 1 295 ? -29.516 -5.361 22.620 1.00 91.62 295 LEU A C 1
ATOM 2274 O O . LEU A 1 295 ? -28.953 -6.222 21.962 1.00 91.62 295 LEU A O 1
ATOM 2278 N N . GLU A 1 296 ? -29.950 -4.207 22.100 1.00 92.75 296 GLU A N 1
ATOM 2279 C CA . GLU A 1 296 ? -29.795 -3.844 20.681 1.00 92.75 296 GLU A CA 1
ATOM 2280 C C . GLU A 1 296 ? -28.313 -3.863 20.282 1.00 92.75 296 GLU A C 1
ATOM 2282 O O . GLU A 1 296 ? -27.938 -4.490 19.298 1.00 92.75 296 GLU A O 1
ATOM 2287 N N . LEU A 1 297 ? -27.449 -3.280 21.123 1.00 90.81 297 LEU A N 1
ATOM 2288 C CA . LEU A 1 297 ? -26.004 -3.298 20.901 1.00 90.81 297 LEU A CA 1
ATOM 2289 C C . LEU A 1 297 ? -25.434 -4.727 20.837 1.00 90.81 297 LEU A C 1
ATOM 2291 O O . LEU A 1 297 ? -24.574 -4.994 20.007 1.00 90.81 297 LEU A O 1
ATOM 2295 N N . LEU A 1 298 ? -25.878 -5.640 21.707 1.00 92.12 298 LEU A N 1
ATOM 2296 C CA . LEU A 1 298 ? -25.417 -7.033 21.703 1.00 92.12 298 LEU A CA 1
ATOM 2297 C C . LEU A 1 298 ? -25.960 -7.840 20.516 1.00 92.12 298 LEU A C 1
ATOM 2299 O O . LEU A 1 298 ? -25.254 -8.713 20.020 1.00 92.12 298 LEU A O 1
ATOM 2303 N N . GLU A 1 299 ? -27.193 -7.573 20.083 1.00 93.31 299 GLU A N 1
ATOM 2304 C CA . GLU A 1 299 ? -27.824 -8.247 18.941 1.00 93.31 299 GLU A CA 1
ATOM 2305 C C . GLU A 1 299 ? -27.173 -7.849 17.610 1.00 93.31 299 GLU A C 1
ATOM 2307 O O . GLU A 1 299 ? -26.997 -8.694 16.732 1.00 93.31 299 GLU A O 1
ATOM 2312 N N . GLU A 1 300 ? -26.788 -6.580 17.469 1.00 92.44 300 GLU A N 1
ATOM 2313 C CA . GLU A 1 300 ? -26.191 -6.044 16.243 1.00 92.44 300 GLU A CA 1
ATOM 2314 C C . GLU A 1 300 ? -24.673 -6.261 16.163 1.00 92.44 300 GLU A C 1
ATOM 2316 O O . GLU A 1 300 ? -24.096 -6.248 15.073 1.00 92.44 300 GLU A O 1
ATOM 2321 N N . PHE A 1 301 ? -23.995 -6.462 17.295 1.00 93.56 301 PHE A N 1
ATOM 2322 C CA . PHE A 1 301 ? -22.539 -6.536 17.308 1.00 93.56 301 PHE A CA 1
ATOM 2323 C C . PHE A 1 301 ? -22.005 -7.837 16.697 1.00 93.56 301 PHE A C 1
ATOM 2325 O O . PHE A 1 301 ? -22.237 -8.942 17.188 1.00 93.56 301 PHE A O 1
ATOM 2332 N N . SER A 1 302 ? -21.163 -7.695 15.675 1.00 94.12 302 SER A N 1
ATOM 2333 C CA . SER A 1 302 ? -20.395 -8.788 15.082 1.00 94.12 302 SER A CA 1
ATOM 2334 C C . SER A 1 302 ? -18.953 -8.357 14.846 1.00 94.12 302 SER A C 1
ATOM 2336 O O . SER A 1 302 ? -18.695 -7.365 14.170 1.00 94.12 302 SER A O 1
ATOM 2338 N N . MET A 1 303 ? -17.994 -9.135 15.356 1.00 91.81 303 MET A N 1
ATOM 2339 C CA . MET A 1 303 ? -16.563 -8.868 15.149 1.00 91.81 303 MET A CA 1
ATOM 2340 C C . MET A 1 303 ? -16.156 -8.928 13.675 1.00 91.81 303 MET A C 1
ATOM 2342 O O . MET A 1 303 ? -15.272 -8.184 13.255 1.00 91.81 303 MET A O 1
ATOM 2346 N N . GLU A 1 304 ? -16.778 -9.809 12.886 1.00 93.31 304 GLU A N 1
ATOM 2347 C CA . GLU A 1 304 ? -16.479 -9.913 11.454 1.00 93.31 304 GLU A CA 1
ATOM 2348 C C . GLU A 1 304 ? -16.971 -8.664 10.710 1.00 93.31 304 GLU A C 1
ATOM 2350 O O . GLU A 1 304 ? -16.196 -8.059 9.970 1.00 93.31 304 GLU A O 1
ATOM 2355 N N . GLN A 1 305 ? -18.207 -8.229 10.986 1.00 95.44 305 GLN A N 1
ATOM 2356 C CA . GLN A 1 305 ? -18.785 -7.020 10.388 1.00 95.44 305 GLN A CA 1
ATOM 2357 C C . GLN A 1 305 ? -18.054 -5.757 10.841 1.00 95.44 305 GLN A C 1
ATOM 2359 O O . GLN A 1 305 ? -17.770 -4.891 10.020 1.00 95.44 305 GLN A O 1
ATOM 2364 N N . LEU A 1 306 ? -17.689 -5.669 12.123 1.00 95.12 306 LEU A N 1
ATOM 2365 C CA . LEU A 1 306 ? -16.903 -4.555 12.640 1.00 95.1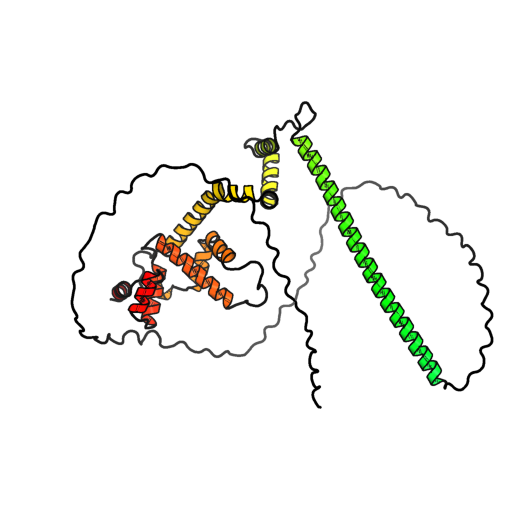2 306 LEU A CA 1
ATOM 2366 C C . LEU A 1 306 ? -15.541 -4.475 11.940 1.00 95.12 306 LEU A C 1
ATOM 2368 O O . LEU A 1 306 ? -15.093 -3.388 11.592 1.00 95.12 306 LEU A O 1
ATOM 2372 N N . GLY A 1 307 ? -14.892 -5.614 11.686 1.00 95.75 307 GLY A N 1
ATOM 2373 C CA . GLY A 1 307 ? -13.654 -5.659 10.910 1.00 95.75 307 GLY A CA 1
ATOM 2374 C C . GLY A 1 307 ? -13.829 -5.164 9.470 1.00 95.75 307 GLY A C 1
ATOM 2375 O O . GLY A 1 307 ? -12.962 -4.451 8.968 1.00 95.75 307 GLY A O 1
ATOM 2376 N N . ASP A 1 308 ? -14.942 -5.506 8.811 1.00 96.81 308 ASP A N 1
ATOM 2377 C CA . ASP A 1 308 ? -15.278 -4.987 7.476 1.00 96.81 308 ASP A CA 1
ATOM 2378 C C . ASP A 1 308 ? -15.511 -3.463 7.508 1.00 96.81 308 ASP A C 1
ATOM 2380 O O . ASP A 1 308 ? -14.916 -2.737 6.712 1.00 96.81 308 ASP A O 1
ATOM 2384 N N . GLN A 1 309 ? -16.301 -2.968 8.467 1.00 96.81 309 GLN A N 1
ATOM 2385 C CA . GLN A 1 309 ? -16.598 -1.539 8.633 1.00 96.81 309 GLN A CA 1
ATOM 2386 C C . GLN A 1 309 ? -15.346 -0.719 8.963 1.00 96.81 309 GLN A C 1
ATOM 2388 O O . GLN A 1 309 ? -15.128 0.344 8.387 1.00 96.81 309 GLN A O 1
ATOM 2393 N N . LEU A 1 310 ? -14.482 -1.210 9.856 1.00 97.00 310 LEU A N 1
ATOM 2394 C CA . LEU A 1 310 ? -13.225 -0.536 10.194 1.00 97.00 310 LEU A CA 1
ATOM 2395 C C . LEU A 1 310 ? -12.273 -0.479 9.000 1.00 97.00 310 LEU A C 1
ATOM 2397 O O . LEU A 1 310 ? -11.606 0.532 8.804 1.00 97.00 310 LEU A O 1
ATOM 2401 N N . GLN A 1 311 ? -12.222 -1.532 8.184 1.00 97.19 311 GLN A N 1
ATOM 2402 C CA . GLN A 1 311 ? -11.419 -1.532 6.965 1.00 97.19 311 GLN A CA 1
ATOM 2403 C C . GLN A 1 311 ? -11.953 -0.540 5.918 1.00 97.19 311 GLN A C 1
ATOM 2405 O O . GLN A 1 311 ? -11.160 0.053 5.186 1.00 97.19 311 GLN A O 1
ATOM 2410 N N . GLU A 1 312 ? -13.272 -0.361 5.837 1.00 97.81 312 GLU A N 1
ATOM 2411 C CA . GLU A 1 312 ? -13.908 0.620 4.952 1.00 97.81 312 GLU A CA 1
ATOM 2412 C C . GLU A 1 312 ? -13.658 2.061 5.416 1.00 97.81 312 GLU A C 1
ATOM 2414 O O . GLU A 1 312 ? -13.325 2.923 4.604 1.00 97.81 312 GLU A O 1
ATOM 2419 N N . VAL A 1 313 ? -13.778 2.310 6.722 1.00 97.88 313 VAL A N 1
ATOM 2420 C CA . VAL A 1 313 ? -13.668 3.645 7.325 1.00 97.88 313 VAL A CA 1
ATOM 2421 C C . VAL A 1 313 ? -12.212 4.091 7.519 1.00 97.88 313 VAL A C 1
ATOM 2423 O O . VAL A 1 313 ? -11.926 5.287 7.473 1.00 97.88 313 VAL A O 1
ATOM 2426 N N . ALA A 1 314 ? -11.285 3.150 7.711 1.00 97.75 314 ALA A N 1
ATOM 2427 C CA . ALA A 1 314 ? -9.865 3.417 7.938 1.00 97.75 314 ALA A CA 1
ATOM 2428 C C . ALA A 1 314 ? -8.936 2.546 7.066 1.00 97.75 314 ALA A C 1
ATOM 2430 O O . ALA A 1 314 ? -8.132 1.757 7.582 1.00 97.75 314 ALA A O 1
ATOM 2431 N N . PRO A 1 315 ? -9.034 2.651 5.728 1.00 97.56 315 PRO A N 1
ATOM 2432 C CA . PRO A 1 315 ? -8.303 1.783 4.811 1.00 97.56 315 PRO A CA 1
ATOM 2433 C C . PRO A 1 315 ? -6.782 1.966 4.883 1.00 97.56 315 PRO A C 1
ATOM 2435 O O . PRO A 1 315 ? -6.040 1.008 4.642 1.00 97.56 315 PRO A O 1
ATOM 2438 N N . THR A 1 316 ? -6.294 3.170 5.193 1.00 96.25 316 THR A N 1
ATOM 2439 C CA . THR A 1 316 ? -4.857 3.471 5.255 1.00 96.25 316 THR A CA 1
ATOM 2440 C C . THR A 1 316 ? -4.243 2.877 6.511 1.00 96.25 316 THR A C 1
ATOM 2442 O O . THR A 1 316 ? -3.274 2.122 6.410 1.00 96.25 316 THR A O 1
ATOM 2445 N N . LEU A 1 317 ? -4.840 3.137 7.676 1.00 96.75 317 LEU A N 1
ATOM 2446 C CA . LEU A 1 317 ? -4.430 2.539 8.944 1.00 96.75 317 LEU A CA 1
ATOM 2447 C C . LEU A 1 317 ? -4.465 1.010 8.863 1.00 96.75 317 LEU A C 1
ATOM 2449 O O . LEU A 1 317 ? -3.505 0.343 9.250 1.00 96.75 317 LEU A O 1
ATOM 2453 N N . TRP A 1 318 ? -5.538 0.451 8.296 1.00 96.62 318 TRP A N 1
ATOM 2454 C CA . TRP A 1 318 ? -5.669 -0.990 8.111 1.00 96.62 318 TRP A CA 1
ATOM 2455 C C . TRP A 1 318 ? -4.544 -1.565 7.243 1.00 96.62 318 TRP A C 1
ATOM 2457 O O . TRP A 1 318 ? -3.939 -2.578 7.593 1.00 96.62 318 TRP A O 1
ATOM 2467 N N . ARG A 1 319 ? -4.211 -0.900 6.128 1.00 95.25 319 ARG A N 1
ATOM 2468 C CA . ARG A 1 319 ? -3.099 -1.303 5.255 1.00 95.25 319 ARG A CA 1
ATOM 2469 C C . ARG A 1 319 ? -1.749 -1.219 5.970 1.00 95.25 319 ARG A C 1
ATOM 2471 O O . ARG A 1 319 ? -0.912 -2.095 5.763 1.00 95.25 319 ARG A O 1
ATOM 2478 N N . ILE A 1 320 ? -1.522 -0.208 6.808 1.00 94.31 320 ILE A N 1
ATOM 2479 C CA . ILE A 1 320 ? -0.297 -0.104 7.618 1.00 94.31 320 ILE A CA 1
ATOM 2480 C C . ILE A 1 320 ? -0.201 -1.298 8.576 1.00 94.31 320 ILE A C 1
ATOM 2482 O O . ILE A 1 320 ? 0.829 -1.966 8.618 1.00 94.31 320 ILE A O 1
ATOM 2486 N N . LEU A 1 321 ? -1.280 -1.641 9.284 1.00 94.62 321 LEU A N 1
ATOM 2487 C CA . LEU A 1 321 ? -1.301 -2.821 10.158 1.00 94.62 321 LEU A CA 1
ATOM 2488 C C . LEU A 1 321 ? -1.054 -4.120 9.375 1.00 94.62 321 LEU A C 1
ATOM 2490 O O . LEU A 1 321 ? -0.271 -4.964 9.806 1.00 94.62 321 LEU A O 1
ATOM 2494 N N . GLU A 1 322 ? -1.666 -4.267 8.198 1.00 92.31 322 GLU A N 1
ATOM 2495 C CA . GLU A 1 322 ? -1.502 -5.453 7.353 1.00 92.31 322 GLU A CA 1
ATOM 2496 C C . GLU A 1 322 ? -0.061 -5.603 6.840 1.00 92.31 322 GLU A C 1
ATOM 2498 O O . GLU A 1 322 ? 0.523 -6.681 6.947 1.00 92.31 322 GLU A O 1
ATOM 2503 N N . THR A 1 323 ? 0.532 -4.521 6.331 1.00 90.50 323 THR A N 1
ATOM 2504 C CA . THR A 1 323 ? 1.906 -4.514 5.795 1.00 90.50 323 THR A CA 1
ATOM 2505 C C . THR A 1 323 ? 2.974 -4.668 6.877 1.00 90.50 323 THR A C 1
ATOM 2507 O O . THR A 1 323 ? 3.993 -5.309 6.637 1.00 90.50 323 THR A O 1
ATOM 2510 N N . THR A 1 324 ? 2.752 -4.131 8.080 1.00 89.94 324 THR A N 1
ATOM 2511 C CA . THR A 1 324 ? 3.710 -4.256 9.194 1.00 89.94 324 THR A CA 1
ATOM 2512 C C . THR A 1 324 ? 3.639 -5.608 9.900 1.00 89.94 324 THR A C 1
ATOM 2514 O O . THR A 1 324 ? 4.670 -6.135 10.316 1.00 89.94 324 THR A O 1
ATOM 2517 N N . ALA A 1 325 ? 2.450 -6.202 10.024 1.00 87.62 325 ALA A N 1
ATOM 2518 C CA . ALA A 1 325 ? 2.277 -7.481 10.709 1.00 87.62 325 ALA A CA 1
ATOM 2519 C C . ALA A 1 325 ? 2.534 -8.706 9.811 1.00 87.62 325 ALA A C 1
ATOM 2521 O O . ALA A 1 325 ? 2.771 -9.801 10.330 1.00 87.62 325 ALA A O 1
ATOM 2522 N N . ILE A 1 326 ? 2.464 -8.565 8.480 1.00 80.94 326 ILE A N 1
ATOM 2523 C CA . ILE A 1 326 ? 2.651 -9.671 7.530 1.00 80.94 326 ILE A CA 1
ATOM 2524 C C . ILE A 1 326 ? 3.982 -9.488 6.784 1.00 80.94 326 ILE A C 1
ATOM 2526 O O . ILE A 1 326 ? 4.058 -8.670 5.873 1.00 80.94 326 ILE A O 1
ATOM 2530 N N . PRO A 1 327 ? 5.035 -10.264 7.102 1.00 76.75 327 PRO A N 1
ATOM 2531 C CA . PRO A 1 327 ? 6.305 -10.154 6.392 1.00 76.75 327 PRO A CA 1
ATOM 2532 C C . PRO A 1 327 ? 6.159 -10.575 4.919 1.00 76.75 327 PRO A C 1
ATOM 2534 O O . PRO A 1 327 ? 5.708 -11.681 4.616 1.00 76.75 327 PRO A O 1
ATOM 2537 N N . ASP A 1 328 ? 6.618 -9.715 4.005 1.00 68.56 328 ASP A N 1
ATOM 2538 C CA . ASP A 1 328 ? 6.430 -9.802 2.543 1.00 68.56 328 ASP A CA 1
ATOM 2539 C C . ASP A 1 328 ? 6.917 -11.097 1.858 1.00 68.56 328 ASP A C 1
ATOM 2541 O O . ASP A 1 328 ? 6.619 -11.329 0.683 1.00 68.56 328 ASP A O 1
ATOM 2545 N N . LYS A 1 329 ? 7.714 -11.942 2.528 1.00 57.56 329 LYS A N 1
ATOM 2546 C CA . LYS A 1 329 ? 8.563 -12.923 1.825 1.00 57.56 329 LYS A CA 1
ATOM 2547 C C . LYS A 1 329 ? 8.418 -14.391 2.217 1.00 57.56 329 LYS A C 1
ATOM 2549 O O . LYS A 1 329 ? 8.971 -15.215 1.492 1.00 57.56 329 LYS A O 1
ATOM 2554 N N . THR A 1 330 ? 7.699 -14.774 3.274 1.00 51.38 330 THR A N 1
ATOM 2555 C CA . THR A 1 330 ? 7.933 -16.119 3.852 1.00 51.38 330 THR A CA 1
ATOM 2556 C C . THR A 1 330 ? 6.835 -17.178 3.750 1.00 51.38 330 THR A C 1
ATOM 2558 O O . THR A 1 330 ? 7.206 -18.345 3.708 1.00 51.38 330 THR A O 1
ATOM 2561 N N . THR A 1 331 ? 5.537 -16.896 3.603 1.00 54.62 331 THR A N 1
ATOM 2562 C CA . THR A 1 331 ? 4.539 -18.000 3.665 1.00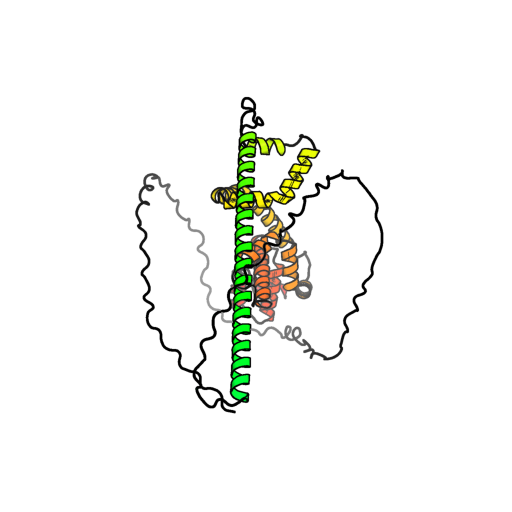 54.62 331 THR A CA 1
ATOM 2563 C C . THR A 1 331 ? 3.297 -17.783 2.799 1.00 54.62 331 THR A C 1
ATOM 2565 O O . THR A 1 331 ? 2.157 -17.882 3.240 1.00 54.62 331 THR A O 1
ATOM 2568 N N . ARG A 1 332 ? 3.480 -17.565 1.491 1.00 54.38 332 ARG A N 1
ATOM 2569 C CA . ARG A 1 332 ? 2.347 -17.447 0.547 1.00 54.38 332 ARG A CA 1
ATOM 2570 C C . ARG A 1 332 ? 1.609 -18.767 0.262 1.00 54.38 332 ARG A C 1
ATOM 2572 O O . ARG A 1 332 ? 0.613 -18.741 -0.459 1.00 54.38 332 ARG A O 1
ATOM 2579 N N . ARG A 1 333 ? 2.093 -19.916 0.758 1.00 56.25 333 ARG A N 1
ATOM 2580 C CA . ARG A 1 333 ? 1.625 -21.234 0.293 1.00 56.25 333 ARG A CA 1
ATOM 2581 C C . ARG A 1 333 ? 0.834 -22.084 1.295 1.00 56.25 333 ARG A C 1
ATOM 2583 O O . ARG A 1 333 ? 0.138 -22.969 0.816 1.00 56.25 333 ARG A O 1
ATOM 2590 N N . GLU A 1 334 ? 0.860 -21.830 2.610 1.00 52.91 334 GLU A N 1
ATOM 2591 C CA . GLU A 1 334 ? 0.290 -22.804 3.578 1.00 52.91 334 GLU A CA 1
ATOM 2592 C C . GLU A 1 334 ? -0.589 -22.241 4.727 1.00 52.91 334 GLU A C 1
ATOM 2594 O O . GLU A 1 334 ? -1.224 -23.023 5.421 1.00 52.91 334 GLU A O 1
ATOM 2599 N N . GLU A 1 335 ? -0.774 -20.923 4.891 1.00 55.53 335 GLU A N 1
ATOM 2600 C CA . GLU A 1 335 ? -1.565 -20.339 6.010 1.00 55.53 335 GLU A CA 1
ATOM 2601 C C . GLU A 1 335 ? -2.969 -19.811 5.605 1.00 55.53 335 GLU A C 1
ATOM 2603 O O . GLU A 1 335 ? -3.397 -18.726 5.999 1.00 55.53 335 GLU A O 1
ATOM 2608 N N . GLN A 1 336 ? -3.706 -20.530 4.754 1.00 58.94 336 GLN A N 1
ATOM 2609 C CA . GLN A 1 336 ? -4.807 -19.944 3.961 1.00 58.94 336 GLN A CA 1
ATOM 2610 C C . GLN A 1 336 ? -6.175 -19.716 4.644 1.00 58.94 336 GLN A C 1
ATOM 2612 O O . GLN A 1 336 ? -7.107 -19.291 3.964 1.00 58.94 336 GLN A O 1
ATOM 2617 N N . GLY A 1 337 ? -6.338 -19.890 5.958 1.00 62.69 337 GLY A N 1
ATOM 2618 C CA . GLY A 1 337 ? -7.653 -19.672 6.588 1.00 62.69 337 GLY A CA 1
ATOM 2619 C C . GLY A 1 337 ? -7.600 -19.120 8.003 1.00 62.69 337 GLY A C 1
ATOM 2620 O O . GLY A 1 337 ? -7.954 -17.965 8.240 1.00 62.69 337 GLY A O 1
ATOM 2621 N N . GLU A 1 338 ? -7.155 -19.945 8.947 1.00 64.12 338 GLU A N 1
ATOM 2622 C CA . GLU A 1 338 ? -7.239 -19.636 10.380 1.00 64.12 338 GLU A CA 1
ATOM 2623 C C . GLU A 1 338 ? -6.255 -18.547 10.807 1.00 64.12 338 GLU A C 1
ATOM 2625 O O . GLU A 1 338 ? -6.661 -17.568 11.433 1.00 64.12 338 GLU A O 1
ATOM 2630 N N . ALA A 1 339 ? -4.995 -18.630 10.367 1.00 68.56 339 ALA A N 1
ATOM 2631 C CA . ALA A 1 339 ? -3.992 -17.603 10.654 1.00 68.56 339 ALA A CA 1
ATOM 2632 C C . ALA A 1 339 ? -4.394 -16.224 10.098 1.00 68.56 339 ALA A C 1
ATOM 2634 O O . ALA A 1 339 ? -4.103 -15.193 10.701 1.00 68.56 339 ALA A O 1
ATOM 2635 N N . ARG A 1 340 ? -5.111 -16.185 8.964 1.00 65.69 340 ARG A N 1
ATOM 2636 C CA . ARG A 1 340 ? -5.632 -14.935 8.394 1.00 65.69 340 ARG A CA 1
ATOM 2637 C C . ARG A 1 340 ? -6.799 -14.374 9.210 1.00 65.69 340 ARG A C 1
ATOM 2639 O O . ARG A 1 340 ? -6.815 -13.173 9.470 1.00 65.69 340 ARG A O 1
ATOM 2646 N N . ARG A 1 341 ? -7.746 -15.224 9.637 1.00 69.19 341 ARG A N 1
ATOM 2647 C CA . ARG A 1 341 ? -8.857 -14.817 10.521 1.00 69.19 341 ARG A CA 1
ATOM 2648 C C . ARG A 1 341 ? -8.332 -14.249 11.841 1.00 69.19 341 ARG A C 1
ATOM 2650 O O . ARG A 1 341 ? -8.794 -13.197 12.269 1.00 69.19 341 ARG A O 1
ATOM 2657 N N . GLN A 1 342 ? -7.316 -14.877 12.431 1.00 82.31 342 GLN A N 1
ATOM 2658 C CA . GLN A 1 342 ? -6.722 -14.406 13.682 1.00 82.31 342 GLN A CA 1
ATOM 2659 C C . GLN A 1 342 ? -6.051 -13.030 13.531 1.00 82.31 342 GLN A C 1
ATOM 2661 O O . GLN A 1 342 ? -6.266 -12.155 14.364 1.00 82.31 342 GLN A O 1
ATOM 2666 N N . LYS A 1 343 ? -5.313 -12.789 12.436 1.00 88.69 343 LYS A N 1
ATOM 2667 C CA . LYS A 1 343 ? -4.696 -11.477 12.148 1.00 88.69 343 LYS A CA 1
ATOM 2668 C C . LYS A 1 343 ? -5.743 -10.371 11.988 1.00 88.69 343 LYS A C 1
ATOM 2670 O O . LYS A 1 343 ? -5.590 -9.289 12.543 1.00 88.69 343 LYS A O 1
ATOM 2675 N N . ARG A 1 344 ? -6.847 -10.664 11.292 1.00 91.62 344 ARG A N 1
ATOM 2676 C CA . ARG A 1 344 ? -7.954 -9.715 11.106 1.00 91.62 344 ARG A CA 1
ATOM 2677 C C . ARG A 1 344 ? -8.597 -9.299 12.430 1.00 91.62 344 ARG A C 1
ATOM 2679 O O . ARG A 1 344 ? -8.887 -8.119 12.615 1.00 91.62 344 ARG A O 1
ATOM 2686 N N . LEU A 1 345 ? -8.779 -10.244 13.352 1.00 92.31 345 LEU A N 1
ATOM 2687 C CA . LEU A 1 345 ? -9.276 -9.945 14.697 1.00 92.31 345 LEU A CA 1
ATOM 2688 C C . LEU A 1 345 ? -8.316 -9.020 15.452 1.00 92.31 345 LEU A C 1
ATOM 2690 O O . LEU A 1 345 ? -8.765 -8.035 16.025 1.00 92.31 345 LEU A O 1
ATOM 2694 N N . VAL A 1 346 ? -7.004 -9.268 15.375 1.00 93.19 346 VAL A N 1
ATOM 2695 C CA . VAL A 1 346 ? -5.992 -8.393 15.994 1.00 93.19 346 VAL A CA 1
ATOM 2696 C C . VAL A 1 346 ? -6.080 -6.966 15.449 1.00 93.19 346 VAL A C 1
ATOM 2698 O O . VAL A 1 346 ? -6.070 -6.022 16.233 1.00 93.19 346 VAL A O 1
ATOM 2701 N N . PHE A 1 347 ? -6.223 -6.789 14.132 1.00 95.12 347 PHE A N 1
ATOM 2702 C CA . PHE A 1 347 ? -6.353 -5.455 13.529 1.00 95.12 347 PHE A CA 1
ATOM 2703 C C . PHE A 1 347 ? -7.651 -4.758 13.946 1.00 95.12 347 PHE A C 1
ATOM 2705 O O . PHE A 1 347 ? -7.625 -3.590 14.319 1.00 95.12 347 PHE A O 1
ATOM 2712 N N . THR A 1 348 ? -8.763 -5.498 13.967 1.00 96.12 348 THR A N 1
ATOM 2713 C CA . THR A 1 348 ? -10.072 -5.006 14.432 1.00 96.12 348 THR A CA 1
ATOM 2714 C C . THR A 1 348 ? -9.967 -4.489 15.868 1.00 96.12 348 THR A C 1
ATOM 2716 O O . THR A 1 348 ? -10.360 -3.361 16.158 1.00 96.12 348 THR A O 1
ATOM 2719 N N . THR A 1 349 ? -9.362 -5.278 16.759 1.00 95.00 349 THR A N 1
ATOM 2720 C CA . THR A 1 349 ? -9.143 -4.897 18.157 1.00 95.00 349 THR A CA 1
ATOM 2721 C C . THR A 1 349 ? -8.172 -3.720 18.288 1.00 95.00 349 THR A C 1
ATOM 2723 O O . THR A 1 349 ? -8.428 -2.829 19.091 1.00 95.00 349 THR A O 1
ATOM 2726 N N . ALA A 1 350 ? -7.100 -3.650 17.491 1.00 95.25 350 ALA A N 1
ATOM 2727 C CA . ALA A 1 350 ? -6.170 -2.516 17.493 1.00 95.25 350 ALA A CA 1
ATOM 2728 C C . ALA A 1 350 ? -6.848 -1.199 17.070 1.00 95.25 350 ALA A C 1
ATOM 2730 O O . ALA A 1 350 ? -6.697 -0.185 17.750 1.00 95.25 350 ALA A O 1
ATOM 2731 N N . CYS A 1 351 ? -7.643 -1.215 15.997 1.00 95.38 351 CYS A N 1
ATOM 2732 C CA . CYS A 1 351 ? -8.421 -0.055 15.558 1.00 95.38 351 CYS A CA 1
ATOM 2733 C C . CYS A 1 351 ? -9.477 0.353 16.598 1.00 95.38 351 CYS A C 1
ATOM 2735 O O . CYS A 1 351 ? -9.646 1.543 16.859 1.00 95.38 351 CYS A O 1
ATOM 2737 N N . ALA A 1 352 ? -10.141 -0.613 17.241 1.00 93.62 352 ALA A N 1
ATOM 2738 C CA . ALA A 1 352 ? -11.069 -0.322 18.330 1.00 93.62 352 ALA A CA 1
ATOM 2739 C C . ALA A 1 352 ? -10.359 0.309 19.540 1.00 93.62 352 ALA A C 1
ATOM 2741 O O . ALA A 1 352 ? -10.824 1.309 20.073 1.00 93.62 352 ALA A O 1
ATOM 2742 N N . MET A 1 353 ? -9.186 -0.196 19.936 1.00 93.25 353 MET A N 1
ATOM 2743 C CA . MET A 1 353 ? -8.374 0.413 21.000 1.00 93.25 353 MET A CA 1
ATOM 2744 C C . MET A 1 353 ? -7.949 1.847 20.665 1.00 93.25 353 MET A C 1
ATOM 2746 O O . MET A 1 353 ? -7.995 2.717 21.536 1.00 93.25 353 MET A O 1
ATOM 2750 N N . LEU A 1 354 ? -7.624 2.128 19.399 1.00 92.81 354 LEU A N 1
ATOM 2751 C CA . LEU A 1 354 ? -7.308 3.485 18.951 1.00 92.81 354 LEU A CA 1
ATOM 2752 C C . LEU A 1 354 ? -8.494 4.450 19.136 1.00 92.81 354 LEU A C 1
ATOM 2754 O O . LEU A 1 354 ? -8.290 5.610 19.497 1.00 92.81 354 LEU A O 1
ATOM 2758 N N . SER A 1 355 ? -9.733 3.987 18.934 1.00 92.12 355 SER A N 1
ATOM 2759 C CA . SER A 1 355 ? -10.932 4.816 19.128 1.00 92.12 355 SER A CA 1
ATOM 2760 C C . SER A 1 355 ? -11.094 5.260 20.579 1.00 92.12 355 SER A C 1
ATOM 2762 O O . SER A 1 355 ? -11.440 6.412 20.842 1.00 92.12 355 SER A O 1
ATOM 2764 N N . ILE A 1 356 ? -10.785 4.365 21.518 1.00 87.88 356 ILE A N 1
ATOM 2765 C CA . ILE A 1 356 ? -10.867 4.613 22.960 1.00 87.88 356 ILE A CA 1
ATOM 2766 C C . ILE A 1 356 ? -9.821 5.639 23.392 1.00 87.88 356 ILE A C 1
ATOM 2768 O O . ILE A 1 356 ? -10.131 6.538 24.175 1.00 87.88 356 ILE A O 1
ATOM 2772 N N . SER A 1 357 ? -8.605 5.566 22.839 1.00 87.50 357 SER A N 1
ATOM 2773 C CA . SER A 1 357 ? -7.566 6.575 23.085 1.00 87.50 357 SER A CA 1
ATOM 2774 C C . SER A 1 357 ? -7.988 7.978 22.636 1.00 87.50 357 SER A C 1
ATOM 2776 O O . SER A 1 357 ? -7.527 8.963 23.208 1.00 87.50 357 SER A O 1
ATOM 2778 N N . ARG A 1 358 ? -8.875 8.085 21.637 1.00 87.25 358 ARG A N 1
ATOM 2779 C CA . ARG A 1 358 ? -9.412 9.368 21.159 1.00 87.25 358 ARG A CA 1
ATOM 2780 C C . ARG A 1 358 ? -10.625 9.843 21.949 1.00 87.25 358 ARG A C 1
ATOM 2782 O O . ARG A 1 358 ? -10.802 11.046 22.130 1.00 87.25 358 ARG A O 1
ATOM 2789 N N . SER A 1 359 ? -11.485 8.928 22.394 1.00 86.69 359 SER A N 1
ATOM 2790 C CA . SER A 1 359 ? -12.677 9.279 23.158 1.00 86.69 359 SER A CA 1
ATOM 2791 C C . SER A 1 359 ? -13.119 8.165 24.093 1.00 86.69 359 SER A C 1
ATOM 2793 O O . SER A 1 359 ? -13.462 7.069 23.661 1.00 86.69 359 SER A O 1
ATOM 2795 N N . GLN A 1 360 ? -13.260 8.505 25.374 1.00 78.31 360 GLN A N 1
ATOM 2796 C CA . GLN A 1 360 ? -13.849 7.619 26.383 1.00 78.31 360 GLN A CA 1
ATOM 2797 C C . GLN A 1 360 ? -15.332 7.299 26.110 1.00 78.31 360 GLN A C 1
ATOM 2799 O O . GLN A 1 360 ? -15.870 6.348 26.672 1.00 78.31 360 GLN A O 1
ATOM 2804 N N . LEU A 1 361 ? -15.999 8.083 25.250 1.00 72.19 361 LEU A N 1
ATOM 2805 C CA . LEU A 1 361 ? -17.390 7.864 24.840 1.00 72.19 361 LEU A CA 1
ATOM 2806 C C . LEU A 1 361 ? -17.518 6.846 23.692 1.00 72.19 361 LEU A C 1
ATOM 2808 O O . LEU A 1 361 ? -18.600 6.291 23.493 1.00 72.19 361 LEU A O 1
ATOM 2812 N N . ALA A 1 362 ? -16.430 6.564 22.967 1.00 68.69 362 ALA A N 1
ATOM 2813 C CA . ALA A 1 362 ? -16.377 5.573 21.891 1.00 68.69 362 ALA A CA 1
ATOM 2814 C C . ALA A 1 362 ? -16.139 4.163 22.456 1.00 68.69 362 ALA A C 1
ATOM 2816 O O . ALA A 1 362 ? -15.122 3.525 22.191 1.00 68.69 362 ALA A O 1
ATOM 2817 N N . ASN A 1 363 ? -17.070 3.714 23.303 1.00 82.31 363 ASN A N 1
ATOM 2818 C CA . ASN A 1 363 ? -16.912 2.540 24.161 1.00 82.31 363 ASN A CA 1
ATOM 2819 C C . ASN A 1 363 ? -17.854 1.373 23.796 1.00 82.31 363 ASN A C 1
ATOM 2821 O O . ASN A 1 363 ? -18.048 0.445 24.576 1.00 82.31 363 ASN A O 1
ATOM 2825 N N . ASN A 1 364 ? -18.472 1.375 22.613 1.00 88.44 364 ASN A N 1
ATOM 2826 C CA . ASN A 1 364 ? -19.349 0.257 22.236 1.00 88.44 364 ASN A CA 1
ATOM 2827 C C . ASN A 1 364 ? -18.595 -1.074 22.247 1.00 88.44 364 ASN A C 1
ATOM 2829 O O . ASN A 1 364 ? -19.076 -2.059 22.802 1.00 88.44 364 ASN A O 1
ATOM 2833 N N . TYR A 1 365 ? -17.371 -1.065 21.721 1.00 91.69 365 TYR A N 1
ATOM 2834 C CA . TYR A 1 365 ? -16.509 -2.236 21.716 1.00 91.69 365 TYR A CA 1
ATOM 2835 C C . TYR A 1 365 ? -16.210 -2.749 23.135 1.00 91.69 365 TYR A C 1
ATOM 2837 O O . TYR A 1 365 ? -16.488 -3.912 23.422 1.00 91.69 365 TYR A O 1
ATOM 2845 N N . GLN A 1 366 ? -15.700 -1.912 24.053 1.00 93.25 366 GLN A N 1
ATOM 2846 C CA . GLN A 1 366 ? -15.299 -2.421 25.374 1.00 93.25 366 GLN A CA 1
ATOM 2847 C C . GLN A 1 366 ? -16.502 -2.818 26.242 1.00 93.25 366 GLN A C 1
ATOM 2849 O O . GLN A 1 366 ? -16.371 -3.730 27.061 1.00 93.25 366 GLN A O 1
ATOM 2854 N N . VAL A 1 367 ? -17.669 -2.187 26.052 1.00 93.56 367 VAL A N 1
ATOM 2855 C CA . VAL A 1 367 ? -18.921 -2.596 26.708 1.00 93.56 367 VAL A CA 1
ATOM 2856 C C . VAL A 1 367 ? -19.354 -3.980 26.231 1.00 93.56 367 VAL A C 1
ATOM 2858 O O . VAL A 1 367 ? -19.660 -4.831 27.066 1.00 93.56 367 VAL A O 1
ATOM 2861 N N . VAL A 1 368 ? -19.341 -4.242 24.918 1.00 94.38 368 VAL A N 1
ATOM 2862 C CA . VAL A 1 368 ? -19.715 -5.560 24.378 1.00 94.38 368 VAL A CA 1
ATOM 2863 C C . VAL A 1 368 ? -18.738 -6.641 24.831 1.00 94.38 368 VAL A C 1
ATOM 2865 O O . VAL A 1 368 ? -19.172 -7.679 25.329 1.00 94.38 368 VAL A O 1
ATOM 2868 N N . ILE A 1 369 ? -17.429 -6.388 24.745 1.00 94.94 369 ILE A N 1
ATOM 2869 C CA . ILE A 1 369 ? -16.415 -7.327 25.248 1.00 94.94 369 ILE A CA 1
ATOM 2870 C C . ILE A 1 369 ? -16.581 -7.548 26.756 1.00 94.94 369 ILE A C 1
ATOM 2872 O O . ILE A 1 369 ? -16.516 -8.681 27.227 1.00 94.94 369 ILE A O 1
ATOM 2876 N N . GLY A 1 370 ? -16.862 -6.494 27.520 1.00 95.19 370 GLY A N 1
ATOM 2877 C CA . GLY A 1 370 ? -17.141 -6.579 28.949 1.00 95.19 370 GLY A CA 1
ATOM 2878 C C . GLY A 1 370 ? -18.350 -7.457 29.284 1.00 95.19 370 GLY A C 1
ATOM 2879 O O . GLY A 1 370 ? -18.270 -8.320 30.159 1.00 95.19 370 GLY A O 1
ATOM 2880 N N . LEU A 1 371 ? -19.460 -7.271 28.571 1.00 94.75 371 LEU A N 1
ATOM 2881 C CA . LEU A 1 371 ? -20.668 -8.086 28.722 1.00 94.75 371 LEU A CA 1
ATOM 2882 C C . LEU A 1 371 ? -20.419 -9.543 28.327 1.00 94.75 371 LEU A C 1
ATOM 2884 O O . LEU A 1 371 ? -20.858 -10.448 29.034 1.00 94.75 371 LEU A O 1
ATOM 2888 N N . PHE A 1 372 ? -19.675 -9.774 27.245 1.00 94.38 372 PHE A N 1
ATOM 2889 C CA . PHE A 1 372 ? -19.277 -11.109 26.812 1.00 94.38 372 PHE A CA 1
ATOM 2890 C C . PHE A 1 372 ? -18.432 -11.830 27.873 1.00 94.38 372 PHE A C 1
ATOM 2892 O O . PHE A 1 372 ? -18.696 -12.991 28.185 1.00 94.38 372 PHE A O 1
ATOM 2899 N N . LEU A 1 373 ? -17.451 -11.144 28.468 1.00 95.44 373 LEU A N 1
ATOM 2900 C CA . LEU A 1 373 ? -16.621 -11.690 29.546 1.00 95.44 373 LEU A CA 1
ATOM 2901 C C . LEU A 1 373 ? -17.460 -12.039 30.776 1.00 95.44 373 LEU A C 1
ATOM 2903 O O . LEU A 1 373 ? -17.328 -13.137 31.316 1.00 95.44 373 LEU A O 1
ATOM 2907 N N . LEU A 1 374 ? -18.363 -11.139 31.178 1.00 95.69 374 LEU A N 1
ATOM 2908 C CA . LEU A 1 374 ? -19.264 -11.376 32.302 1.00 95.69 374 LEU A CA 1
ATOM 2909 C C . LEU A 1 374 ? -20.172 -12.590 32.053 1.00 95.69 374 LEU A C 1
ATOM 2911 O O . LEU A 1 374 ? -20.296 -13.450 32.921 1.00 95.69 374 LEU A O 1
ATOM 2915 N N . ALA A 1 375 ? -20.768 -12.690 30.861 1.00 93.81 375 ALA A N 1
ATOM 2916 C CA . ALA A 1 375 ? -21.615 -13.817 30.466 1.00 93.81 375 ALA A CA 1
ATOM 2917 C C . ALA A 1 375 ? -20.836 -15.140 30.370 1.00 93.81 375 ALA A C 1
ATOM 2919 O O . ALA A 1 375 ? -21.388 -16.204 30.636 1.00 93.81 375 ALA A O 1
ATOM 2920 N N . SER A 1 376 ? -19.544 -15.068 30.041 1.00 95.44 376 SER A N 1
ATOM 2921 C CA . SER A 1 376 ? -18.634 -16.219 30.008 1.00 95.44 376 SER A CA 1
ATOM 2922 C C . SER A 1 376 ? -18.152 -16.651 31.399 1.00 95.44 376 SER A C 1
ATOM 2924 O O . SER A 1 376 ? -17.403 -17.619 31.508 1.00 95.44 376 SER A O 1
ATOM 2926 N N . GLY A 1 377 ? -18.558 -15.950 32.465 1.00 96.00 377 GLY A N 1
ATOM 2927 C CA . GLY A 1 377 ? -18.153 -16.256 33.836 1.00 96.00 377 GLY A CA 1
ATOM 2928 C C . GLY A 1 377 ? -16.727 -15.820 34.174 1.00 96.00 377 GLY A C 1
ATOM 2929 O O . GLY A 1 377 ? -16.138 -16.371 35.104 1.00 96.00 377 GLY A O 1
ATOM 2930 N N . ALA A 1 378 ? -16.163 -14.853 33.441 1.00 96.75 378 ALA A N 1
ATOM 2931 C CA . ALA A 1 378 ? -14.872 -14.269 33.791 1.00 96.75 378 ALA A CA 1
ATOM 2932 C C . ALA A 1 378 ? -14.925 -13.679 35.208 1.00 96.75 378 ALA A C 1
ATOM 2934 O O . ALA A 1 378 ? -15.902 -13.037 35.609 1.00 96.75 378 ALA A O 1
ATOM 2935 N N . SER A 1 379 ? -13.864 -13.889 35.981 1.00 96.94 379 SER A N 1
ATOM 2936 C CA . SER A 1 379 ? -13.786 -13.355 37.335 1.00 96.94 379 SER A CA 1
ATOM 2937 C C . SER A 1 379 ? -13.677 -11.828 37.314 1.00 96.94 379 SER A C 1
ATOM 2939 O O . SER A 1 379 ? -13.109 -11.230 36.397 1.00 96.94 379 SER A O 1
ATOM 2941 N N . LYS A 1 380 ? -14.145 -11.177 38.389 1.00 96.88 380 LYS A N 1
ATOM 2942 C CA . LYS A 1 380 ? -14.006 -9.721 38.565 1.00 96.88 380 LYS A CA 1
ATOM 2943 C C . LYS A 1 380 ? -12.559 -9.263 38.352 1.00 96.88 380 LYS A C 1
ATOM 2945 O O . LYS A 1 380 ? -12.324 -8.260 37.691 1.00 96.88 380 LYS A O 1
ATOM 2950 N N . ARG A 1 381 ? -11.585 -10.018 38.871 1.00 97.00 381 ARG A N 1
ATOM 2951 C CA . ARG A 1 381 ? -10.157 -9.695 38.748 1.00 97.00 381 ARG A CA 1
ATOM 2952 C C . ARG A 1 381 ? -9.671 -9.738 37.298 1.00 97.00 381 ARG A C 1
ATOM 2954 O O . ARG A 1 381 ? -8.941 -8.840 36.898 1.00 97.00 381 ARG A O 1
ATOM 2961 N N . GLU A 1 382 ? -10.063 -10.744 36.519 1.00 96.81 382 GLU A N 1
ATOM 2962 C CA . GLU A 1 382 ? -9.687 -10.843 35.098 1.00 96.81 382 GLU A CA 1
ATOM 2963 C C . GLU A 1 382 ? -10.277 -9.691 34.281 1.00 96.81 382 GLU A C 1
ATOM 2965 O O . GLU A 1 382 ? -9.581 -9.095 33.461 1.00 96.81 382 GLU A O 1
ATOM 2970 N N . MET A 1 383 ? -11.533 -9.328 34.553 1.00 96.94 383 MET A N 1
ATOM 2971 C CA . MET A 1 383 ? -12.187 -8.200 33.890 1.00 96.94 383 MET A CA 1
ATOM 2972 C C . MET A 1 383 ? -11.517 -6.862 34.217 1.00 96.94 383 MET A C 1
ATOM 2974 O O . MET A 1 383 ? -11.340 -6.048 33.316 1.00 96.94 383 MET A O 1
ATOM 2978 N N . GLU A 1 384 ? -11.096 -6.632 35.465 1.00 96.94 384 GLU A N 1
ATOM 2979 C CA . GLU A 1 384 ? -10.348 -5.417 35.826 1.00 96.94 384 GLU A CA 1
ATOM 2980 C C . GLU A 1 384 ? -8.966 -5.367 35.153 1.00 96.94 384 GLU A C 1
ATOM 2982 O O . GLU A 1 384 ? -8.536 -4.302 34.714 1.00 96.94 384 GLU A O 1
ATOM 2987 N N . VAL A 1 385 ? -8.282 -6.509 34.994 1.00 97.00 385 VAL A N 1
ATOM 2988 C CA . VAL A 1 385 ? -7.014 -6.574 34.241 1.00 97.00 385 VAL A CA 1
ATOM 2989 C C . VAL A 1 385 ? -7.230 -6.193 32.774 1.00 97.00 385 VAL A C 1
ATOM 2991 O O . VAL A 1 385 ? -6.472 -5.391 32.229 1.00 97.00 385 VAL A O 1
ATOM 2994 N N . LEU A 1 386 ? -8.276 -6.723 32.136 1.00 95.06 386 LEU A N 1
ATOM 2995 C CA . LEU A 1 386 ? -8.607 -6.394 30.745 1.00 95.06 386 LEU A CA 1
ATOM 2996 C C . LEU A 1 386 ? -9.099 -4.951 30.584 1.00 95.06 386 LEU A C 1
ATOM 2998 O O . LEU A 1 386 ? -8.796 -4.315 29.573 1.00 95.06 386 LEU A O 1
ATOM 3002 N N . ALA A 1 387 ? -9.790 -4.408 31.586 1.00 93.88 387 ALA A N 1
ATOM 3003 C CA . ALA A 1 387 ? -10.192 -3.009 31.603 1.00 93.88 387 ALA A CA 1
ATOM 3004 C C . ALA A 1 387 ? -8.991 -2.067 31.721 1.00 93.88 387 ALA A C 1
ATOM 3006 O O . ALA A 1 387 ? -8.893 -1.101 30.966 1.00 93.88 387 ALA A O 1
ATOM 3007 N N . HIS A 1 388 ? -8.025 -2.395 32.582 1.00 92.00 388 HIS A N 1
ATOM 3008 C CA . HIS A 1 388 ? -6.754 -1.675 32.660 1.00 92.00 388 HIS A CA 1
ATOM 3009 C C . HIS A 1 388 ? -5.951 -1.740 31.357 1.00 92.00 388 HIS A C 1
ATOM 3011 O O . HIS A 1 388 ? -5.279 -0.771 31.009 1.00 92.00 388 HIS A O 1
ATOM 3017 N N . ALA A 1 389 ? -6.043 -2.848 30.617 1.00 91.31 389 ALA A N 1
ATOM 3018 C CA . ALA A 1 389 ? -5.441 -2.982 29.292 1.00 91.31 389 ALA A CA 1
ATOM 3019 C C . ALA A 1 389 ? -6.213 -2.236 28.182 1.00 91.31 389 ALA A C 1
ATOM 3021 O O . ALA A 1 389 ? -5.755 -2.206 27.043 1.00 91.31 389 ALA A O 1
ATOM 3022 N N . GLY A 1 390 ? -7.380 -1.652 28.481 1.00 90.38 390 GLY A N 1
ATOM 3023 C CA . GLY A 1 390 ? -8.218 -0.953 27.505 1.00 90.38 390 GLY A CA 1
ATOM 3024 C C . GLY A 1 390 ? -9.028 -1.872 26.583 1.00 90.38 390 GLY A C 1
ATOM 3025 O O . GLY A 1 390 ? -9.559 -1.404 25.577 1.00 90.38 390 GLY A O 1
ATOM 3026 N N . LEU A 1 391 ? -9.158 -3.161 26.907 1.00 92.06 391 LEU A N 1
ATOM 3027 C CA . LEU A 1 391 ? -9.891 -4.138 26.089 1.00 92.06 391 LEU A CA 1
ATOM 3028 C C . LEU A 1 391 ? -11.376 -4.248 26.456 1.00 92.06 391 LEU A C 1
ATOM 3030 O O . LEU A 1 391 ? -12.200 -4.521 25.585 1.00 92.06 391 LEU A O 1
ATOM 3034 N N . SER A 1 392 ? -11.720 -4.041 27.727 1.00 94.69 392 SER A N 1
ATOM 3035 C CA . SER A 1 392 ? -13.094 -4.107 28.242 1.00 94.69 392 SER A CA 1
ATOM 3036 C C . SER A 1 392 ? -13.415 -2.909 29.140 1.00 94.69 392 SER A C 1
ATOM 3038 O O . SER A 1 392 ? -12.529 -2.178 29.571 1.00 94.69 392 SER A O 1
ATOM 3040 N N . THR A 1 393 ? -14.688 -2.692 29.455 1.00 93.25 393 THR A N 1
ATOM 3041 C CA . THR A 1 393 ? -15.064 -1.818 30.577 1.00 93.25 393 THR A CA 1
ATOM 3042 C C . THR A 1 393 ? -14.853 -2.518 31.924 1.00 93.25 393 THR A C 1
ATOM 3044 O O . THR A 1 393 ? -14.829 -3.749 31.982 1.00 93.25 393 THR A O 1
ATOM 3047 N N . SER A 1 394 ? -14.735 -1.748 33.013 1.00 94.75 394 SER A N 1
ATOM 3048 C CA . SER A 1 394 ? -14.643 -2.303 34.376 1.00 94.75 394 SER A CA 1
ATOM 3049 C C . SER A 1 394 ? -15.880 -3.134 34.738 1.00 94.75 394 SER A C 1
ATOM 3051 O O . SER A 1 394 ? -16.983 -2.885 34.231 1.00 94.75 394 SER A O 1
ATOM 3053 N N . TYR A 1 395 ? -15.729 -4.083 35.666 1.00 96.06 395 TYR A N 1
ATOM 3054 C CA . TYR A 1 395 ? -16.841 -4.921 36.123 1.00 96.06 395 TYR A CA 1
ATOM 3055 C C . TYR A 1 395 ? -17.980 -4.072 36.704 1.00 96.06 395 TYR A C 1
ATOM 3057 O O . TYR A 1 395 ? -19.159 -4.313 36.437 1.00 96.06 395 TYR A O 1
ATOM 3065 N N . ASN A 1 396 ? -17.630 -3.038 37.473 1.00 95.06 396 ASN A N 1
ATOM 3066 C CA . ASN A 1 396 ? -18.602 -2.152 38.109 1.00 95.06 396 ASN A CA 1
ATOM 3067 C C . ASN A 1 396 ? -19.425 -1.373 37.073 1.00 95.06 396 ASN A C 1
ATOM 3069 O O . ASN A 1 396 ? -20.645 -1.275 37.211 1.00 95.06 396 ASN A O 1
ATOM 3073 N N . THR A 1 397 ? -18.778 -0.873 36.013 1.00 92.75 397 THR A N 1
ATOM 3074 C CA . THR A 1 397 ? -19.459 -0.198 34.898 1.00 92.75 397 THR A CA 1
ATOM 3075 C C . THR A 1 397 ? -20.462 -1.137 34.228 1.00 92.75 397 THR A C 1
ATOM 3077 O O . THR A 1 397 ? -21.615 -0.767 34.024 1.00 92.75 397 THR A O 1
ATOM 3080 N N . ILE A 1 398 ? -20.074 -2.384 33.962 1.00 92.88 398 ILE A N 1
ATOM 3081 C CA . ILE A 1 398 ? -20.953 -3.373 33.319 1.00 92.88 398 ILE A CA 1
ATOM 3082 C C . ILE A 1 398 ? -22.118 -3.753 34.236 1.00 92.88 398 ILE A C 1
ATOM 3084 O O . ILE A 1 398 ? -23.262 -3.809 33.796 1.00 92.88 398 ILE A O 1
ATOM 3088 N N . SER A 1 399 ? -21.863 -3.949 35.531 1.00 92.00 399 SER A N 1
ATOM 3089 C CA . SER A 1 399 ? -22.924 -4.231 36.501 1.00 92.00 399 SER A CA 1
ATOM 3090 C C . SER A 1 399 ? -23.931 -3.081 36.594 1.00 92.00 399 SER A C 1
ATOM 3092 O O . SER A 1 399 ? -25.128 -3.331 36.716 1.00 92.00 399 SER A O 1
ATOM 3094 N N . SER A 1 400 ? -23.475 -1.827 36.480 1.00 90.81 400 SER A N 1
ATOM 3095 C CA . SER A 1 400 ? -24.366 -0.658 36.444 1.00 90.81 400 SER A CA 1
ATOM 3096 C C . SER A 1 400 ? -25.238 -0.594 35.188 1.00 90.81 400 SER A C 1
ATOM 3098 O O . SER A 1 400 ? -26.317 -0.025 35.232 1.00 90.81 400 SER A O 1
ATOM 3100 N N . HIS A 1 401 ? -24.784 -1.198 34.089 1.00 85.75 401 HIS A N 1
ATOM 3101 C CA . HIS A 1 401 ? -25.516 -1.279 32.830 1.00 85.75 401 HIS A CA 1
ATOM 3102 C C . HIS A 1 401 ? -26.609 -2.362 32.826 1.00 85.75 401 HIS A C 1
ATOM 3104 O O . HIS A 1 401 ? -27.537 -2.279 32.026 1.00 85.75 401 HIS A O 1
ATOM 3110 N N . ILE A 1 402 ? -26.495 -3.374 33.690 1.00 86.88 402 ILE A N 1
ATOM 3111 C CA . ILE A 1 402 ? -27.450 -4.492 33.788 1.00 86.88 402 ILE A CA 1
ATOM 3112 C C . ILE A 1 402 ? -28.581 -4.200 34.785 1.00 86.88 402 ILE A C 1
ATOM 3114 O O . ILE A 1 402 ? -29.671 -4.755 34.646 1.00 86.88 402 ILE A O 1
ATOM 3118 N N . LYS A 1 403 ? -28.309 -3.374 35.799 1.00 79.38 403 LYS A N 1
ATOM 3119 C CA . LYS A 1 403 ? -29.304 -2.908 36.776 1.00 79.38 403 LYS A CA 1
ATOM 3120 C C . LYS A 1 403 ? -30.247 -1.894 36.145 1.00 79.38 403 LYS A C 1
ATOM 3122 O O . LYS A 1 403 ? -31.447 -1.967 36.485 1.00 79.38 403 LYS A O 1
#

Sequence (403 aa):
MPFPKKRPLDSDSDYQPTPPKRLHREAVEDILVHTSSAPTSPGPGSLNDAFSDGSDDEDSLRPLPDLLTRIVGSLPTHEPSTSAACTPPRRSRQRAASESPAQIPSPATSTIFEATPVRTRGGRPRAKQPLRHSRTFNSSLTSEERDNRRSSARAQTAANTATNRKKKADELTAKKLEEAEARALAEKARKREKAAELLEKITTAEEDGGAGFSSLMDFFETITAPGGDAQASANVTRFLKSNGLQIVETIFDRVPAIGQEYFAEKFDERLEEVLQQEGKAIQELLTRERGTRILELLEEFSMEQLGDQLQEVAPTLWRILETTAIPDKTTRREEQGEARRQKRLVFTTACAMLSISRSQLANNYQVVIGLFLLASGASKREMEVLAHAGLSTSYNTISSHIK

Secondary structure (DSSP, 8-state):
-PPPPPPPPP------PPPP------S--S-------PPPPPPPPP---------------PPPPS-STTSS--------------PPPP----PPP-------------------------PPP-PPPP------------HHHHHHHHHHHHHHHHHHHHHHHHHHHHHHHHHHHHHHHHHHHHHHHHHHHHHHHHHHHHHS-GGGTS---SSHHHHHHHHHSTTS-HHHHHHHHHHHHHHHHHHHHHHHHH-HHHHHHHIIIIIHHHHHHHHHHHHHHHHHHHSPPTT--HHHHHHH--HHHHHHHHHHH-HHHHHHHHHHHS-TTS-TTT--SHHHHHHHHHHHHHHHHHHHHH-TT--HHHHHHHHHHHHTT--HHHHHHHHHTTSS--HHHHHHHH-